Protein AF-0000000071014088 (afdb_homodimer)

Sequence (592 aa):
MRRLPPLTAIEAFVQVARLGSIKAAAQELALSPPALSRRVQALERFIGKPLFERRHQAVVLNMDGERLLAQIAPAIDSLSDAVETMTSGADVLRLRLGILPLFASQRLFPKLGELRAKHPELHLDIDTAAHGVSRLGDGLDAVIALAREIDPTLYARRLDRNLVYVIGSRALVEGPNPITRPDQLGGLTALVHREMPDTFSAWRRAAGLRDMEPLAIDHFDSGQLMLEAAAQGLGVAFMHESHFEDARDDRLVQLFDIAVESPYSYWFVCRPRALTQKPVRLFHDWLIEAVTDPGVMRRLPPLTAIEAFVQVARLGSIKAAAQELALSPPALSRRVQALERFIGKPLFERRHQAVVLNMDGERLLAQIAPAIDSLSDAVETMTSGADVLRLRLGILPLFASQRLFPKLGELRAKHPELHLDIDTAAHGVSRLGDGLDAVIALAREIDPTLYARRLDRNLVYVIGSRALVEGPNPITRPDQLGGLTALVHREMPDTFSAWRRAAGLRDMEPLAIDHFDSGQLMLEAAAQGLGVAFMHESHFEDARDDRLVQLFDIAVESPYSYWFVCRPRALTQKPVRLFHDWLIEAVTDPGV

Nearest PDB structures (foldseek):
  3hhg-assembly1_D  TM=5.671E-01  e=4.968E-19  Neisseria meningitidis serogroup B
  3t1b-assembly1_A  TM=5.379E-01  e=2.038E-19  Vibrio cholerae
  3szp-assembly1_B-2  TM=5.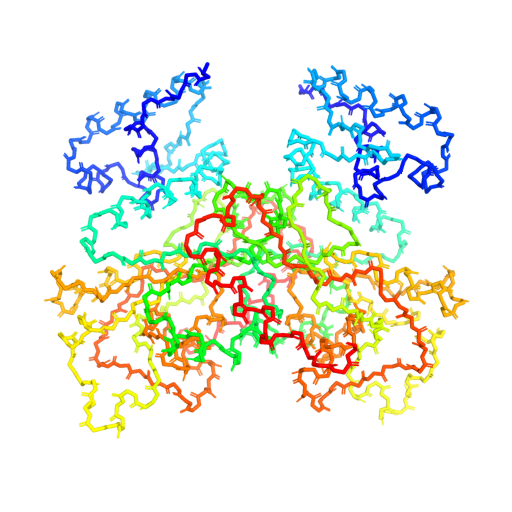280E-01  e=4.104E-19  Vibrio cholerae
  6xtv-assembly1_B  TM=4.897E-01  e=1.627E-16  Corynebacterium glutamicum MB001
  5ydw-assembly1_A-2  TM=5.163E-01  e=2.211E-15  Salmonella enterica subsp. enterica serovar Typhimurium

InterPro domains:
  IPR000847 LysR, HTH, N-terminal domain [PF00126] (8-66)
  IPR000847 LysR, HTH, N-terminal domain [PR00039] (22-33)
  IPR000847 LysR, HTH, N-terminal domain [PR00039] (33-43)
  IPR000847 LysR, HTH, N-terminal domain [PR00039] (43-54)
  IPR000847 LysR, HTH, N-terminal domain [PS50931] (5-62)
  IPR005119 LysR, substrate-binding [PF03466] (94-290)
  IPR036388 Winged helix-like DNA-binding domain superfamily [G3DSA:1.10.10.10] (6-90)
  IPR036390 Winged helix DNA-binding domain superfamily [SSF46785] (6-113)
  IPR058163 LysR-type transcriptional regulator, proteobacterial-type [PTHR30537] (2-292)

Foldseek 3Di:
DPDDQDVLLVQLLLLCAVVQALCVSCVVVVHDSVVSVVSVVSVCVVVVHRQWDDDPPTTYGDPNVVVVCVVCVLVVVVVVVVVCCVPVPQVQAEFEEEEADLCCVQQPVVCVVVLCVVCVSYYYDYDDDPPVQVCFVPNHAKYWAKDLDDDPQWDKDFQDWFWKFWKAFPCCQPDPNHQAAPLVQQAFEEEEEPSQNCLVVQQCVQSVNNVRDGPYYDYDNHLVVVNVCRLVGNGIYTDTPCSVVSVPDPRMDTHYDGTTIGSITIMMIHRPVSCVRPNNVSCVVVSCVRRPDPPD/DPDDQDVLLVQLLLQCAVVQALCVSCVVVVHDSVVSVVSVVSVCVVVVHRQWDDDPPTTYGDPNVVVVCVVCVLVVVVVVVVVCCVPVPLVQAEFEEEEADLCCVQQPVVCVVVLCVVCVSYYYDYDNDPPVVVCFVPNHAKYWAKDLDDDPQWDKDFLDWFWKFWKAFPCCQVDPNHQAAPLVQQAFEEEEEPSQNCLVVQQCVQSVNNPRDGPYYDYDNHLVVVNVCRLVGNGIYTDTPCSVVSVPDPRMDTHYPGTTIRSITIMMIHRPVSCVRPNNVSCVVVSNVRRPDPPD

Solvent-accessible surface area (backbone atoms only — not comparable to full-atom values): 31766 Å² total; per-residue (Å²): 127,83,82,70,64,57,62,66,16,52,49,36,41,52,38,24,59,73,62,37,24,58,62,61,27,9,58,73,68,71,39,51,49,70,58,37,51,49,27,32,48,50,36,23,60,70,70,69,44,73,35,60,39,80,53,89,95,35,49,39,64,33,74,60,24,40,55,47,44,67,65,42,45,56,53,49,48,45,48,48,49,49,46,43,50,62,62,51,72,52,82,62,36,66,33,34,34,20,35,46,62,44,56,38,63,64,64,44,53,78,46,41,60,58,49,39,71,78,36,70,53,57,40,63,30,48,35,54,54,79,69,37,72,77,27,51,81,62,74,21,57,33,21,47,41,69,35,71,72,73,66,79,86,37,40,71,43,78,60,54,81,38,36,42,32,38,32,25,19,40,64,47,58,70,46,95,74,48,63,76,52,78,82,61,42,42,80,32,31,36,33,38,37,67,81,44,70,55,48,56,58,55,44,29,50,74,69,69,36,73,83,65,52,51,62,41,76,36,41,27,73,42,60,57,59,45,53,51,37,10,44,66,58,72,24,34,27,47,41,46,40,60,59,57,64,67,59,73,48,86,47,46,37,78,49,67,96,60,90,30,78,41,72,46,25,41,27,44,36,31,49,57,73,41,58,74,37,64,45,49,34,57,49,48,58,47,46,54,63,71,58,50,60,80,87,114,128,84,81,71,65,58,64,64,15,52,49,36,41,51,38,25,59,73,62,37,24,56,61,62,27,9,60,74,68,73,39,52,50,69,60,38,51,49,27,32,48,50,35,23,60,70,72,68,43,72,35,61,39,79,53,88,95,34,51,37,64,33,73,60,25,42,52,47,44,69,64,42,44,56,54,49,49,44,49,49,48,51,48,43,50,63,61,57,68,54,85,62,35,66,33,35,35,21,34,46,63,45,57,39,62,65,65,43,53,78,47,40,62,58,50,38,72,77,36,71,53,58,41,64,28,48,35,55,53,78,68,39,72,75,28,52,80,62,74,21,57,33,21,46,39,68,34,71,72,72,67,81,86,38,40,72,42,78,64,54,81,38,36,43,33,39,33,24,19,38,63,46,58,69,46,96,75,46,63,76,52,79,82,61,43,43,79,33,31,36,33,39,36,67,81,44,70,55,47,55,57,55,42,30,50,74,68,69,36,74,83,66,52,50,61,42,75,36,40,28,72,43,60,60,59,44,53,51,37,10,44,67,58,70,26,35,25,46,41,46,41,60,60,57,64,67,59,73,49,85,48,46,36,77,48,65,96,61,92,30,78,41,73,46,27,43,27,44,35,32,49,58,72,42,57,72,39,64,45,48,35,56,48,50,59,48,47,53,60,71,59,50,59,80,85,113

Secondary structure (DSSP, 8-state):
------HHHHHHHHHHHHHS-HHHHHHHTT--HHHHHHHHHHHHHHHTS--EEEETTEEEE-HHHHHHHHHHHHHHHHHHHHHHHHHS-S--EEEEEEE-HHHIIIIIHHHHHHHHHH-TTEEEEEE--S-TGGGBTTTBSEEEEEES---TTSEEEE----BEEEEEETHHHHSSS---SGGGGGGSEEEEETT-TTHHHHHHHHTT-TT---SEEEEES-HHHHHHHHHTTS-EEEEEHHHHHHH--TTEEEES----B-S-EEEEEE-GGGGGSHHHHHHHHHHHHHH--TT-/------HHHHHHHHHHHHHS-HHHHHHHTT--HHHHHHHHHHHHHHHTS--EEEETTEEEE-HHHHHHHHHHHHHHHHHHHHHHHHHS-S--EEEEEEE-HHHIIIIIHHHHHHHHHH-TTEEEEEE--S-TGGGBTTTBSEEEEEES---TTSEEEE----BEEEEEETHHHHSSS---SGGGGGGSEEEEETT-TTHHHHHHHHTT-TT---SEEEEES-HHHHHHHHHTTS-EEEEEHHHHHHH--TTEEEES----B-S-EEEEEE-GGGGGSHHHHHHHHHHHHHHS-TT-

Structure (mmCIF, N/CA/C/O backbone):
data_AF-0000000071014088-model_v1
#
loop_
_entity.id
_entity.type
_entity.pdbx_description
1 polymer 'LysR family transcriptional regulator'
#
loop_
_atom_site.group_PDB
_atom_site.id
_atom_site.type_symbol
_atom_site.label_atom_id
_atom_site.label_alt_id
_atom_site.label_comp_id
_atom_site.label_asym_id
_atom_site.label_entity_id
_atom_site.label_seq_id
_atom_site.pdbx_PDB_ins_code
_atom_site.Cartn_x
_atom_site.Cartn_y
_atom_site.Cartn_z
_atom_site.occupancy
_atom_site.B_iso_or_equiv
_atom_site.auth_seq_id
_atom_site.auth_comp_id
_atom_site.auth_asym_id
_atom_site.auth_atom_id
_atom_site.pdbx_PDB_model_num
ATOM 1 N N . MET A 1 1 ? 5.637 24.922 -24.156 1 24.31 1 MET A N 1
ATOM 2 C CA . MET A 1 1 ? 5.074 24.688 -22.828 1 24.31 1 MET A CA 1
ATOM 3 C C . MET A 1 1 ? 3.631 24.203 -22.922 1 24.31 1 MET A C 1
ATOM 5 O O . MET A 1 1 ? 2.793 24.875 -23.531 1 24.31 1 MET A O 1
ATOM 9 N N . ARG A 1 2 ? 3.223 22.984 -22.969 1 40.06 2 ARG A N 1
ATOM 10 C CA . ARG A 1 2 ? 1.854 22.547 -23.219 1 40.06 2 ARG A CA 1
ATOM 11 C C . ARG A 1 2 ? 0.868 23.25 -22.297 1 40.06 2 ARG A C 1
ATOM 13 O O . ARG A 1 2 ? 1.207 23.594 -21.172 1 40.06 2 ARG A O 1
ATOM 20 N N . ARG A 1 3 ? -0.031 23.938 -22.844 1 51.12 3 ARG A N 1
ATOM 21 C CA . ARG A 1 3 ? -0.925 24.875 -22.172 1 51.12 3 ARG A CA 1
ATOM 22 C C . ARG A 1 3 ? -1.719 24.188 -21.062 1 51.12 3 ARG A C 1
ATOM 24 O O . ARG A 1 3 ? -2.371 23.172 -21.297 1 51.12 3 ARG A O 1
ATOM 31 N N . LEU A 1 4 ? -1.283 24.391 -19.812 1 57.75 4 LEU A N 1
ATOM 32 C CA . LEU A 1 4 ? -2.047 23.969 -18.641 1 57.75 4 LEU A CA 1
ATOM 33 C C . LEU A 1 4 ? -3.395 24.672 -18.594 1 57.75 4 LEU A C 1
ATOM 35 O O . LEU A 1 4 ? -3.494 25.859 -18.922 1 57.75 4 LEU A O 1
ATOM 39 N N . PRO A 1 5 ? -4.438 23.875 -18.422 1 64.19 5 PRO A N 1
ATOM 40 C CA . PRO A 1 5 ? -5.668 24.594 -18.094 1 64.19 5 PRO A CA 1
ATOM 41 C C . PRO A 1 5 ? -5.508 25.516 -16.875 1 64.19 5 PRO A C 1
ATOM 43 O O . PRO A 1 5 ? -4.562 25.359 -16.094 1 64.19 5 PRO A O 1
ATOM 46 N N . PRO A 1 6 ? -6.293 26.5 -16.906 1 62.28 6 PRO A N 1
ATOM 47 C CA . PRO A 1 6 ? -6.234 27.328 -15.695 1 62.28 6 PRO A CA 1
ATOM 48 C C . PRO A 1 6 ? -6.238 26.484 -14.422 1 62.28 6 PRO A C 1
ATOM 50 O O . PRO A 1 6 ? -7.047 25.562 -14.281 1 62.28 6 PRO A O 1
ATOM 53 N N . LEU A 1 7 ? -5.352 26.797 -13.586 1 67.19 7 LEU A N 1
ATOM 54 C CA . LEU A 1 7 ? -5.211 26.062 -12.328 1 67.19 7 LEU A CA 1
ATOM 55 C C . LEU A 1 7 ? -6.5 26.125 -11.516 1 67.19 7 LEU A C 1
ATOM 57 O O . LEU A 1 7 ? -6.832 25.172 -10.805 1 67.19 7 LEU A O 1
ATOM 61 N N . THR A 1 8 ? -7.168 27.234 -11.703 1 75.38 8 THR A N 1
ATOM 62 C CA . THR A 1 8 ? -8.438 27.391 -11.008 1 75.38 8 THR A CA 1
ATOM 63 C C . THR A 1 8 ? -9.461 26.375 -11.516 1 75.38 8 THR A C 1
ATOM 65 O O . THR A 1 8 ? -10.305 25.906 -10.75 1 75.38 8 THR A O 1
ATOM 68 N N . ALA A 1 9 ? -9.289 26.047 -12.758 1 80.06 9 ALA A N 1
ATOM 69 C CA . ALA A 1 9 ? -10.18 25.047 -13.328 1 80.06 9 ALA A CA 1
ATOM 70 C C . ALA A 1 9 ? -9.852 23.656 -12.789 1 80.06 9 ALA A C 1
ATOM 72 O O . ALA A 1 9 ? -10.75 22.875 -12.484 1 80.06 9 ALA A O 1
ATOM 73 N N . ILE A 1 10 ? -8.594 23.453 -12.641 1 76.44 10 ILE A N 1
ATOM 74 C CA . ILE A 1 10 ? -8.148 22.172 -12.094 1 76.44 10 ILE A CA 1
ATOM 75 C C . ILE A 1 10 ? -8.586 22.062 -10.633 1 76.44 10 ILE A C 1
ATOM 77 O O . ILE A 1 10 ? -9.102 21.031 -10.211 1 76.44 10 ILE A O 1
ATOM 81 N N . GLU A 1 11 ? -8.43 23.109 -9.953 1 74.19 11 GLU A N 1
ATOM 82 C CA . GLU A 1 11 ? -8.836 23.156 -8.555 1 74.19 11 GLU A CA 1
ATOM 83 C C . GLU A 1 11 ? -10.336 22.922 -8.406 1 74.19 11 GLU A C 1
ATOM 85 O O . GLU A 1 11 ? -10.773 22.172 -7.539 1 74.19 11 GLU A O 1
ATOM 90 N N . ALA A 1 12 ? -11.062 23.594 -9.203 1 81.06 12 ALA A N 1
ATOM 91 C CA . ALA A 1 12 ? -12.516 23.453 -9.195 1 81.06 12 ALA A CA 1
ATOM 92 C C . ALA A 1 12 ? -12.93 22 -9.445 1 81.06 12 ALA A C 1
ATOM 94 O O . ALA A 1 12 ? -13.766 21.453 -8.727 1 81.06 12 ALA A O 1
ATOM 95 N N . PHE A 1 13 ? -12.258 21.391 -10.383 1 84.69 13 PHE A N 1
ATOM 96 C CA . PHE A 1 13 ? -12.523 20 -10.742 1 84.69 13 PHE A CA 1
ATOM 97 C C . PHE A 1 13 ? -12.242 19.062 -9.562 1 84.69 13 PHE A C 1
ATOM 99 O O . PHE A 1 13 ? -13.102 18.266 -9.188 1 84.69 13 PHE A O 1
ATOM 106 N N . VAL A 1 14 ? -11.125 19.359 -9.062 1 77.81 14 VAL A N 1
ATOM 107 C CA . VAL A 1 14 ? -10.695 18.469 -7.98 1 77.81 14 VAL A CA 1
ATOM 108 C C . VAL A 1 14 ? -11.625 18.625 -6.785 1 77.81 14 VAL A C 1
ATOM 110 O O . VAL A 1 14 ? -12.023 17.641 -6.16 1 77.81 14 VAL A O 1
ATOM 113 N N . GLN A 1 15 ? -12.047 19.812 -6.445 1 78.06 15 GLN A N 1
ATOM 114 C CA . GLN A 1 15 ? -12.898 20.078 -5.293 1 78.06 15 GLN A CA 1
ATOM 115 C C . GLN A 1 15 ? -14.297 19.5 -5.492 1 78.06 15 GLN A C 1
ATOM 117 O O . GLN A 1 15 ? -14.883 18.938 -4.566 1 78.06 15 GLN A O 1
ATOM 122 N N . VAL A 1 16 ? -14.75 19.625 -6.652 1 81.31 16 VAL A N 1
ATOM 123 C CA . VAL A 1 16 ? -16.062 19.078 -6.941 1 81.31 16 VAL A CA 1
ATOM 124 C C . VAL A 1 16 ? -16.016 17.547 -6.879 1 81.31 16 VAL A C 1
ATOM 126 O O . VAL A 1 16 ? -16.922 16.906 -6.355 1 81.31 16 VAL A O 1
ATOM 129 N N . ALA A 1 17 ? -14.945 17.094 -7.395 1 79.19 17 ALA A N 1
ATOM 130 C CA . ALA A 1 17 ? -14.773 15.641 -7.395 1 79.19 17 ALA A CA 1
ATOM 131 C C . ALA A 1 17 ? -14.711 15.094 -5.973 1 79.19 17 ALA A C 1
ATOM 133 O O . ALA A 1 17 ? -15.297 14.055 -5.672 1 79.19 17 ALA A O 1
ATOM 134 N N . ARG A 1 18 ? -14.031 15.812 -5.164 1 70.69 18 ARG A N 1
ATOM 135 C CA . ARG A 1 18 ? -13.805 15.391 -3.787 1 70.69 18 ARG A CA 1
ATOM 136 C C . ARG A 1 18 ? -15.086 15.516 -2.959 1 70.69 18 ARG A C 1
ATOM 138 O O . ARG A 1 18 ? -15.398 14.641 -2.154 1 70.69 18 ARG A O 1
ATOM 145 N N . LEU A 1 19 ? -15.859 16.578 -3.178 1 70.19 19 LEU A N 1
ATOM 146 C CA . LEU A 1 19 ? -17 16.891 -2.324 1 70.19 19 LEU A CA 1
ATOM 147 C C . LEU A 1 19 ? -18.297 16.344 -2.922 1 70.19 19 LEU A C 1
ATOM 149 O O . LEU A 1 19 ? -19.297 16.234 -2.225 1 70.19 19 LEU A O 1
ATOM 153 N N . GLY A 1 20 ? -18.188 15.977 -4.219 1 73.5 20 GLY A N 1
ATOM 154 C CA . GLY A 1 20 ? -19.344 15.414 -4.918 1 73.5 20 GLY A CA 1
ATOM 155 C C . GLY A 1 20 ? -20.484 16.391 -5.066 1 73.5 20 GLY A C 1
ATOM 156 O O . GLY A 1 20 ? -21.625 15.992 -5.289 1 73.5 20 GLY A O 1
ATOM 157 N N . SER A 1 21 ? -20.219 17.625 -4.75 1 77.44 21 SER A N 1
ATOM 158 C CA . SER A 1 21 ? -21.25 18.656 -4.785 1 77.44 21 SER A CA 1
ATOM 159 C C . SER A 1 21 ? -20.688 19.984 -5.25 1 77.44 21 SER A C 1
ATOM 161 O O . SER A 1 21 ? -19.672 20.453 -4.715 1 77.44 21 SER A O 1
ATOM 163 N N . ILE A 1 22 ? -21.391 20.578 -6.207 1 83.06 22 ILE A N 1
ATOM 164 C CA . ILE A 1 22 ? -20.984 21.891 -6.699 1 83.06 22 ILE A CA 1
ATOM 165 C C . ILE A 1 22 ? -21.188 22.938 -5.605 1 83.06 22 ILE A C 1
ATOM 167 O O . ILE A 1 22 ? -20.344 23.812 -5.402 1 83.06 22 ILE A O 1
ATOM 171 N N . LYS A 1 23 ? -22.281 22.75 -4.906 1 81.44 23 LYS A N 1
ATOM 172 C CA . LYS A 1 23 ? -22.594 23.703 -3.846 1 81.44 23 LYS A CA 1
ATOM 173 C C . LYS A 1 23 ? -21.531 23.656 -2.742 1 81.44 23 LYS A C 1
ATOM 175 O O . LYS A 1 23 ? -21.016 24.688 -2.32 1 81.44 23 LYS A O 1
ATOM 180 N N . ALA A 1 24 ? -21.281 22.547 -2.312 1 79.88 24 ALA A N 1
ATOM 181 C CA . ALA A 1 24 ? -20.297 22.359 -1.243 1 79.88 24 ALA A CA 1
ATOM 182 C C . ALA A 1 24 ? -18.906 22.812 -1.687 1 79.88 24 ALA A C 1
ATOM 184 O O . ALA A 1 24 ? -18.188 23.469 -0.93 1 79.88 24 ALA A O 1
ATOM 185 N N . ALA A 1 25 ? -18.609 22.453 -2.898 1 81.44 25 ALA A N 1
ATOM 186 C CA . ALA A 1 25 ? -17.312 22.844 -3.443 1 81.44 25 ALA A CA 1
ATOM 187 C C . ALA A 1 25 ? -17.203 24.359 -3.607 1 81.44 25 ALA A C 1
ATOM 189 O O . ALA A 1 25 ? -16.156 24.953 -3.338 1 81.44 25 ALA A O 1
ATOM 190 N N . ALA A 1 26 ? -18.234 24.953 -3.984 1 84.88 26 ALA A N 1
ATOM 191 C CA . ALA A 1 26 ? -18.266 26.406 -4.148 1 84.88 26 ALA A CA 1
ATOM 192 C C . ALA A 1 26 ? -18.062 27.109 -2.811 1 84.88 26 ALA A C 1
ATOM 194 O O . ALA A 1 26 ? -17.312 28.078 -2.719 1 84.88 26 ALA A O 1
ATOM 195 N N . GLN A 1 27 ? -18.703 26.594 -1.863 1 78.12 27 GLN A N 1
ATOM 196 C CA . GLN A 1 27 ? -18.562 27.156 -0.521 1 78.12 27 GLN A CA 1
ATOM 197 C C . GLN A 1 27 ? -17.125 27.047 -0.031 1 78.12 27 GLN A C 1
ATOM 199 O O . GLN A 1 27 ? -16.562 28.016 0.496 1 78.12 27 GLN A O 1
ATOM 204 N N . GLU A 1 28 ? -16.547 26 -0.312 1 73.56 28 GLU A N 1
ATOM 205 C CA . GLU A 1 28 ? -15.18 25.766 0.146 1 73.56 28 GLU A CA 1
ATOM 206 C C . GLU A 1 28 ? -14.18 26.672 -0.572 1 73.56 28 GLU A C 1
ATOM 208 O O . GLU A 1 28 ? -13.195 27.109 0.022 1 73.56 28 GLU A O 1
ATOM 213 N N . LEU A 1 29 ? -14.445 26.922 -1.804 1 76.12 29 LEU A N 1
ATOM 214 C CA . LEU A 1 29 ? -13.523 27.719 -2.617 1 76.12 29 LEU A CA 1
ATOM 215 C C . LEU A 1 29 ? -13.922 29.188 -2.607 1 76.12 29 LEU A C 1
ATOM 217 O O . LEU A 1 29 ? -13.32 30 -3.309 1 76.12 29 LEU A O 1
ATOM 221 N N . ALA A 1 30 ? -14.961 29.406 -1.776 1 79.31 30 ALA A N 1
ATOM 222 C CA . ALA A 1 30 ? -15.477 30.766 -1.688 1 79.31 30 ALA A CA 1
ATOM 223 C C . ALA A 1 30 ? -15.836 31.312 -3.068 1 79.31 30 ALA A C 1
ATOM 225 O O . ALA A 1 30 ? -15.445 32.438 -3.42 1 79.31 30 ALA A O 1
ATOM 226 N N . LEU A 1 31 ? -16.516 30.484 -3.805 1 82.44 31 LEU A N 1
ATOM 227 C CA . LEU A 1 31 ? -17.031 30.828 -5.125 1 82.44 31 LEU A CA 1
ATOM 228 C C . LEU A 1 31 ? -18.531 30.656 -5.18 1 82.44 31 LEU A C 1
ATOM 230 O O . LEU A 1 31 ? -19.125 30 -4.316 1 82.44 31 LEU A O 1
ATOM 234 N N . SER A 1 32 ? -19.156 31.438 -6.047 1 84.88 32 SER A N 1
ATOM 235 C CA . SER A 1 32 ? -20.547 31.109 -6.344 1 84.88 32 SER A CA 1
ATOM 236 C C . SER A 1 32 ? -20.656 29.812 -7.133 1 84.88 32 SER A C 1
ATOM 238 O O . SER A 1 32 ? -19.75 29.453 -7.883 1 84.88 32 SER A O 1
ATOM 240 N N . PRO A 1 33 ? -21.766 29.141 -6.898 1 87.94 33 PRO A N 1
ATOM 241 C CA . PRO A 1 33 ? -21.953 27.891 -7.633 1 87.94 33 PRO A CA 1
ATOM 242 C C . PRO A 1 33 ? -21.859 28.078 -9.148 1 87.94 33 PRO A C 1
ATOM 244 O O . PRO A 1 33 ? -21.203 27.281 -9.82 1 87.94 33 PRO A O 1
ATOM 247 N N . PRO A 1 34 ? -22.375 29.156 -9.711 1 87.25 34 PRO A N 1
ATOM 248 C CA . PRO A 1 34 ? -22.203 29.359 -11.148 1 87.25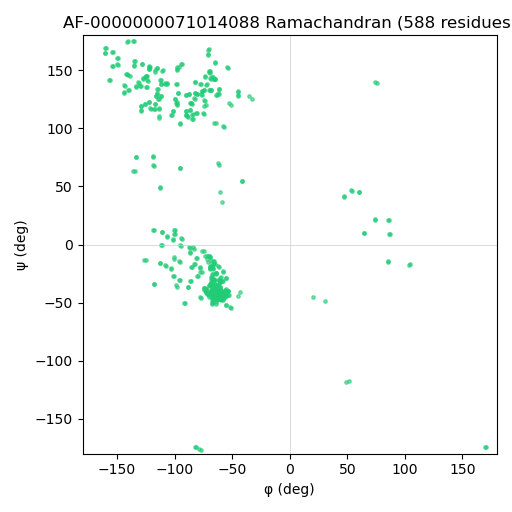 34 PRO A CA 1
ATOM 249 C C . PRO A 1 34 ? -20.75 29.562 -11.555 1 87.25 34 PRO A C 1
ATOM 251 O O . PRO A 1 34 ? -20.312 29.078 -12.594 1 87.25 34 PRO A O 1
ATOM 254 N N . ALA A 1 35 ? -20.016 30.281 -10.758 1 83.94 35 ALA A N 1
ATOM 255 C CA . ALA A 1 35 ? -18.609 30.516 -11.023 1 83.94 35 ALA A CA 1
ATOM 256 C C . ALA A 1 35 ? -17.812 29.203 -10.992 1 83.94 35 ALA A C 1
ATOM 258 O O . ALA A 1 35 ? -16.953 28.969 -11.844 1 83.94 35 ALA A O 1
ATOM 259 N N . LEU A 1 36 ? -18.094 28.406 -10.008 1 89.44 36 LEU A N 1
ATOM 260 C CA . LEU A 1 36 ? -17.438 27.109 -9.891 1 89.44 36 LEU A CA 1
ATOM 261 C C . LEU A 1 36 ? -17.766 26.234 -11.094 1 89.44 36 LEU A C 1
ATOM 263 O O . LEU A 1 36 ? -16.875 25.578 -11.641 1 89.44 36 LEU A O 1
ATOM 267 N N . SER A 1 37 ? -19.016 26.234 -11.453 1 90 37 SER A N 1
ATOM 268 C CA . SER A 1 37 ? -19.438 25.422 -12.594 1 90 37 SER A CA 1
ATOM 269 C C . SER A 1 37 ? -18.734 25.859 -13.875 1 90 37 SER A C 1
ATOM 271 O O . SER A 1 37 ? -18.328 25.016 -14.68 1 90 37 SER A O 1
ATOM 273 N N . ARG A 1 38 ? -18.562 27.094 -14.016 1 87 38 ARG A N 1
ATOM 274 C CA . ARG A 1 38 ? -17.875 27.625 -15.18 1 87 38 ARG A CA 1
ATOM 275 C C . ARG A 1 38 ? -16.422 27.156 -15.211 1 87 38 ARG A C 1
ATOM 277 O O . ARG A 1 38 ? -15.898 26.828 -16.281 1 87 38 ARG A O 1
ATOM 284 N N . ARG A 1 39 ? -15.805 27.156 -14.133 1 84.88 39 ARG A N 1
ATOM 285 C CA . ARG A 1 39 ? -14.422 26.703 -14.039 1 84.88 39 ARG A CA 1
ATOM 286 C C . ARG A 1 39 ? -14.297 25.234 -14.406 1 84.88 39 ARG A C 1
ATOM 288 O O . ARG A 1 39 ? -13.375 24.844 -15.125 1 84.88 39 ARG A O 1
ATOM 295 N N . VAL A 1 40 ? -15.242 24.5 -13.875 1 88.19 40 VAL A N 1
ATOM 296 C CA . VAL A 1 40 ? -15.242 23.078 -14.188 1 88.19 40 VAL A CA 1
ATOM 297 C C . VAL A 1 40 ? -15.445 22.891 -15.688 1 88.19 40 VAL A C 1
ATOM 299 O O . VAL A 1 40 ? -14.75 22.078 -16.312 1 88.19 40 VAL A O 1
ATOM 302 N N . GLN A 1 41 ? -16.344 23.641 -16.219 1 88.5 41 GLN A N 1
ATOM 303 C CA . GLN A 1 41 ? -16.625 23.578 -17.641 1 88.5 41 GLN A CA 1
ATOM 304 C C . GLN A 1 41 ? -15.414 24 -18.469 1 88.5 41 GLN A C 1
ATOM 306 O O . GLN A 1 41 ? -15.148 23.438 -19.531 1 88.5 41 GLN A O 1
ATOM 311 N N . ALA A 1 42 ? -14.711 24.984 -17.969 1 83.44 42 ALA A N 1
ATOM 312 C CA . ALA A 1 42 ? -13.5 25.422 -18.641 1 83.44 42 ALA A CA 1
ATOM 313 C C . ALA A 1 42 ? -12.484 24.297 -18.75 1 83.44 42 ALA A C 1
ATOM 315 O O . ALA A 1 42 ? -11.82 24.141 -19.766 1 83.44 42 ALA A O 1
ATOM 316 N N . LEU A 1 43 ? -12.367 23.531 -17.703 1 83.06 43 LEU A N 1
ATOM 317 C CA . LEU A 1 43 ? -11.453 22.391 -17.734 1 83.06 43 LEU A CA 1
ATOM 318 C C . LEU A 1 43 ? -11.922 21.344 -18.719 1 83.06 43 LEU A C 1
ATOM 320 O O . LEU A 1 43 ? -11.125 20.812 -19.5 1 83.06 43 LEU A O 1
ATOM 324 N N . GLU A 1 44 ? -13.234 21.094 -18.672 1 88.44 44 GLU A N 1
ATOM 325 C CA . GLU A 1 44 ? -13.812 20.109 -19.578 1 88.44 44 GLU A CA 1
ATOM 326 C C . GLU A 1 44 ? -13.633 20.531 -21.031 1 88.44 44 GLU A C 1
ATOM 328 O O . GLU A 1 44 ? -13.32 19.719 -21.891 1 88.44 44 GLU A O 1
ATOM 333 N N . ARG A 1 45 ? -13.766 21.812 -21.297 1 81.5 45 ARG A N 1
ATOM 334 C CA . ARG A 1 45 ? -13.547 22.344 -22.641 1 81.5 45 ARG A CA 1
ATOM 335 C C . ARG A 1 45 ? -12.094 22.203 -23.062 1 81.5 45 ARG A C 1
ATOM 337 O O . ARG A 1 45 ? -11.805 21.844 -24.219 1 81.5 45 ARG A O 1
ATOM 344 N N . PHE A 1 46 ? -11.32 22.516 -22.125 1 78.06 46 PHE A N 1
ATOM 345 C CA . PHE A 1 46 ? -9.898 22.422 -22.391 1 78.06 46 PHE A CA 1
ATOM 346 C C . PHE A 1 46 ? -9.516 20.984 -22.75 1 78.06 46 PHE A C 1
ATOM 348 O O . PHE A 1 46 ? -8.734 20.75 -23.672 1 78.06 46 PHE A O 1
ATOM 355 N N . ILE A 1 47 ? -10.117 20.031 -21.969 1 78.19 47 ILE A N 1
ATOM 356 C CA . ILE A 1 47 ? -9.812 18.609 -22.125 1 78.19 47 ILE A CA 1
ATOM 357 C C . ILE A 1 47 ? -10.578 18.047 -23.328 1 78.19 47 ILE A C 1
ATOM 359 O O . ILE A 1 47 ? -10.141 17.078 -23.938 1 78.19 47 ILE A O 1
ATOM 363 N N . GLY A 1 48 ? -11.672 18.656 -23.609 1 81.75 48 GLY A N 1
ATOM 364 C CA . GLY A 1 48 ? -12.5 18.25 -24.734 1 81.75 48 GLY A CA 1
ATOM 365 C C . GLY A 1 48 ? -13.484 17.156 -24.391 1 81.75 48 GLY A C 1
ATOM 366 O O . GLY A 1 48 ? -14.016 16.484 -25.281 1 81.75 48 GLY A O 1
ATOM 367 N N . LYS A 1 49 ? -13.586 16.859 -23.062 1 85.94 49 LYS A N 1
ATOM 368 C CA . LYS A 1 49 ? -14.516 15.828 -22.609 1 85.94 49 LYS A CA 1
ATOM 369 C C . LYS A 1 49 ? -15.188 16.234 -21.297 1 85.94 49 LYS A C 1
ATOM 371 O O . LYS A 1 49 ? -14.578 16.906 -20.469 1 85.94 49 LYS A O 1
ATOM 376 N N . PRO A 1 50 ? -16.406 15.812 -21.156 1 87.81 50 PRO A N 1
ATOM 377 C CA . PRO A 1 50 ? -17 15.969 -19.812 1 87.81 50 PRO A CA 1
ATOM 378 C C . PRO A 1 50 ? -16.281 15.117 -18.766 1 87.81 50 PRO A C 1
ATOM 380 O O . PRO A 1 50 ? -15.758 14.047 -19.078 1 87.81 50 PRO A O 1
ATOM 383 N N . LEU A 1 51 ? -16.203 15.727 -17.641 1 87.88 51 LEU A N 1
ATOM 384 C CA . LEU A 1 51 ? -15.523 15.023 -16.562 1 87.88 51 LEU A CA 1
ATOM 385 C C . LEU A 1 51 ? -16.516 14.562 -15.5 1 87.88 51 LEU A C 1
ATOM 387 O O . LEU A 1 51 ? -16.188 13.719 -14.664 1 87.88 51 LEU A O 1
ATOM 391 N N . PHE A 1 52 ? -17.703 15.195 -15.562 1 87 52 PHE A N 1
ATOM 392 C CA . PHE A 1 52 ? -18.766 14.875 -14.617 1 87 52 PHE A CA 1
ATOM 393 C C . PHE A 1 52 ? -20.031 14.422 -15.344 1 87 52 PHE A C 1
ATOM 395 O O . PHE A 1 52 ? -20.203 14.727 -16.531 1 87 52 PHE A O 1
ATOM 402 N N . GLU A 1 53 ? -20.766 13.578 -14.625 1 83.44 53 GLU A N 1
ATOM 403 C CA . GLU A 1 53 ? -22.094 13.227 -15.086 1 83.44 53 GLU A CA 1
ATOM 404 C C . GLU A 1 53 ? -23.141 13.445 -13.992 1 83.44 53 GLU A C 1
ATOM 406 O O . GLU A 1 53 ? -22.797 13.5 -12.812 1 83.44 53 GLU A O 1
ATOM 411 N N . ARG A 1 54 ? -24.328 13.906 -14.422 1 72.94 54 ARG A N 1
ATOM 412 C CA . ARG A 1 54 ? -25.422 14.141 -13.477 1 72.94 54 ARG A CA 1
ATOM 413 C C . ARG A 1 54 ? -26.156 12.844 -13.156 1 72.94 54 ARG A C 1
ATOM 415 O O . ARG A 1 54 ? -26.453 12.055 -14.047 1 72.94 54 ARG A O 1
ATOM 422 N N . ARG A 1 55 ? -26.031 12.469 -11.992 1 64.56 55 ARG A N 1
ATOM 423 C CA . ARG A 1 55 ? -26.828 11.359 -11.484 1 64.56 55 ARG A CA 1
ATOM 424 C C . ARG A 1 55 ? -27.812 11.828 -10.414 1 64.56 55 ARG A C 1
ATOM 426 O O . ARG A 1 55 ? -27.406 12.109 -9.281 1 64.56 55 ARG A O 1
ATOM 433 N N . HIS A 1 56 ? -29.016 11.852 -10.688 1 62.81 56 HIS A N 1
ATOM 434 C CA . HIS A 1 56 ? -30.047 12.422 -9.828 1 62.81 56 HIS A CA 1
ATOM 435 C C . HIS A 1 56 ? -29.688 13.836 -9.391 1 62.81 56 HIS A C 1
ATOM 437 O O . HIS A 1 56 ? -29.5 14.719 -10.234 1 62.81 56 HIS A O 1
ATOM 443 N N . GLN A 1 57 ? -29.531 14.023 -8.148 1 60.47 57 GLN A N 1
ATOM 444 C CA . GLN A 1 57 ? -29.281 15.367 -7.641 1 60.47 57 GLN A CA 1
ATOM 445 C C . GLN A 1 57 ? -27.797 15.578 -7.352 1 60.47 57 GLN A C 1
ATOM 447 O O . GLN A 1 57 ? -27.406 16.656 -6.91 1 60.47 57 GLN A O 1
ATOM 452 N N . ALA A 1 58 ? -27.016 14.656 -7.828 1 66.75 58 ALA A N 1
ATOM 453 C CA . ALA A 1 58 ? -25.609 14.805 -7.461 1 66.75 58 ALA A CA 1
ATOM 454 C C . ALA A 1 58 ? -24.719 14.844 -8.703 1 66.75 58 ALA A C 1
ATOM 456 O O . ALA A 1 58 ? -25.062 14.289 -9.742 1 66.75 58 ALA A O 1
ATOM 457 N N . VAL A 1 59 ? -23.641 15.648 -8.625 1 75.44 59 VAL A N 1
ATOM 458 C CA . VAL A 1 59 ? -22.578 15.695 -9.625 1 75.44 59 VAL A CA 1
ATOM 459 C C . VAL A 1 59 ? -21.5 14.672 -9.297 1 75.44 59 VAL A C 1
ATOM 461 O O . VAL A 1 59 ? -20.906 14.711 -8.219 1 75.44 59 VAL A O 1
ATOM 464 N N . VAL A 1 60 ? -21.422 13.602 -10.141 1 78.75 60 VAL A N 1
ATOM 465 C CA . VAL A 1 60 ? -20.422 12.562 -9.883 1 78.75 60 VAL A CA 1
ATOM 466 C C . VAL A 1 60 ? -19.438 12.5 -11.039 1 78.75 60 VAL A C 1
ATOM 468 O O . VAL A 1 60 ? -19.766 12.836 -12.172 1 78.75 60 VAL A O 1
ATOM 471 N N . LEU A 1 61 ? -18.203 12.109 -10.68 1 79.12 61 LEU A N 1
ATOM 472 C CA . LEU A 1 61 ? -17.188 11.93 -11.711 1 79.12 61 LEU A CA 1
ATOM 473 C C . LEU A 1 61 ? -17.594 10.852 -12.703 1 79.12 61 LEU A C 1
ATOM 475 O O . LEU A 1 61 ? -18.141 9.812 -12.312 1 79.12 61 LEU A O 1
ATOM 479 N N . ASN A 1 62 ? -17.438 11.148 -14.016 1 76.19 62 ASN A N 1
ATOM 480 C CA . ASN A 1 62 ? -17.484 10.062 -14.984 1 76.19 62 ASN A CA 1
ATOM 481 C C . ASN A 1 62 ? -16.141 9.336 -15.078 1 76.19 62 ASN A C 1
ATOM 483 O O . ASN A 1 62 ? -15.219 9.617 -14.312 1 76.19 62 ASN A O 1
ATOM 487 N N . MET A 1 63 ? -16.031 8.438 -15.984 1 67.75 63 MET A N 1
ATOM 488 C CA . MET A 1 63 ? -14.836 7.613 -16.094 1 67.75 63 MET A CA 1
ATOM 489 C C . MET A 1 63 ? -13.617 8.469 -16.422 1 67.75 63 MET A C 1
ATOM 491 O O . MET A 1 63 ? -12.539 8.266 -15.852 1 67.75 63 MET A O 1
ATOM 495 N N . ASP A 1 64 ? -13.828 9.445 -17.281 1 71.5 64 ASP A N 1
ATOM 496 C CA . ASP A 1 64 ? -12.742 10.352 -17.641 1 71.5 64 ASP A CA 1
ATOM 497 C C . ASP A 1 64 ? -12.344 11.219 -16.453 1 71.5 64 ASP A C 1
ATOM 499 O O . ASP A 1 64 ? -11.156 11.477 -16.234 1 71.5 64 ASP A O 1
ATOM 503 N N . GLY A 1 65 ? -13.32 11.625 -15.711 1 77.19 65 GLY A N 1
ATOM 504 C CA . GLY A 1 65 ? -13.062 12.391 -14.5 1 77.19 65 GLY A CA 1
ATOM 505 C C . GLY A 1 65 ? -12.281 11.617 -13.461 1 77.19 65 GLY A C 1
ATOM 506 O O . GLY A 1 65 ? -11.344 12.141 -12.859 1 77.19 65 GLY A O 1
ATOM 507 N N . GLU A 1 66 ? -12.648 10.461 -13.297 1 70.75 66 GLU A N 1
ATOM 508 C CA . GLU A 1 66 ? -11.953 9.602 -12.336 1 70.75 66 GLU A CA 1
ATOM 509 C C . GLU A 1 66 ? -10.5 9.391 -12.734 1 70.75 66 GLU A C 1
ATOM 511 O O . GLU A 1 66 ? -9.602 9.445 -11.891 1 70.75 66 GLU A O 1
ATOM 516 N N . ARG A 1 67 ? -10.328 9.109 -13.984 1 65.31 67 ARG A N 1
ATOM 517 C CA . ARG A 1 67 ? -8.977 8.922 -14.508 1 65.31 67 ARG A CA 1
ATOM 518 C C . ARG A 1 67 ? -8.133 10.18 -14.312 1 65.31 67 ARG A C 1
ATOM 520 O O . ARG A 1 67 ? -6.98 10.094 -13.875 1 65.31 67 ARG A O 1
ATOM 527 N N . LEU A 1 68 ? -8.734 11.281 -14.664 1 72.19 68 LEU A N 1
ATOM 528 C CA . LEU A 1 68 ? -8.016 12.539 -14.516 1 72.19 68 LEU A CA 1
ATOM 529 C C . LEU A 1 68 ? -7.695 12.812 -13.047 1 72.19 68 LEU A C 1
ATOM 531 O O . LEU A 1 68 ? -6.574 13.203 -12.719 1 72.19 68 LEU A O 1
ATOM 535 N N . LEU A 1 69 ? -8.656 12.578 -12.242 1 72.06 69 LEU A N 1
ATOM 536 C CA . LEU A 1 69 ? -8.461 12.828 -10.82 1 72.06 69 LEU A CA 1
ATOM 537 C C . LEU A 1 69 ? -7.316 11.977 -10.273 1 72.06 69 LEU A C 1
ATOM 539 O O . LEU A 1 69 ? -6.449 12.477 -9.555 1 72.06 69 LEU A O 1
ATOM 543 N N . ALA A 1 70 ? -7.344 10.797 -10.68 1 62.72 70 ALA A N 1
ATOM 544 C CA . ALA A 1 70 ? -6.301 9.875 -10.234 1 62.72 70 ALA A CA 1
ATOM 545 C C . ALA A 1 70 ? -4.918 10.367 -10.664 1 62.72 70 ALA A C 1
ATOM 547 O O . ALA A 1 70 ? -3.938 10.195 -9.938 1 62.72 70 ALA A O 1
ATOM 548 N N . GLN A 1 71 ? -4.918 11.008 -11.758 1 61.31 71 GLN A N 1
ATOM 549 C CA . GLN A 1 71 ? -3.646 11.43 -12.336 1 61.31 71 GLN A CA 1
ATOM 550 C C . GLN A 1 71 ? -3.193 12.773 -11.758 1 61.31 71 GLN A C 1
ATOM 552 O O . GLN A 1 71 ? -1.995 13.016 -11.609 1 61.31 71 GLN A O 1
ATOM 557 N N . ILE A 1 72 ? -4.195 13.547 -11.438 1 64.69 72 ILE A N 1
ATOM 558 C CA . ILE A 1 72 ? -3.779 14.906 -11.133 1 64.69 72 ILE A CA 1
ATOM 559 C C . ILE A 1 72 ? -3.777 15.117 -9.617 1 64.69 72 ILE A C 1
ATOM 561 O O . ILE A 1 72 ? -3.125 16.031 -9.117 1 64.69 72 ILE A O 1
ATOM 565 N N . ALA A 1 73 ? -4.539 14.219 -8.969 1 60.22 73 ALA A N 1
ATOM 566 C CA . ALA A 1 73 ? -4.719 14.43 -7.531 1 60.22 73 ALA A CA 1
ATOM 567 C C . ALA A 1 73 ? -3.373 14.477 -6.812 1 60.22 73 ALA A C 1
ATOM 569 O O . ALA A 1 73 ? -3.121 15.383 -6.016 1 60.22 73 ALA A O 1
ATOM 570 N N . PRO A 1 74 ? -2.52 13.633 -7.188 1 55.22 74 PRO A N 1
ATOM 571 C CA . PRO A 1 74 ? -1.228 13.727 -6.504 1 55.22 74 PRO A CA 1
ATOM 572 C C . PRO A 1 74 ? -0.51 15.047 -6.77 1 55.22 74 PRO A C 1
ATOM 574 O O . PRO A 1 74 ? 0.122 15.602 -5.867 1 55.22 74 PRO A O 1
ATOM 577 N N . ALA A 1 75 ? -0.659 15.469 -7.945 1 58.53 75 ALA A N 1
ATOM 578 C CA . ALA A 1 75 ? -0.014 16.734 -8.297 1 58.53 75 ALA A CA 1
ATOM 579 C C . ALA A 1 75 ? -0.641 17.891 -7.539 1 58.53 75 ALA A C 1
ATOM 581 O O . ALA A 1 75 ? 0.067 18.781 -7.059 1 58.53 75 ALA A O 1
ATOM 582 N N . ILE A 1 76 ? -1.891 17.875 -7.418 1 58.19 76 ILE A N 1
ATOM 583 C CA . ILE A 1 76 ? -2.582 18.953 -6.711 1 58.19 76 ILE A CA 1
ATOM 584 C C . ILE A 1 76 ? -2.258 18.875 -5.219 1 58.19 76 ILE A C 1
ATOM 586 O O . ILE A 1 76 ? -2.041 19.906 -4.574 1 58.19 76 ILE A O 1
ATOM 590 N N . ASP A 1 77 ? -2.26 17.703 -4.805 1 55.66 77 ASP A N 1
ATOM 591 C CA . ASP A 1 77 ? -1.856 17.516 -3.414 1 55.66 77 ASP A CA 1
ATOM 592 C C . ASP A 1 77 ? -0.451 18.062 -3.178 1 55.66 77 ASP A C 1
ATOM 594 O O . ASP A 1 77 ? -0.203 18.75 -2.176 1 55.66 77 ASP A O 1
ATOM 598 N N . SER A 1 78 ? 0.313 17.781 -4.16 1 55.59 78 SER A N 1
ATOM 599 C CA . SER A 1 78 ? 1.678 18.297 -4.066 1 55.59 78 SER A CA 1
ATOM 600 C C . SER A 1 78 ? 1.703 19.812 -4.094 1 55.59 78 SER A C 1
ATOM 602 O O . SER A 1 78 ? 2.475 20.438 -3.363 1 55.59 78 SER A O 1
ATOM 604 N N . LEU A 1 79 ? 0.852 20.328 -4.91 1 54.47 79 LEU A N 1
ATOM 605 C CA . LEU A 1 79 ? 0.75 21.781 -4.961 1 54.47 79 LEU A CA 1
ATOM 606 C C . LEU A 1 79 ? 0.229 22.328 -3.641 1 54.47 79 LEU A C 1
ATOM 608 O O . LEU A 1 79 ? 0.744 23.328 -3.135 1 54.47 79 LEU A O 1
ATOM 612 N N . SER A 1 80 ? -0.803 21.688 -3.195 1 53.22 80 SER A N 1
ATOM 613 C CA . SER A 1 80 ? -1.352 22.094 -1.903 1 53.22 80 SER A CA 1
ATOM 614 C C . SER A 1 80 ? -0.301 21.984 -0.802 1 53.22 80 SER A C 1
ATOM 616 O O . SER A 1 80 ? -0.188 22.891 0.036 1 53.22 80 SER A O 1
ATOM 618 N N . ASP A 1 81 ? 0.373 20.922 -0.87 1 51.97 81 ASP A N 1
ATOM 619 C CA . ASP A 1 81 ? 1.452 20.75 0.095 1 51.97 81 ASP A CA 1
ATOM 620 C C . ASP A 1 81 ? 2.477 21.875 -0.005 1 51.97 81 ASP A C 1
ATOM 622 O O . ASP A 1 81 ? 2.945 22.375 1.014 1 51.97 81 ASP A O 1
ATOM 626 N N . ALA A 1 82 ? 2.717 22.156 -1.163 1 50.75 82 ALA A N 1
ATOM 627 C CA . ALA A 1 82 ? 3.689 23.219 -1.4 1 50.75 82 ALA A CA 1
ATOM 628 C C . ALA A 1 82 ? 3.193 24.547 -0.845 1 50.75 82 ALA A C 1
ATOM 630 O O . ALA A 1 82 ? 3.955 25.297 -0.221 1 50.75 82 ALA A O 1
ATOM 631 N N . VAL A 1 83 ? 1.953 24.812 -1.112 1 49.03 83 VAL A N 1
ATOM 632 C CA . VAL A 1 83 ? 1.363 26.047 -0.625 1 49.03 83 VAL A CA 1
ATOM 633 C C . VAL A 1 83 ? 1.315 26.031 0.902 1 49.03 83 VAL A C 1
ATOM 635 O O . VAL A 1 83 ? 1.636 27.031 1.549 1 49.03 83 VAL A O 1
ATOM 638 N N . GLU A 1 84 ? 0.874 24.891 1.351 1 49.06 84 GLU A N 1
ATOM 639 C CA . GLU A 1 84 ? 0.812 24.766 2.803 1 49.06 84 GLU A CA 1
ATOM 640 C C . GLU A 1 84 ? 2.188 24.969 3.434 1 49.06 84 GLU A C 1
ATOM 642 O O . GLU A 1 84 ? 2.307 25.578 4.492 1 49.06 84 GLU A O 1
ATOM 647 N N . THR A 1 85 ? 3.057 24.344 2.781 1 49.09 85 THR A N 1
ATOM 648 C CA . THR A 1 85 ? 4.422 24.516 3.264 1 49.09 85 THR A CA 1
ATOM 649 C C . THR A 1 85 ? 4.801 26 3.299 1 49.09 85 THR A C 1
ATOM 651 O O . THR A 1 85 ? 5.5 26.438 4.211 1 49.09 85 THR A O 1
ATOM 654 N N . MET A 1 86 ? 4.332 26.641 2.283 1 45.97 86 MET A N 1
ATOM 655 C CA . MET A 1 86 ? 4.656 28.062 2.219 1 45.97 86 MET A CA 1
ATOM 656 C C . MET A 1 86 ? 3.869 28.844 3.262 1 45.97 86 MET A C 1
ATOM 658 O O . MET A 1 86 ? 4.34 29.859 3.762 1 45.97 86 MET A O 1
ATOM 662 N N . THR A 1 87 ? 2.678 28.469 3.373 1 47.06 87 THR A N 1
ATOM 663 C CA . THR A 1 87 ? 1.828 29.25 4.27 1 47.06 87 THR A CA 1
ATOM 664 C C . THR A 1 87 ? 2.105 28.891 5.727 1 47.06 87 THR A C 1
ATOM 666 O O . THR A 1 87 ? 1.832 29.688 6.629 1 47.06 87 THR A O 1
ATOM 669 N N . SER A 1 88 ? 2.178 27.672 5.934 1 46.38 88 SER A N 1
ATOM 670 C CA . SER A 1 88 ? 2.328 27.266 7.328 1 46.38 88 SER A CA 1
ATOM 671 C C . SER A 1 88 ? 3.605 27.844 7.934 1 46.38 88 SER A C 1
ATOM 673 O O . SER A 1 88 ? 4.203 27.234 8.828 1 46.38 88 SER A O 1
ATOM 675 N N . GLY A 1 89 ? 3.816 29.109 7.676 1 47.53 89 GLY A N 1
ATOM 676 C CA . GLY A 1 89 ? 4.906 29.844 8.305 1 47.53 89 GLY A CA 1
ATOM 677 C C . GLY A 1 89 ? 6 28.938 8.844 1 47.53 89 GLY A C 1
ATOM 678 O O . GLY A 1 89 ? 7.066 29.406 9.234 1 47.53 89 GLY A O 1
ATOM 679 N N . ALA A 1 90 ? 5.66 27.922 9.5 1 49.53 90 ALA A N 1
ATOM 680 C CA . ALA A 1 90 ? 6.703 27.094 10.086 1 49.53 90 ALA A CA 1
ATOM 681 C C . ALA A 1 90 ? 7.543 26.422 9.008 1 49.53 90 ALA A C 1
ATOM 683 O O . ALA A 1 90 ? 7.012 25.938 8 1 49.53 90 ALA A O 1
ATOM 684 N N . ASP A 1 91 ? 8.742 26.859 8.727 1 60.47 91 ASP A N 1
ATOM 685 C CA . ASP A 1 91 ? 9.812 26.344 7.879 1 60.47 91 ASP A CA 1
ATOM 686 C C . ASP A 1 91 ? 9.945 24.828 8.023 1 60.47 91 ASP A C 1
ATOM 688 O O . ASP A 1 91 ? 10.844 24.344 8.719 1 60.47 91 ASP A O 1
ATOM 692 N N . VAL A 1 92 ? 8.828 24.109 7.801 1 75.56 92 VAL A N 1
ATOM 693 C CA . VAL A 1 92 ? 8.914 22.656 7.953 1 75.56 92 VAL A CA 1
ATOM 694 C C . VAL A 1 92 ? 9.664 22.062 6.766 1 75.56 92 VAL A C 1
ATOM 696 O O . VAL A 1 92 ? 9.391 22.406 5.613 1 75.56 92 VAL A O 1
ATOM 699 N N . LEU A 1 93 ? 10.75 21.422 7.035 1 87.81 93 LEU A N 1
ATOM 700 C CA . LEU A 1 93 ? 11.469 20.625 6.039 1 87.81 93 LEU A CA 1
ATOM 701 C C . LEU A 1 93 ? 10.742 19.312 5.758 1 87.81 93 LEU A C 1
ATOM 703 O O . LEU A 1 93 ? 10.648 18.453 6.633 1 87.81 93 LEU A O 1
ATOM 707 N N . ARG A 1 94 ? 10.219 19.266 4.445 1 90.75 94 ARG A N 1
ATOM 708 C CA . ARG A 1 94 ? 9.375 18.109 4.137 1 90.75 94 ARG A CA 1
ATOM 709 C C . ARG A 1 94 ? 10.023 17.219 3.078 1 90.75 94 ARG A C 1
ATOM 711 O O . ARG A 1 94 ? 10.57 17.734 2.09 1 90.75 94 ARG A O 1
ATOM 718 N N . LEU A 1 95 ? 10.023 15.93 3.332 1 95.31 95 LEU A N 1
ATOM 719 C CA . LEU A 1 95 ? 10.469 14.922 2.383 1 95.31 95 LEU A CA 1
ATOM 720 C C . LEU A 1 95 ? 9.312 14.039 1.931 1 95.31 95 LEU A C 1
ATOM 722 O O . LEU A 1 95 ? 8.641 13.414 2.758 1 95.31 95 LEU A O 1
ATOM 726 N N . ARG A 1 96 ? 9.008 14.086 0.71 1 95.19 96 ARG A N 1
ATOM 727 C CA . ARG A 1 96 ? 8.07 13.125 0.128 1 95.19 96 ARG A CA 1
ATOM 728 C C . ARG A 1 96 ? 8.773 11.828 -0.257 1 95.19 96 ARG A C 1
ATOM 730 O O . ARG A 1 96 ? 9.492 11.781 -1.261 1 95.19 96 ARG A O 1
ATOM 737 N N . LEU A 1 97 ? 8.484 10.742 0.423 1 97.5 97 LEU A N 1
ATOM 738 C CA . LEU A 1 97 ? 9.258 9.508 0.324 1 97.5 97 LEU A CA 1
ATOM 739 C C . LEU A 1 97 ? 8.391 8.367 -0.203 1 97.5 97 LEU A C 1
ATOM 741 O O . LEU A 1 97 ? 7.371 8.023 0.404 1 97.5 97 LEU A O 1
ATOM 745 N N . GLY A 1 98 ? 8.758 7.848 -1.389 1 96.56 98 GLY A N 1
ATOM 746 C CA . GLY A 1 98 ? 8.219 6.566 -1.824 1 96.56 98 GLY A CA 1
ATOM 747 C C . GLY A 1 98 ? 8.93 5.383 -1.194 1 96.56 98 GLY A C 1
ATOM 748 O O . GLY A 1 98 ? 10.156 5.32 -1.183 1 96.56 98 GLY A O 1
ATOM 749 N N . ILE A 1 99 ? 8.141 4.473 -0.626 1 95.44 99 ILE A N 1
ATOM 750 C CA . ILE A 1 99 ? 8.766 3.367 0.095 1 95.44 99 ILE A CA 1
ATOM 751 C C . ILE A 1 99 ? 7.805 2.182 0.153 1 95.44 99 ILE A C 1
ATOM 753 O O . ILE A 1 99 ? 6.598 2.359 0.312 1 95.44 99 ILE A O 1
ATOM 757 N N . LEU A 1 100 ? 8.312 0.975 0.019 1 93.06 100 LEU A N 1
ATOM 758 C CA . LEU A 1 100 ? 7.461 -0.202 0.171 1 93.06 100 LEU A CA 1
ATOM 759 C C . LEU A 1 100 ? 7.113 -0.433 1.638 1 93.06 100 LEU A C 1
ATOM 761 O O . LEU A 1 100 ? 7.961 -0.265 2.516 1 93.06 100 LEU A O 1
ATOM 765 N N . PRO A 1 101 ? 5.945 -0.886 1.881 1 91.75 101 PRO A N 1
ATOM 766 C CA . PRO A 1 101 ? 5.422 -0.912 3.25 1 91.75 101 PRO A CA 1
ATOM 767 C C . PRO A 1 101 ? 6.254 -1.791 4.18 1 91.75 101 PRO A C 1
ATOM 769 O O . PRO A 1 101 ? 6.52 -1.408 5.324 1 91.75 101 PRO A O 1
ATOM 772 N N . LEU A 1 102 ? 6.629 -2.906 3.725 1 93.81 102 LEU A N 1
ATOM 773 C CA . LEU A 1 102 ? 7.336 -3.826 4.609 1 93.81 102 LEU A CA 1
ATOM 774 C C . LEU A 1 102 ? 8.711 -3.273 4.98 1 93.81 102 LEU A C 1
ATOM 776 O O . LEU A 1 102 ? 9.125 -3.373 6.137 1 93.81 102 LEU A O 1
ATOM 780 N N . PHE A 1 103 ? 9.445 -2.725 4.027 1 94.06 103 PHE A N 1
ATOM 781 C CA . PHE A 1 103 ? 10.711 -2.074 4.348 1 94.06 103 PHE A CA 1
ATOM 782 C C . PHE A 1 103 ? 10.508 -0.953 5.355 1 94.06 103 PHE A C 1
ATOM 784 O O . PHE A 1 103 ? 11.273 -0.821 6.312 1 94.06 103 PHE A O 1
ATOM 791 N N . ALA A 1 104 ? 9.508 -0.158 5.086 1 94.94 104 ALA A N 1
ATOM 792 C CA . ALA A 1 104 ? 9.203 0.941 6 1 94.94 104 ALA A CA 1
ATOM 793 C C . ALA A 1 104 ? 8.992 0.43 7.422 1 94.94 104 ALA A C 1
ATOM 795 O O . ALA A 1 104 ? 9.625 0.91 8.359 1 94.94 104 ALA A O 1
ATOM 796 N N . SER A 1 105 ? 8.148 -0.535 7.586 1 94.5 105 SER A N 1
ATOM 797 C CA . SER A 1 105 ? 7.754 -1.01 8.906 1 94.5 105 SER A CA 1
ATOM 798 C C . SER A 1 105 ? 8.914 -1.718 9.609 1 94.5 105 SER A C 1
ATOM 800 O O . SER A 1 105 ? 9.109 -1.557 10.812 1 94.5 105 SER A O 1
ATOM 802 N N . GLN A 1 106 ? 9.727 -2.414 8.867 1 94.31 106 GLN A N 1
ATOM 803 C CA . GLN A 1 106 ? 10.711 -3.291 9.484 1 94.31 106 GLN A CA 1
ATOM 804 C C . GLN A 1 106 ? 12.062 -2.594 9.609 1 94.31 106 GLN A C 1
ATOM 806 O O . GLN A 1 106 ? 12.828 -2.879 10.539 1 94.31 106 GLN A O 1
ATOM 811 N N . ARG A 1 107 ? 12.352 -1.695 8.703 1 93.62 107 ARG A N 1
ATOM 812 C CA . ARG A 1 107 ? 13.727 -1.204 8.648 1 93.62 107 ARG A CA 1
ATOM 813 C C . ARG A 1 107 ? 13.781 0.292 8.93 1 93.62 107 ARG A C 1
ATOM 815 O O . ARG A 1 107 ? 14.758 0.78 9.516 1 93.62 107 ARG A O 1
ATOM 822 N N . LEU A 1 108 ? 12.766 1.006 8.516 1 94.5 108 LEU A N 1
ATOM 823 C CA . LEU A 1 108 ? 12.805 2.457 8.656 1 94.5 108 LEU A CA 1
ATOM 824 C C . LEU A 1 108 ? 12.18 2.889 9.977 1 94.5 108 LEU A C 1
ATOM 826 O O . LEU A 1 108 ? 12.812 3.574 10.781 1 94.5 108 LEU A O 1
ATOM 830 N N . PHE A 1 109 ? 11.023 2.416 10.273 1 94.44 109 PHE A N 1
ATOM 831 C CA . PHE A 1 109 ? 10.219 2.951 11.359 1 94.44 109 PHE A CA 1
ATOM 832 C C . PHE A 1 109 ? 10.852 2.639 12.711 1 94.44 109 PHE A C 1
ATOM 834 O O . PHE A 1 109 ? 10.812 3.461 13.625 1 94.44 109 PHE A O 1
ATOM 841 N N . PRO A 1 110 ? 11.508 1.507 12.828 1 93 110 PRO A N 1
ATOM 842 C CA . PRO A 1 110 ? 12.164 1.252 14.117 1 93 110 PRO A CA 1
ATOM 843 C C . PRO A 1 110 ? 13.242 2.281 14.445 1 93 110 PRO A C 1
ATOM 845 O O . PRO A 1 110 ? 13.609 2.449 15.609 1 93 110 PRO A O 1
ATOM 848 N N . LYS A 1 111 ? 13.672 2.963 13.43 1 93.5 111 LYS A N 1
ATOM 849 C CA . LYS A 1 111 ? 14.773 3.904 13.617 1 93.5 111 LYS A CA 1
ATOM 850 C C . LYS A 1 111 ? 14.297 5.344 13.453 1 93.5 111 LYS A C 1
ATOM 852 O O . LYS A 1 111 ? 15.086 6.285 13.602 1 93.5 111 LYS A O 1
ATOM 857 N N . LEU A 1 112 ? 13.094 5.488 13.195 1 92.88 112 LEU A N 1
ATOM 858 C CA . LEU A 1 112 ? 12.57 6.805 12.844 1 92.88 112 LEU A CA 1
ATOM 859 C C . LEU A 1 112 ? 12.609 7.746 14.039 1 92.88 112 LEU A C 1
ATOM 861 O O . LEU A 1 112 ? 12.758 8.961 13.883 1 92.88 112 LEU A O 1
ATOM 865 N N . GLY A 1 113 ? 12.391 7.184 15.258 1 90.12 113 GLY A N 1
ATOM 866 C CA . GLY A 1 113 ? 12.531 8 16.453 1 90.12 113 GLY A CA 1
ATOM 867 C C . GLY A 1 113 ? 13.875 8.711 16.531 1 90.12 113 GLY A C 1
ATOM 868 O O . GLY A 1 113 ? 13.938 9.883 16.906 1 90.12 113 GLY A O 1
ATOM 869 N N . GLU A 1 114 ? 14.883 8.016 16.156 1 92 114 GLU A N 1
ATOM 870 C CA . GLU A 1 114 ? 16.234 8.586 16.125 1 92 114 GLU A CA 1
ATOM 871 C C . GLU A 1 114 ? 16.328 9.719 15.102 1 92 114 GLU A C 1
ATOM 873 O O . GLU A 1 114 ? 16.922 10.758 15.375 1 92 114 GLU A O 1
ATOM 878 N N . LEU A 1 115 ? 15.789 9.508 13.977 1 93.94 115 LEU A N 1
ATOM 879 C CA . LEU A 1 115 ? 15.797 10.547 12.945 1 93.94 115 LEU A CA 1
ATOM 880 C C . LEU A 1 115 ? 15.078 11.797 13.438 1 93.94 115 LEU A C 1
ATOM 882 O O . LEU A 1 115 ? 15.57 12.914 13.25 1 93.94 115 LEU A O 1
ATOM 886 N N . ARG A 1 116 ? 13.961 11.586 14.055 1 92.25 116 ARG A N 1
ATOM 887 C CA . ARG A 1 116 ? 13.172 12.703 14.562 1 92.25 116 ARG A CA 1
ATOM 888 C C . ARG A 1 116 ? 13.945 13.477 15.633 1 92.25 116 ARG A C 1
ATOM 890 O O . ARG A 1 116 ? 13.891 14.703 15.68 1 92.25 116 ARG A O 1
ATOM 897 N N . ALA A 1 117 ? 14.633 12.812 16.469 1 92.62 117 ALA A N 1
ATOM 898 C CA . ALA A 1 117 ? 15.43 13.445 17.516 1 92.62 117 ALA A CA 1
ATOM 899 C C . ALA A 1 117 ? 16.578 14.258 16.922 1 92.62 117 ALA A C 1
ATOM 901 O O . ALA A 1 117 ? 16.859 15.367 17.391 1 92.62 117 ALA A O 1
ATOM 902 N N . LYS A 1 118 ? 17.203 13.734 15.938 1 94 118 LYS A N 1
ATOM 903 C CA . LYS A 1 118 ? 18.359 14.375 15.305 1 94 118 LYS A CA 1
ATOM 904 C C . LYS A 1 118 ? 17.922 15.547 14.43 1 94 118 LYS A C 1
ATOM 906 O O . LYS A 1 118 ? 18.609 16.562 14.344 1 94 118 LYS A O 1
ATOM 911 N N . HIS A 1 119 ? 16.797 15.344 13.789 1 94.31 119 HIS A N 1
ATOM 912 C CA . HIS A 1 119 ? 16.281 16.359 12.867 1 94.31 119 HIS A CA 1
ATOM 913 C C . HIS A 1 119 ? 14.789 16.609 13.094 1 94.31 119 HIS A C 1
ATOM 915 O O . HIS A 1 119 ? 13.969 16.281 12.242 1 94.31 119 HIS A O 1
ATOM 921 N N . PRO A 1 120 ? 14.461 17.312 14.148 1 90.44 120 PRO A N 1
ATOM 922 C CA . PRO A 1 120 ? 13.055 17.531 14.484 1 90.44 120 PRO A CA 1
ATOM 923 C C . PRO A 1 120 ? 12.328 18.375 13.43 1 90.44 120 PRO A C 1
ATOM 925 O O . PRO A 1 120 ? 11.102 18.344 13.359 1 90.44 120 PRO A O 1
ATOM 928 N N . GLU A 1 121 ? 13.047 19.031 12.609 1 89.38 121 GLU A N 1
ATOM 929 C CA . GLU A 1 121 ? 12.461 19.906 11.594 1 89.38 121 GLU A CA 1
ATOM 930 C C . GLU A 1 121 ? 12.047 19.094 10.359 1 89.38 121 GLU A C 1
ATOM 932 O O . GLU A 1 121 ? 11.312 19.594 9.508 1 89.38 121 GLU A O 1
ATOM 937 N N . LEU A 1 122 ? 12.555 17.875 10.219 1 93.75 122 LEU A N 1
ATOM 938 C CA . LEU A 1 122 ? 12.297 17.062 9.039 1 93.75 122 LEU A CA 1
ATOM 939 C C . LEU A 1 122 ? 10.992 16.281 9.195 1 93.75 122 LEU A C 1
ATOM 941 O O . LEU A 1 122 ? 10.828 15.516 10.141 1 93.75 122 LEU A O 1
ATOM 945 N N . HIS A 1 123 ? 10.148 16.531 8.281 1 92.62 123 HIS A N 1
ATOM 946 C CA . HIS A 1 123 ? 8.875 15.812 8.234 1 92.62 123 HIS A CA 1
ATOM 947 C C . HIS A 1 123 ? 8.805 14.898 7.016 1 92.62 123 HIS A C 1
ATOM 949 O O . HIS A 1 123 ? 9.273 15.258 5.934 1 92.62 123 HIS A O 1
ATOM 955 N N . LEU A 1 124 ? 8.211 13.695 7.215 1 94.62 124 LEU A N 1
ATOM 956 C CA . LEU A 1 124 ? 8.117 12.703 6.148 1 94.62 124 LEU A CA 1
ATOM 957 C C . LEU A 1 124 ? 6.672 12.516 5.703 1 94.62 124 LEU A C 1
ATOM 959 O O . LEU A 1 124 ? 5.785 12.312 6.531 1 94.62 124 LEU A O 1
ATOM 963 N N . ASP A 1 125 ? 6.457 12.625 4.434 1 93.06 125 ASP A N 1
ATOM 964 C CA . ASP A 1 125 ? 5.254 12.109 3.783 1 93.06 125 ASP A CA 1
ATOM 965 C C . ASP A 1 125 ? 5.52 10.742 3.15 1 93.06 125 ASP A C 1
ATOM 967 O O . ASP A 1 125 ? 6.34 10.625 2.238 1 93.06 125 ASP A O 1
ATOM 971 N N . ILE A 1 126 ? 4.766 9.766 3.598 1 95.56 126 ILE A N 1
ATOM 972 C CA . ILE A 1 126 ? 5.039 8.391 3.197 1 95.56 126 ILE A CA 1
ATOM 973 C C . ILE A 1 126 ? 4.082 7.977 2.082 1 95.56 126 ILE A C 1
ATOM 975 O O . ILE A 1 126 ? 2.863 8.102 2.225 1 95.56 126 ILE A O 1
ATOM 979 N N . ASP A 1 127 ? 4.641 7.539 1.012 1 92.75 127 ASP A N 1
ATOM 980 C CA . ASP A 1 127 ? 3.898 7.008 -0.127 1 92.75 127 ASP A CA 1
ATOM 981 C C . ASP A 1 127 ? 4.316 5.574 -0.439 1 92.75 127 ASP A C 1
ATOM 983 O O . ASP A 1 127 ? 5.48 5.32 -0.764 1 92.75 127 ASP A O 1
ATOM 987 N N . THR A 1 128 ? 3.355 4.645 -0.431 1 93.06 128 THR A N 1
ATOM 988 C CA . THR A 1 128 ? 3.715 3.238 -0.59 1 93.06 128 THR A CA 1
ATOM 989 C C . THR A 1 128 ? 3.225 2.703 -1.933 1 93.06 128 THR A C 1
ATOM 991 O O . THR A 1 128 ? 3.262 1.495 -2.176 1 93.06 128 THR A O 1
ATOM 994 N N . ALA A 1 129 ? 2.797 3.6 -2.771 1 85.56 129 ALA A N 1
ATOM 995 C CA . ALA A 1 129 ? 2.312 3.186 -4.086 1 85.56 129 ALA A CA 1
ATOM 996 C C . ALA A 1 129 ? 3.436 2.574 -4.918 1 85.56 129 ALA A C 1
ATOM 998 O O . ALA A 1 129 ? 4.609 2.889 -4.711 1 85.56 129 ALA A O 1
ATOM 999 N N . ALA A 1 130 ? 3.068 1.771 -5.871 1 80.12 130 ALA A N 1
ATOM 1000 C CA . ALA A 1 130 ? 4.023 1.064 -6.719 1 80.12 130 ALA A CA 1
ATOM 1001 C C . ALA A 1 130 ? 4.73 2.027 -7.668 1 80.12 130 ALA A C 1
ATOM 1003 O O . ALA A 1 130 ? 4.336 3.189 -7.793 1 80.12 130 ALA A O 1
ATOM 1004 N N . HIS A 1 131 ? 5.797 1.556 -8.195 1 77.75 131 HIS A N 1
ATOM 1005 C CA . HIS A 1 131 ? 6.547 2.242 -9.242 1 77.75 131 HIS A CA 1
ATOM 1006 C C . HIS A 1 131 ? 7.039 3.604 -8.766 1 77.75 131 HIS A C 1
ATOM 1008 O O . HIS A 1 131 ? 6.91 4.602 -9.477 1 77.75 131 HIS A O 1
ATOM 1014 N N . GLY A 1 132 ? 7.566 3.637 -7.613 1 85.88 132 GLY A N 1
ATOM 1015 C CA . GLY A 1 132 ? 8.016 4.883 -7.016 1 85.88 132 GLY A CA 1
ATOM 1016 C C . GLY A 1 132 ? 9.102 5.574 -7.824 1 85.88 132 GLY A C 1
ATOM 1017 O O . GLY A 1 132 ? 9.125 6.805 -7.906 1 85.88 132 GLY A O 1
ATOM 1018 N N . VAL A 1 133 ? 9.922 4.824 -8.477 1 87.5 133 VAL A N 1
ATOM 1019 C CA . VAL A 1 133 ? 11.047 5.398 -9.211 1 87.5 133 VAL A CA 1
ATOM 1020 C C . VAL A 1 133 ? 10.531 6.242 -10.375 1 87.5 133 VAL A C 1
ATOM 1022 O O . VAL A 1 133 ? 11.062 7.32 -10.648 1 87.5 133 VAL A O 1
ATOM 1025 N N . SER A 1 134 ? 9.508 5.773 -11.023 1 76.19 134 SER A N 1
ATOM 1026 C CA . SER A 1 134 ? 8.945 6.496 -12.164 1 76.19 134 SER A CA 1
ATOM 1027 C C . SER A 1 134 ? 8.266 7.781 -11.727 1 76.19 134 SER A C 1
ATOM 1029 O O . SER A 1 134 ? 7.965 8.648 -12.555 1 76.19 134 SER A O 1
ATOM 1031 N N . ARG A 1 135 ? 8.094 7.93 -10.445 1 80.19 135 ARG A N 1
ATOM 1032 C CA . ARG A 1 135 ? 7.363 9.078 -9.922 1 80.19 135 ARG A CA 1
ATOM 1033 C C . ARG A 1 135 ? 8.312 10.086 -9.281 1 80.19 135 ARG A C 1
ATOM 1035 O O . ARG A 1 135 ? 7.875 11.07 -8.68 1 80.19 135 ARG A O 1
ATOM 1042 N N . LEU A 1 136 ? 9.625 9.82 -9.438 1 85.38 136 LEU A N 1
ATOM 1043 C CA . LEU A 1 136 ? 10.617 10.758 -8.922 1 85.38 136 LEU A CA 1
ATOM 1044 C C . LEU A 1 136 ? 10.523 12.102 -9.641 1 85.38 136 LEU A C 1
ATOM 1046 O O . LEU A 1 136 ? 10.531 12.148 -10.875 1 85.38 136 LEU A O 1
ATOM 1050 N N . GLY A 1 137 ? 10.438 13.109 -8.875 1 78.12 137 GLY A N 1
ATOM 1051 C CA . GLY A 1 137 ? 10.297 14.438 -9.445 1 78.12 137 GLY A CA 1
ATOM 1052 C C . GLY A 1 137 ? 8.859 14.805 -9.75 1 78.12 137 GLY A C 1
ATOM 1053 O O . GLY A 1 137 ? 8.562 15.961 -10.062 1 78.12 137 GLY A O 1
ATOM 1054 N N . ASP A 1 138 ? 8.102 13.773 -9.734 1 74.75 138 ASP A N 1
ATOM 1055 C CA . ASP A 1 138 ? 6.664 13.953 -9.906 1 74.75 138 ASP A CA 1
ATOM 1056 C C . ASP A 1 138 ? 5.902 13.477 -8.672 1 74.75 138 ASP A C 1
ATOM 1058 O O . ASP A 1 138 ? 5.168 12.492 -8.727 1 74.75 138 ASP A O 1
ATOM 1062 N N . GLY A 1 139 ? 6.105 14.219 -7.598 1 79.25 139 GLY A N 1
ATOM 1063 C CA . GLY A 1 139 ? 5.387 13.914 -6.371 1 79.25 139 GLY A CA 1
ATOM 1064 C C . GLY A 1 139 ? 6.246 13.227 -5.328 1 79.25 139 GLY A C 1
ATOM 1065 O O . GLY A 1 139 ? 5.855 13.125 -4.164 1 79.25 139 GLY A O 1
ATOM 1066 N N . LEU A 1 140 ? 7.352 12.703 -5.781 1 91.31 140 LEU A N 1
ATOM 1067 C CA . LEU A 1 140 ? 8.273 12.062 -4.852 1 91.31 140 LEU A CA 1
ATOM 1068 C C . LEU A 1 140 ? 9.664 12.68 -4.953 1 91.31 140 LEU A C 1
ATOM 1070 O O . LEU A 1 140 ? 10.141 12.969 -6.055 1 91.31 140 LEU A O 1
ATOM 1074 N N . ASP A 1 141 ? 10.258 12.938 -3.805 1 93.69 141 ASP A N 1
ATOM 1075 C CA . ASP A 1 141 ? 11.602 13.492 -3.746 1 93.69 141 ASP A CA 1
ATOM 1076 C C . ASP A 1 141 ? 12.656 12.383 -3.758 1 93.69 141 ASP A C 1
ATOM 1078 O O . ASP A 1 141 ? 13.734 12.547 -4.332 1 93.69 141 ASP A O 1
ATOM 1082 N N . ALA A 1 142 ? 12.344 11.312 -3.121 1 97.62 142 ALA A N 1
ATOM 1083 C CA . ALA A 1 142 ? 13.211 10.141 -3.016 1 97.62 142 ALA A CA 1
ATOM 1084 C C . ALA A 1 142 ? 12.383 8.859 -2.891 1 97.62 142 ALA A C 1
ATOM 1086 O O . ALA A 1 142 ? 11.203 8.906 -2.555 1 97.62 142 ALA A O 1
ATOM 1087 N N . VAL A 1 143 ? 13.039 7.754 -3.195 1 97.06 143 VAL A N 1
ATOM 1088 C CA . VAL A 1 143 ? 12.344 6.473 -3.166 1 97.06 143 VAL A CA 1
ATOM 1089 C C . VAL A 1 143 ? 13.25 5.402 -2.572 1 97.06 143 VAL A C 1
ATOM 1091 O O . VAL A 1 143 ? 14.453 5.379 -2.846 1 97.06 143 VAL A O 1
ATOM 1094 N N . ILE A 1 144 ? 12.727 4.664 -1.697 1 96.56 144 ILE A N 1
ATOM 1095 C CA . ILE A 1 144 ? 13.305 3.355 -1.413 1 96.56 144 ILE A CA 1
ATOM 1096 C C . ILE A 1 144 ? 12.656 2.299 -2.305 1 96.56 144 ILE A C 1
ATOM 1098 O O . ILE A 1 144 ? 11.5 1.92 -2.088 1 96.56 144 ILE A O 1
ATOM 1102 N N . ALA A 1 145 ? 13.453 1.784 -3.213 1 93.5 145 ALA A N 1
ATOM 1103 C CA . ALA A 1 145 ? 12.906 0.916 -4.254 1 93.5 145 ALA A CA 1
ATOM 1104 C C . ALA A 1 145 ? 13.461 -0.501 -4.133 1 93.5 145 ALA A C 1
ATOM 1106 O O . ALA A 1 145 ? 14.531 -0.708 -3.551 1 93.5 145 ALA A O 1
ATOM 1107 N N . LEU A 1 146 ? 12.695 -1.369 -4.562 1 91.88 146 LEU A N 1
ATOM 1108 C CA . LEU A 1 146 ? 13.148 -2.727 -4.84 1 91.88 146 LEU A CA 1
ATOM 1109 C C . LEU A 1 146 ? 13.367 -2.932 -6.336 1 91.88 146 LEU A C 1
ATOM 1111 O O . LEU A 1 146 ? 12.422 -2.855 -7.121 1 91.88 146 LEU A O 1
ATOM 1115 N N . ALA A 1 147 ? 14.625 -3.156 -6.656 1 89.69 147 ALA A N 1
ATOM 1116 C CA . ALA A 1 147 ? 14.938 -3.229 -8.078 1 89.69 147 ALA A CA 1
ATOM 1117 C C . ALA A 1 147 ? 16.172 -4.086 -8.328 1 89.69 147 ALA A C 1
ATOM 1119 O O . ALA A 1 147 ? 17 -4.262 -7.434 1 89.69 147 ALA A O 1
ATOM 1120 N N . ARG A 1 148 ? 16.203 -4.637 -9.508 1 87.88 148 ARG A N 1
ATOM 1121 C CA . ARG A 1 148 ? 17.406 -5.336 -9.938 1 87.88 148 ARG A CA 1
ATOM 1122 C C . ARG A 1 148 ? 18.547 -4.355 -10.195 1 87.88 148 ARG A C 1
ATOM 1124 O O . ARG A 1 148 ? 19.688 -4.605 -9.797 1 87.88 148 ARG A O 1
ATOM 1131 N N . GLU A 1 149 ? 18.203 -3.324 -10.828 1 86.62 149 GLU A N 1
ATOM 1132 C CA . GLU A 1 149 ? 19.109 -2.232 -11.172 1 86.62 149 GLU A CA 1
ATOM 1133 C C . GLU A 1 149 ? 18.375 -0.9 -11.242 1 86.62 149 GLU A C 1
ATOM 1135 O O . GLU A 1 149 ? 17.141 -0.872 -11.359 1 86.62 149 GLU A O 1
ATOM 1140 N N . ILE A 1 150 ? 19.172 0.14 -11.031 1 89.25 150 ILE A N 1
ATOM 1141 C CA . ILE A 1 150 ? 18.609 1.482 -11.109 1 89.25 150 ILE A CA 1
ATOM 1142 C C . ILE A 1 150 ? 19.172 2.217 -12.32 1 89.25 150 ILE A C 1
ATOM 1144 O O . ILE A 1 150 ? 20.359 2.096 -12.625 1 89.25 150 ILE A O 1
ATOM 1148 N N . ASP A 1 151 ? 18.297 2.938 -13.039 1 82.81 151 ASP A N 1
ATOM 1149 C CA . ASP A 1 151 ? 18.734 3.805 -14.133 1 82.81 151 ASP A CA 1
ATOM 1150 C C . ASP A 1 151 ? 19.953 4.633 -13.727 1 82.81 151 ASP A C 1
ATOM 1152 O O . ASP A 1 151 ? 19.922 5.328 -12.711 1 82.81 151 ASP A O 1
ATOM 1156 N N . PRO A 1 152 ? 20.984 4.602 -14.5 1 86.69 152 PRO A N 1
ATOM 1157 C CA . PRO A 1 152 ? 22.219 5.281 -14.125 1 86.69 152 PRO A CA 1
ATOM 1158 C C . PRO A 1 152 ? 22.078 6.801 -14.102 1 86.69 152 PRO A C 1
ATOM 1160 O O . PRO A 1 152 ? 22.938 7.496 -13.555 1 86.69 152 PRO A O 1
ATOM 1163 N N . THR A 1 153 ? 21.047 7.332 -14.766 1 87.38 153 THR A N 1
ATOM 1164 C CA . THR A 1 153 ? 20.844 8.773 -14.758 1 87.38 153 THR A CA 1
ATOM 1165 C C . THR A 1 153 ? 20.344 9.242 -13.391 1 87.38 153 THR A C 1
ATOM 1167 O O . THR A 1 153 ? 20.359 10.438 -13.094 1 87.38 153 THR A O 1
ATOM 1170 N N . LEU A 1 154 ? 19.953 8.305 -12.609 1 92.38 154 LEU A N 1
ATOM 1171 C CA . LEU A 1 154 ? 19.516 8.602 -11.242 1 92.38 154 LEU A CA 1
ATOM 1172 C C . LEU A 1 154 ? 20.641 8.352 -10.25 1 92.38 154 LEU A C 1
ATOM 1174 O O . LEU A 1 154 ? 21.594 7.625 -10.555 1 92.38 154 LEU A O 1
ATOM 1178 N N . TYR A 1 155 ? 20.594 9.062 -9.156 1 97 155 TYR A N 1
ATOM 1179 C CA . TYR A 1 155 ? 21.438 8.664 -8.031 1 97 155 TYR A CA 1
ATOM 1180 C C . TYR A 1 155 ? 20.844 7.449 -7.324 1 97 155 TYR A C 1
ATOM 1182 O O . TYR A 1 155 ? 19.656 7.422 -7.012 1 97 155 TYR A O 1
ATOM 1190 N N . ALA A 1 156 ? 21.688 6.473 -7.086 1 97 156 ALA A N 1
ATOM 1191 C CA . ALA A 1 156 ? 21.219 5.254 -6.422 1 97 156 ALA A CA 1
ATOM 1192 C C . ALA A 1 156 ? 22.281 4.703 -5.477 1 97 156 ALA A C 1
ATOM 1194 O O . ALA A 1 156 ? 23.484 4.719 -5.797 1 97 156 ALA A O 1
ATOM 1195 N N . ARG A 1 157 ? 21.859 4.312 -4.352 1 96.31 157 ARG A N 1
ATOM 1196 C CA . ARG A 1 157 ? 22.688 3.586 -3.389 1 96.31 157 ARG A CA 1
ATOM 1197 C C . ARG A 1 157 ? 22.016 2.271 -2.984 1 96.31 157 ARG A C 1
ATOM 1199 O O . ARG A 1 157 ? 20.891 2.266 -2.479 1 96.31 157 ARG A O 1
ATOM 1206 N N . ARG A 1 158 ? 22.734 1.216 -3.238 1 95.5 158 ARG A N 1
ATOM 1207 C CA . ARG A 1 158 ? 22.234 -0.087 -2.814 1 95.5 158 ARG A CA 1
ATOM 1208 C C . ARG A 1 158 ? 22.25 -0.21 -1.294 1 95.5 158 ARG A C 1
ATOM 1210 O O . ARG A 1 158 ? 23.234 0.145 -0.645 1 95.5 158 ARG A O 1
ATOM 1217 N N . LEU A 1 159 ? 21.156 -0.676 -0.715 1 94.62 159 LEU A N 1
ATOM 1218 C CA . LEU A 1 159 ? 21.031 -0.699 0.738 1 94.62 159 LEU A CA 1
ATOM 1219 C C . LEU A 1 159 ? 21.297 -2.098 1.286 1 94.62 159 LEU A C 1
ATOM 1221 O O . LEU A 1 159 ? 21.656 -2.252 2.455 1 94.62 159 LEU A O 1
ATOM 1225 N N . ASP A 1 160 ? 21.031 -3.125 0.417 1 91.94 160 ASP A N 1
ATOM 1226 C CA . ASP A 1 160 ? 21.266 -4.469 0.936 1 91.94 160 ASP A CA 1
ATOM 1227 C C . ASP A 1 160 ? 21.422 -5.477 -0.2 1 91.94 160 ASP A C 1
ATOM 1229 O O . ASP A 1 160 ? 21.359 -5.113 -1.376 1 91.94 160 ASP A O 1
ATOM 1233 N N . ARG A 1 161 ? 21.844 -6.652 0.14 1 92.94 161 ARG A N 1
ATOM 1234 C CA . ARG A 1 161 ? 21.734 -7.883 -0.633 1 92.94 161 ARG A CA 1
ATOM 1235 C C . ARG A 1 161 ? 21.031 -8.969 0.163 1 92.94 161 ARG A C 1
ATOM 1237 O O . ARG A 1 161 ? 21.141 -9.031 1.389 1 92.94 161 ARG A O 1
ATOM 1244 N N . ASN A 1 162 ? 20.219 -9.68 -0.619 1 94.44 162 ASN A N 1
ATOM 1245 C CA . ASN A 1 162 ? 19.406 -10.656 0.094 1 94.44 162 ASN A CA 1
ATOM 1246 C C . ASN A 1 162 ? 19.391 -12 -0.62 1 94.44 162 ASN A C 1
ATOM 1248 O O . ASN A 1 162 ? 19.703 -12.086 -1.809 1 94.44 162 ASN A O 1
ATOM 1252 N N . LEU A 1 163 ? 19.078 -12.977 0.172 1 96.62 163 LEU A N 1
ATOM 1253 C CA . LEU A 1 163 ? 18.734 -14.281 -0.37 1 96.62 163 LEU A CA 1
ATOM 1254 C C . LEU A 1 163 ? 17.234 -14.422 -0.522 1 96.62 163 LEU A C 1
ATOM 1256 O O . LEU A 1 163 ? 16.469 -13.68 0.102 1 96.62 163 LEU A O 1
ATOM 1260 N N . VAL A 1 164 ? 16.859 -15.344 -1.472 1 97.12 164 VAL A N 1
ATOM 1261 C CA . VAL A 1 164 ? 15.453 -15.711 -1.58 1 97.12 164 VAL A CA 1
ATOM 1262 C C . VAL A 1 164 ? 15.141 -16.844 -0.608 1 97.12 164 VAL A C 1
ATOM 1264 O O . VAL A 1 164 ? 15.766 -17.906 -0.656 1 97.12 164 VAL A O 1
ATOM 1267 N N . TYR A 1 165 ? 14.195 -16.594 0.267 1 97.56 165 TYR A N 1
ATOM 1268 C CA . TYR A 1 165 ? 13.688 -17.625 1.177 1 97.56 165 TYR A CA 1
ATOM 1269 C C . TYR A 1 165 ? 12.297 -18.078 0.755 1 97.56 165 TYR A C 1
ATOM 1271 O O . TYR A 1 165 ? 11.477 -17.266 0.31 1 97.56 165 TYR A O 1
ATOM 1279 N N . VAL A 1 166 ? 12.117 -19.344 0.856 1 97.81 166 VAL A N 1
ATOM 1280 C CA . VAL A 1 166 ? 10.766 -19.891 0.813 1 97.81 166 VAL A CA 1
ATOM 1281 C C . VAL A 1 166 ? 10.188 -19.953 2.225 1 97.81 166 VAL A C 1
ATOM 1283 O O . VAL A 1 166 ? 10.688 -20.688 3.08 1 97.81 166 VAL A O 1
ATOM 1286 N N . ILE A 1 167 ? 9.117 -19.125 2.422 1 98.25 167 ILE A N 1
ATOM 1287 C CA . ILE A 1 167 ? 8.594 -18.922 3.768 1 98.25 167 ILE A CA 1
ATOM 1288 C C . ILE A 1 167 ? 7.188 -19.516 3.865 1 98.25 167 ILE A C 1
ATOM 1290 O O . ILE A 1 167 ? 6.332 -19.234 3.025 1 98.25 167 ILE A O 1
ATOM 1294 N N . GLY A 1 168 ? 6.957 -20.391 4.797 1 97.75 168 GLY A N 1
ATOM 1295 C CA . GLY A 1 168 ? 5.652 -20.984 5.031 1 97.75 168 GLY A CA 1
ATOM 1296 C C . GLY A 1 168 ? 5.277 -21.047 6.5 1 97.75 168 GLY A C 1
ATOM 1297 O O . GLY A 1 168 ? 6.047 -20.609 7.359 1 97.75 168 GLY A O 1
ATOM 1298 N N . SER A 1 169 ? 4.035 -21.5 6.75 1 97.25 169 SER A N 1
ATOM 1299 C CA . SER A 1 169 ? 3.568 -21.703 8.117 1 97.25 169 SER A CA 1
ATOM 1300 C C . SER A 1 169 ? 4.344 -22.828 8.805 1 97.25 169 SER A C 1
ATOM 1302 O O . SER A 1 169 ? 4.656 -23.844 8.18 1 97.25 169 SER A O 1
ATOM 1304 N N . ARG A 1 170 ? 4.609 -22.641 10.039 1 97.06 170 ARG A N 1
ATOM 1305 C CA . ARG A 1 170 ? 5.246 -23.672 10.844 1 97.06 170 ARG A CA 1
ATOM 1306 C C . ARG A 1 170 ? 4.441 -24.969 10.797 1 97.06 170 ARG A C 1
ATOM 1308 O O . ARG A 1 170 ? 5.012 -26.062 10.82 1 97.06 170 ARG A O 1
ATOM 1315 N N . ALA A 1 171 ? 3.193 -24.906 10.617 1 94.44 171 ALA A N 1
ATOM 1316 C CA . ALA A 1 171 ? 2.307 -26.062 10.562 1 94.44 171 ALA A CA 1
ATOM 1317 C C . ALA A 1 171 ? 2.645 -26.953 9.367 1 94.44 171 ALA A C 1
ATOM 1319 O O . ALA A 1 171 ? 2.359 -28.141 9.383 1 94.44 171 ALA A O 1
ATOM 1320 N N . LEU A 1 172 ? 3.254 -26.375 8.336 1 94.5 172 LEU A N 1
ATOM 1321 C CA . LEU A 1 172 ? 3.596 -27.125 7.137 1 94.5 172 LEU A CA 1
ATOM 1322 C C . LEU A 1 172 ? 4.719 -28.125 7.422 1 94.5 172 LEU A C 1
ATOM 1324 O O . LEU A 1 172 ? 4.902 -29.094 6.676 1 94.5 172 LEU A O 1
ATOM 1328 N N . VAL A 1 173 ? 5.477 -27.906 8.492 1 94.62 173 VAL A N 1
ATOM 1329 C CA . VAL A 1 173 ? 6.625 -28.781 8.742 1 94.62 173 VAL A CA 1
ATOM 1330 C C . VAL A 1 173 ? 6.379 -29.609 9.992 1 94.62 173 VAL A C 1
ATOM 1332 O O . VAL A 1 173 ? 7.102 -30.578 10.25 1 94.62 173 VAL A O 1
ATOM 1335 N N . GLU A 1 174 ? 5.41 -29.234 10.812 1 92.56 174 GLU A N 1
ATOM 1336 C CA . GLU A 1 174 ? 5.141 -29.953 12.062 1 92.56 174 GLU A CA 1
ATOM 1337 C C . GLU A 1 174 ? 3.955 -30.906 11.914 1 92.56 174 GLU A C 1
ATOM 1339 O O . GLU A 1 174 ? 3.74 -31.766 12.758 1 92.56 174 GLU A O 1
ATOM 1344 N N . GLY A 1 175 ? 3.203 -30.875 10.906 1 85 175 GLY A N 1
ATOM 1345 C CA . GLY A 1 175 ? 2.029 -31.719 10.727 1 85 175 GLY A CA 1
ATOM 1346 C C . GLY A 1 175 ? 2.367 -33.125 10.297 1 85 175 GLY A C 1
ATOM 1347 O O . GLY A 1 175 ? 3.535 -33.531 10.312 1 85 175 GLY A O 1
ATOM 1348 N N . PRO A 1 176 ? 1.352 -33.906 10.047 1 87.88 176 PRO A N 1
ATOM 1349 C CA . PRO A 1 176 ? 1.52 -35.312 9.688 1 87.88 176 PRO A CA 1
ATOM 1350 C C . PRO A 1 176 ? 2.209 -35.5 8.336 1 87.88 176 PRO A C 1
ATOM 1352 O O . PRO A 1 176 ? 2.875 -36.5 8.109 1 87.88 176 PRO A O 1
ATOM 1355 N N . ASN A 1 177 ? 2.037 -34.625 7.488 1 89.69 177 ASN A N 1
ATOM 1356 C CA . ASN A 1 177 ? 2.68 -34.625 6.18 1 89.69 177 ASN A CA 1
ATOM 1357 C C . ASN A 1 177 ? 3.562 -33.406 5.98 1 89.69 177 ASN A C 1
ATOM 1359 O O . ASN A 1 177 ? 3.24 -32.531 5.18 1 89.69 177 ASN A O 1
ATOM 1363 N N . PRO A 1 178 ? 4.66 -33.469 6.605 1 93.88 178 PRO A N 1
ATOM 1364 C CA . PRO A 1 178 ? 5.508 -32.281 6.57 1 93.88 178 PRO A CA 1
ATOM 1365 C C . PRO A 1 178 ? 6.094 -32 5.184 1 93.88 178 PRO A C 1
ATOM 1367 O O . PRO A 1 178 ? 6.418 -32.938 4.453 1 93.88 178 PRO A O 1
ATOM 1370 N N . ILE A 1 179 ? 6.195 -30.766 4.797 1 94.44 179 ILE A N 1
ATOM 1371 C CA . ILE A 1 179 ? 6.863 -30.312 3.584 1 94.44 179 ILE A CA 1
ATOM 1372 C C . ILE A 1 179 ? 8.359 -30.156 3.842 1 94.44 179 ILE A C 1
ATOM 1374 O O . ILE A 1 179 ? 8.781 -29.25 4.551 1 94.44 179 ILE A O 1
ATOM 1378 N N . THR A 1 180 ? 9.148 -31.062 3.287 1 92.12 180 THR A N 1
ATOM 1379 C CA . THR A 1 180 ? 10.578 -31.062 3.576 1 92.12 180 THR A CA 1
ATOM 1380 C C . THR A 1 180 ? 11.391 -31 2.287 1 92.12 180 THR A C 1
ATOM 1382 O O . THR A 1 180 ? 12.594 -30.734 2.314 1 92.12 180 THR A O 1
ATOM 1385 N N . ARG A 1 181 ? 10.695 -31.234 1.183 1 93.06 181 ARG A N 1
ATOM 1386 C CA . ARG A 1 181 ? 11.367 -31.281 -0.109 1 93.06 181 ARG A CA 1
ATOM 1387 C C . ARG A 1 181 ? 10.719 -30.312 -1.093 1 93.06 181 ARG A C 1
ATOM 1389 O O . ARG A 1 181 ? 9.492 -30.188 -1.141 1 93.06 181 ARG A O 1
ATOM 1396 N N . PRO A 1 182 ? 11.516 -29.703 -1.931 1 91.94 182 PRO A N 1
ATOM 1397 C CA . PRO A 1 182 ? 11.008 -28.719 -2.877 1 91.94 182 PRO A CA 1
ATOM 1398 C C . PRO A 1 182 ? 9.977 -29.297 -3.844 1 91.94 182 PRO A C 1
ATOM 1400 O O . PRO A 1 182 ? 9.062 -28.578 -4.273 1 91.94 182 PRO A O 1
ATOM 1403 N N . ASP A 1 183 ? 10.07 -30.531 -4.211 1 88.44 183 ASP A N 1
ATOM 1404 C CA . ASP A 1 183 ? 9.164 -31.125 -5.195 1 88.44 183 ASP A CA 1
ATOM 1405 C C . ASP A 1 183 ? 7.742 -31.203 -4.648 1 88.44 183 ASP A C 1
ATOM 1407 O O . ASP A 1 183 ? 6.789 -31.406 -5.406 1 88.44 183 ASP A O 1
ATOM 1411 N N . GLN A 1 184 ? 7.582 -31.078 -3.311 1 91 184 GLN A N 1
ATOM 1412 C CA . GLN A 1 184 ? 6.27 -31.094 -2.67 1 91 184 GLN A CA 1
ATOM 1413 C C . GLN A 1 184 ? 5.531 -29.781 -2.896 1 91 184 GLN A C 1
ATOM 1415 O O . GLN A 1 184 ? 4.34 -29.672 -2.594 1 91 184 GLN A O 1
ATOM 1420 N N . LEU A 1 185 ? 6.156 -28.781 -3.5 1 90.69 185 LEU A N 1
ATOM 1421 C CA . LEU A 1 185 ? 5.574 -27.453 -3.725 1 90.69 185 LEU A CA 1
ATOM 1422 C C . LEU A 1 185 ? 4.445 -27.531 -4.746 1 90.69 185 LEU A C 1
ATOM 1424 O O . LEU A 1 185 ? 3.625 -26.609 -4.836 1 90.69 185 LEU A O 1
ATOM 1428 N N . GLY A 1 186 ? 4.41 -28.609 -5.512 1 88.75 186 GLY A N 1
ATOM 1429 C CA . GLY A 1 186 ? 3.391 -28.781 -6.531 1 88.75 186 GLY A CA 1
ATOM 1430 C C . GLY A 1 186 ? 1.979 -28.734 -5.977 1 88.75 186 GLY A C 1
ATOM 1431 O O . GLY A 1 186 ? 1.035 -28.391 -6.684 1 88.75 186 GLY A O 1
ATOM 1432 N N . GLY A 1 187 ? 1.805 -29.016 -4.746 1 87.44 187 GLY A N 1
ATOM 1433 C CA . GLY A 1 187 ? 0.49 -29.016 -4.129 1 87.44 187 GLY A CA 1
ATOM 1434 C C . GLY A 1 187 ? 0.191 -27.766 -3.338 1 87.44 187 GLY A C 1
ATOM 1435 O O . GLY A 1 187 ? -0.838 -27.672 -2.666 1 87.44 187 GLY A O 1
ATOM 1436 N N . LEU A 1 188 ? 1.058 -26.766 -3.449 1 92.38 188 LEU A N 1
ATOM 1437 C CA . LEU A 1 188 ? 0.921 -25.562 -2.639 1 92.38 188 LEU A CA 1
ATOM 1438 C C . LEU A 1 188 ? 0.784 -24.328 -3.521 1 92.38 188 LEU A C 1
ATOM 1440 O O . LEU A 1 188 ? 1.218 -24.328 -4.676 1 92.38 188 LEU A O 1
ATOM 1444 N N . THR A 1 189 ? 0.126 -23.328 -2.975 1 94.12 189 THR A N 1
ATOM 1445 C CA . THR A 1 189 ? 0.033 -22.031 -3.65 1 94.12 189 THR A CA 1
ATOM 1446 C C . THR A 1 189 ? 1.288 -21.203 -3.402 1 94.12 189 THR A C 1
ATOM 1448 O O . THR A 1 189 ? 1.748 -21.094 -2.264 1 94.12 189 THR A O 1
ATOM 1451 N N . ALA A 1 190 ? 1.84 -20.688 -4.484 1 95.19 190 ALA A N 1
ATOM 1452 C CA . ALA A 1 190 ? 2.963 -19.75 -4.363 1 95.19 190 ALA A CA 1
ATOM 1453 C C . ALA A 1 190 ? 2.473 -18.312 -4.199 1 95.19 190 ALA A C 1
ATOM 1455 O O . ALA A 1 190 ? 1.583 -17.875 -4.926 1 95.19 190 ALA A O 1
ATOM 1456 N N . LEU A 1 191 ? 2.98 -17.641 -3.201 1 97 191 LEU A N 1
ATOM 1457 C CA . LEU A 1 191 ? 2.715 -16.219 -2.998 1 97 191 LEU A CA 1
ATOM 1458 C C . LEU A 1 191 ? 3.859 -15.367 -3.541 1 97 191 LEU A C 1
ATOM 1460 O O . LEU A 1 191 ? 5.008 -15.523 -3.119 1 97 191 LEU A O 1
ATOM 1464 N N . VAL A 1 192 ? 3.541 -14.469 -4.461 1 94.31 192 VAL A N 1
ATOM 1465 C CA . VAL A 1 192 ? 4.574 -13.711 -5.16 1 94.31 192 VAL A CA 1
ATOM 1466 C C . VAL A 1 192 ? 4.242 -12.227 -5.113 1 94.31 192 VAL A C 1
ATOM 1468 O O . VAL A 1 192 ? 3.088 -11.828 -5.293 1 94.31 192 VAL A O 1
ATOM 1471 N N . HIS A 1 193 ? 5.223 -11.461 -4.852 1 94.31 193 HIS A N 1
ATOM 1472 C CA . HIS A 1 193 ? 5.047 -10.008 -4.816 1 94.31 193 HIS A CA 1
ATOM 1473 C C . HIS A 1 193 ? 5.113 -9.414 -6.219 1 94.31 193 HIS A C 1
ATOM 1475 O O . HIS A 1 193 ? 6.02 -9.734 -6.992 1 94.31 193 HIS A O 1
ATOM 1481 N N . ARG A 1 194 ? 4.293 -8.469 -6.516 1 85.94 194 ARG A N 1
ATOM 1482 C CA . ARG A 1 194 ? 4.156 -7.902 -7.855 1 85.94 194 ARG A CA 1
ATOM 1483 C C . ARG A 1 194 ? 5.402 -7.117 -8.25 1 85.94 194 ARG A C 1
ATOM 1485 O O . ARG A 1 194 ? 5.754 -7.055 -9.43 1 85.94 194 ARG A O 1
ATOM 1492 N N . GLU A 1 195 ? 6.07 -6.594 -7.242 1 83.62 195 GLU A N 1
ATOM 1493 C CA . GLU A 1 195 ? 7.281 -5.828 -7.52 1 83.62 195 GLU A CA 1
ATOM 1494 C C . GLU A 1 195 ? 8.508 -6.738 -7.598 1 83.62 195 GLU A C 1
ATOM 1496 O O . GLU A 1 195 ? 9.617 -6.273 -7.852 1 83.62 195 GLU A O 1
ATOM 1501 N N . MET A 1 196 ? 8.32 -8.016 -7.348 1 87.25 196 MET A N 1
ATOM 1502 C CA . MET A 1 196 ? 9.391 -9.008 -7.441 1 87.25 196 MET A CA 1
ATOM 1503 C C . MET A 1 196 ? 8.906 -10.25 -8.18 1 87.25 196 MET A C 1
ATOM 1505 O O . MET A 1 196 ? 9 -11.359 -7.648 1 87.25 196 MET A O 1
ATOM 1509 N N . PRO A 1 197 ? 8.586 -10.031 -9.375 1 80.25 197 PRO A N 1
ATOM 1510 C CA . PRO A 1 197 ? 7.945 -11.133 -10.094 1 80.25 197 PRO A CA 1
ATOM 1511 C C . PRO A 1 197 ? 8.891 -12.289 -10.375 1 80.25 197 PRO A C 1
ATOM 1513 O O . PRO A 1 197 ? 8.445 -13.43 -10.539 1 80.25 197 PRO A O 1
ATOM 1516 N N . ASP A 1 198 ? 10.188 -12.016 -10.344 1 85.06 198 ASP A N 1
ATOM 1517 C CA . ASP A 1 198 ? 11.133 -13.047 -10.773 1 85.06 198 ASP A CA 1
ATOM 1518 C C . ASP A 1 198 ? 11.648 -13.852 -9.578 1 85.06 198 ASP A C 1
ATOM 1520 O O . ASP A 1 198 ? 12.422 -14.789 -9.75 1 85.06 198 ASP A O 1
ATOM 1524 N N . THR A 1 199 ? 11.203 -13.484 -8.438 1 91.38 199 THR A N 1
ATOM 1525 C CA . THR A 1 199 ? 11.719 -14.133 -7.242 1 91.38 199 THR A CA 1
ATOM 1526 C C . THR A 1 199 ? 11.422 -15.633 -7.266 1 91.38 199 THR A C 1
ATOM 1528 O O . THR A 1 199 ? 12.312 -16.453 -7.027 1 91.38 199 THR A O 1
ATOM 1531 N N . PHE A 1 200 ? 10.227 -15.945 -7.609 1 91.62 200 PHE A N 1
ATOM 1532 C CA . PHE A 1 200 ? 9.812 -17.344 -7.652 1 91.62 200 PHE A CA 1
ATOM 1533 C C . PHE A 1 200 ? 10.586 -18.094 -8.727 1 91.62 200 PHE A C 1
ATOM 1535 O O . PHE A 1 200 ? 11.094 -19.188 -8.469 1 91.62 200 PHE A O 1
ATOM 1542 N N . SER A 1 201 ? 10.719 -17.547 -9.898 1 87.56 201 SER A N 1
ATOM 1543 C CA . SER A 1 201 ? 11.422 -18.203 -10.992 1 87.56 201 SER A CA 1
ATOM 1544 C C . SER A 1 201 ? 12.906 -18.359 -10.688 1 87.56 201 SER A C 1
ATOM 1546 O O . SER A 1 201 ? 13.508 -19.375 -11.023 1 87.56 201 SER A O 1
ATOM 1548 N N . ALA A 1 202 ? 13.461 -17.359 -10.102 1 89.12 202 ALA A N 1
ATOM 1549 C CA . ALA A 1 202 ? 14.867 -17.438 -9.711 1 89.12 202 ALA A CA 1
ATOM 1550 C C . ALA A 1 202 ? 15.102 -18.594 -8.734 1 89.12 202 ALA A C 1
ATOM 1552 O O . ALA A 1 202 ? 16.062 -19.344 -8.875 1 89.12 202 ALA A O 1
ATOM 1553 N N . TRP A 1 203 ? 14.219 -18.688 -7.816 1 93.56 203 TRP A N 1
ATOM 1554 C CA . TRP A 1 203 ? 14.352 -19.75 -6.82 1 93.56 203 TRP A CA 1
ATOM 1555 C C . TRP A 1 203 ? 14.172 -21.125 -7.453 1 93.56 203 TRP A C 1
ATOM 1557 O O . TRP A 1 203 ? 14.953 -22.047 -7.188 1 93.56 203 TRP A O 1
ATOM 1567 N N . ARG A 1 204 ? 13.172 -21.266 -8.258 1 91.69 204 ARG A N 1
ATOM 1568 C CA . ARG A 1 204 ? 12.891 -22.531 -8.922 1 91.69 204 ARG A CA 1
ATOM 1569 C C . ARG A 1 204 ? 14.094 -23 -9.734 1 91.69 204 ARG A C 1
ATOM 1571 O O . ARG A 1 204 ? 14.445 -24.188 -9.711 1 91.69 204 ARG A O 1
ATOM 1578 N N . ARG A 1 205 ? 14.68 -22.141 -10.445 1 89.38 205 ARG A N 1
ATOM 1579 C CA . ARG A 1 205 ? 15.844 -22.469 -11.258 1 89.38 205 ARG A CA 1
ATOM 1580 C C . ARG A 1 205 ? 17 -22.953 -10.391 1 89.38 205 ARG A C 1
ATOM 1582 O O . ARG A 1 205 ? 17.625 -23.969 -10.695 1 89.38 205 ARG A O 1
ATOM 1589 N N . ALA A 1 206 ? 17.203 -22.281 -9.406 1 90.62 206 ALA A N 1
ATOM 1590 C CA . ALA A 1 206 ? 18.312 -22.625 -8.516 1 90.62 206 ALA A CA 1
ATOM 1591 C C . ALA A 1 206 ? 18.062 -23.953 -7.812 1 90.62 206 ALA A C 1
ATOM 1593 O O . ALA A 1 206 ? 19 -24.703 -7.535 1 90.62 206 ALA A O 1
ATOM 1594 N N . ALA A 1 207 ? 16.812 -24.234 -7.598 1 89.94 207 ALA A N 1
ATOM 1595 C CA . ALA A 1 207 ? 16.438 -25.469 -6.906 1 89.94 207 ALA A CA 1
ATOM 1596 C C . ALA A 1 207 ? 16.406 -26.641 -7.875 1 89.94 207 ALA A C 1
ATOM 1598 O O . ALA A 1 207 ? 16.188 -27.781 -7.465 1 89.94 207 ALA A O 1
ATOM 1599 N N . GLY A 1 208 ? 16.625 -26.375 -9.117 1 89.5 208 GLY A N 1
ATOM 1600 C CA . GLY A 1 208 ? 16.578 -27.438 -10.117 1 89.5 208 GLY A CA 1
ATOM 1601 C C . GLY A 1 208 ? 15.172 -27.891 -10.438 1 89.5 208 GLY A C 1
ATOM 1602 O O . GLY A 1 208 ? 14.961 -29.047 -10.828 1 89.5 208 GLY A O 1
ATOM 1603 N N . LEU A 1 209 ? 14.266 -27.047 -10.141 1 89.38 209 LEU A N 1
ATOM 1604 C CA . LEU A 1 209 ? 12.859 -27.391 -10.32 1 89.38 209 LEU A CA 1
ATOM 1605 C C . LEU A 1 209 ? 12.227 -26.547 -11.422 1 89.38 209 LEU A C 1
ATOM 1607 O O . LEU A 1 209 ? 11.148 -25.969 -11.234 1 89.38 209 LEU A O 1
ATOM 1611 N N . ARG A 1 210 ? 12.812 -26.453 -12.516 1 81.75 210 ARG A N 1
ATOM 1612 C CA . ARG A 1 210 ? 12.398 -25.578 -13.609 1 81.75 210 ARG A CA 1
ATOM 1613 C C . ARG A 1 210 ? 11 -25.938 -14.094 1 81.75 210 ARG A C 1
ATOM 1615 O O . ARG A 1 210 ? 10.234 -25.047 -14.484 1 81.75 210 ARG A O 1
ATOM 1622 N N . ASP A 1 211 ? 10.648 -27.172 -13.945 1 81.38 211 ASP A N 1
ATOM 1623 C CA . ASP A 1 211 ? 9.375 -27.625 -14.5 1 81.38 211 ASP A CA 1
ATOM 1624 C C . ASP A 1 211 ? 8.312 -27.719 -13.414 1 81.38 211 ASP A C 1
ATOM 1626 O O . ASP A 1 211 ? 7.172 -28.109 -13.68 1 81.38 211 ASP A O 1
ATOM 1630 N N . MET A 1 212 ? 8.719 -27.297 -12.281 1 83 212 MET A N 1
ATOM 1631 C CA . MET A 1 212 ? 7.77 -27.391 -11.18 1 83 212 MET A CA 1
ATOM 1632 C C . MET A 1 212 ? 6.719 -26.281 -11.281 1 83 212 MET A C 1
ATOM 1634 O O . MET A 1 212 ? 7.055 -25.125 -11.492 1 83 212 MET A O 1
ATOM 1638 N N . GLU A 1 213 ? 5.496 -26.75 -11.188 1 84.19 213 GLU A N 1
ATOM 1639 C CA . GLU A 1 213 ? 4.387 -25.797 -11.133 1 84.19 213 GLU A CA 1
ATOM 1640 C C . GLU A 1 213 ? 3.645 -25.891 -9.805 1 84.19 213 GLU A C 1
ATOM 1642 O O . GLU A 1 213 ? 3.266 -26.984 -9.375 1 84.19 213 GLU A O 1
ATOM 1647 N N . PRO A 1 214 ? 3.525 -24.766 -9.219 1 88.56 214 PRO A N 1
ATOM 1648 C CA . PRO A 1 214 ? 2.703 -24.797 -8.008 1 88.56 214 PRO A CA 1
ATOM 1649 C C . PRO A 1 214 ? 1.22 -25.016 -8.312 1 88.56 214 PRO A C 1
ATOM 1651 O O . PRO A 1 214 ? 0.822 -25.047 -9.477 1 88.56 214 PRO A O 1
ATOM 1654 N N . LEU A 1 215 ? 0.483 -25.297 -7.246 1 86.06 215 LEU A N 1
ATOM 1655 C CA . LEU A 1 215 ? -0.961 -25.422 -7.402 1 86.06 215 LEU A CA 1
ATOM 1656 C C . LEU A 1 215 ? -1.552 -24.172 -8.023 1 86.06 215 LEU A C 1
ATOM 1658 O O . LEU A 1 215 ? -2.438 -24.25 -8.875 1 86.06 215 LEU A O 1
ATOM 1662 N N . ALA A 1 216 ? -1.107 -23.031 -7.527 1 89.56 216 ALA A N 1
ATOM 1663 C CA . ALA A 1 216 ? -1.506 -21.703 -7.992 1 89.56 216 ALA A CA 1
ATOM 1664 C C . ALA A 1 216 ? -0.495 -20.656 -7.562 1 89.56 216 ALA A C 1
ATOM 1666 O O . ALA A 1 216 ? 0.382 -20.922 -6.738 1 89.56 216 ALA A O 1
ATOM 1667 N N . ILE A 1 217 ? -0.613 -19.5 -8.211 1 90.19 217 ILE A N 1
ATOM 1668 C CA . ILE A 1 217 ? 0.183 -18.344 -7.816 1 90.19 217 ILE A CA 1
ATOM 1669 C C . ILE A 1 217 ? -0.741 -17.188 -7.426 1 90.19 217 ILE A C 1
ATOM 1671 O O . ILE A 1 217 ? -1.574 -16.75 -8.227 1 90.19 217 ILE A O 1
ATOM 1675 N N . ASP A 1 218 ? -0.679 -16.781 -6.199 1 92.75 218 ASP A N 1
ATOM 1676 C CA . ASP A 1 218 ? -1.371 -15.578 -5.738 1 92.75 218 ASP A CA 1
ATOM 1677 C C . ASP A 1 218 ? -0.424 -14.383 -5.699 1 92.75 218 ASP A C 1
ATOM 1679 O O . ASP A 1 218 ? 0.723 -14.5 -5.266 1 92.75 218 ASP A O 1
ATOM 1683 N N . HIS A 1 219 ? -0.937 -13.25 -6.145 1 92.25 219 HIS A N 1
ATOM 1684 C CA . HIS A 1 219 ? -0.102 -12.055 -6.215 1 92.25 219 HIS A CA 1
ATOM 1685 C C . HIS A 1 219 ? -0.505 -11.039 -5.152 1 92.25 219 HIS A C 1
ATOM 1687 O O . HIS A 1 219 ? -1.695 -10.852 -4.891 1 92.25 219 HIS A O 1
ATOM 1693 N N . PHE A 1 220 ? 0.521 -10.477 -4.578 1 94.25 220 PHE A N 1
ATOM 1694 C CA . PHE A 1 220 ? 0.388 -9.43 -3.566 1 94.25 220 PHE A CA 1
ATOM 1695 C C . PHE A 1 220 ? 1.24 -8.219 -3.924 1 94.25 220 PHE A C 1
ATOM 1697 O O . PHE A 1 220 ? 2.219 -8.336 -4.664 1 94.25 220 PHE A O 1
ATOM 1704 N N . ASP A 1 221 ? 0.839 -7.027 -3.396 1 90.81 221 ASP A N 1
ATOM 1705 C CA . ASP A 1 221 ? 1.711 -5.863 -3.494 1 90.81 221 ASP A CA 1
ATOM 1706 C C . ASP A 1 221 ? 2.109 -5.355 -2.109 1 90.81 221 ASP A C 1
ATOM 1708 O O . ASP A 1 221 ? 2.578 -4.223 -1.968 1 90.81 221 ASP A O 1
ATOM 1712 N N . SER A 1 222 ? 1.844 -6.141 -1.164 1 93.75 222 SER A N 1
ATOM 1713 C CA . SER A 1 222 ? 2.211 -5.875 0.222 1 93.75 222 SER A CA 1
ATOM 1714 C C . SER A 1 222 ? 2.932 -7.066 0.842 1 93.75 222 SER A C 1
ATOM 1716 O O . SER A 1 222 ? 2.338 -8.133 1.026 1 93.75 222 SER A O 1
ATOM 1718 N N . GLY A 1 223 ? 4.156 -6.832 1.163 1 96.19 223 GLY A N 1
ATOM 1719 C CA . GLY A 1 223 ? 4.91 -7.891 1.817 1 96.19 223 GLY A CA 1
ATOM 1720 C C . GLY A 1 223 ? 4.332 -8.289 3.16 1 96.19 223 GLY A C 1
ATOM 1721 O O . GLY A 1 223 ? 4.387 -9.461 3.539 1 96.19 223 GLY A O 1
ATOM 1722 N N . GLN A 1 224 ? 3.795 -7.34 3.867 1 95.19 224 GLN A N 1
ATOM 1723 C CA . GLN A 1 224 ? 3.182 -7.617 5.16 1 95.19 224 GLN A CA 1
ATOM 1724 C C . GLN A 1 224 ? 2.02 -8.594 5.023 1 95.19 224 GLN A C 1
ATOM 1726 O O . GLN A 1 224 ? 1.909 -9.547 5.801 1 95.19 224 GLN A O 1
ATOM 1731 N N . LEU A 1 225 ? 1.178 -8.359 4.078 1 95.94 225 LEU A N 1
ATOM 1732 C CA . LEU A 1 225 ? 0.029 -9.227 3.859 1 95.94 225 LEU A CA 1
ATOM 1733 C C . LEU A 1 225 ? 0.475 -10.602 3.365 1 95.94 225 LEU A C 1
ATOM 1735 O O . LEU A 1 225 ? -0.143 -11.617 3.697 1 95.94 225 LEU A O 1
ATOM 1739 N N . MET A 1 226 ? 1.542 -10.594 2.621 1 97.12 226 MET A N 1
ATOM 1740 C CA . MET A 1 226 ? 2.092 -11.859 2.141 1 97.12 226 MET A CA 1
ATOM 1741 C C . MET A 1 226 ? 2.592 -12.711 3.303 1 97.12 226 MET A C 1
ATOM 1743 O O . MET A 1 226 ? 2.314 -13.914 3.363 1 97.12 226 MET A O 1
ATOM 1747 N N . LEU A 1 227 ? 3.326 -12.117 4.238 1 97.75 227 LEU A N 1
ATOM 1748 C CA . LEU A 1 227 ? 3.795 -12.836 5.414 1 97.75 227 LEU A CA 1
ATOM 1749 C C . LEU A 1 227 ? 2.619 -13.367 6.23 1 97.75 227 LEU A C 1
ATOM 1751 O O . LEU A 1 227 ? 2.65 -14.508 6.699 1 97.75 227 LEU A O 1
ATOM 1755 N N . GLU A 1 228 ? 1.579 -12.531 6.355 1 96.62 228 GLU A N 1
ATOM 1756 C CA . GLU A 1 228 ? 0.397 -12.961 7.098 1 96.62 228 GLU A CA 1
ATOM 1757 C C . GLU A 1 228 ? -0.294 -14.133 6.41 1 96.62 228 GLU A C 1
ATOM 1759 O O . GLU A 1 228 ? -0.711 -15.086 7.07 1 96.62 228 GLU A O 1
ATOM 1764 N N . ALA A 1 229 ? -0.394 -14.078 5.117 1 97 229 ALA A N 1
ATOM 1765 C CA . ALA A 1 229 ? -0.987 -15.172 4.355 1 97 229 ALA A CA 1
ATOM 1766 C C . ALA A 1 229 ? -0.202 -16.469 4.551 1 97 229 ALA A C 1
ATOM 1768 O O . ALA A 1 229 ? -0.789 -17.531 4.77 1 97 229 ALA A O 1
ATOM 1769 N N . ALA A 1 230 ? 1.094 -16.375 4.465 1 97.69 230 ALA A N 1
ATOM 1770 C CA . ALA A 1 230 ? 1.945 -17.531 4.684 1 97.69 230 ALA A CA 1
ATOM 1771 C C . ALA A 1 230 ? 1.747 -18.109 6.086 1 97.69 230 ALA A C 1
ATOM 1773 O O . ALA A 1 230 ? 1.6 -19.312 6.254 1 97.69 230 ALA A O 1
ATOM 1774 N N . ALA A 1 231 ? 1.695 -17.234 7.078 1 97.19 231 ALA A N 1
ATOM 1775 C CA . ALA A 1 231 ? 1.545 -17.656 8.469 1 97.19 231 ALA A CA 1
ATOM 1776 C C . ALA A 1 231 ? 0.232 -18.406 8.68 1 97.19 231 ALA A C 1
ATOM 1778 O O . ALA A 1 231 ? 0.159 -19.328 9.492 1 97.19 231 ALA A O 1
ATOM 1779 N N . GLN A 1 232 ? -0.727 -18.047 7.91 1 94.62 232 GLN A N 1
ATOM 1780 C CA . GLN A 1 232 ? -2.051 -18.641 8.047 1 94.62 232 GLN A CA 1
ATOM 1781 C C . GLN A 1 232 ? -2.156 -19.938 7.238 1 94.62 232 GLN A C 1
ATOM 1783 O O . GLN A 1 232 ? -3.197 -20.594 7.242 1 94.62 232 GLN A O 1
ATOM 1788 N N . GLY A 1 233 ? -1.16 -20.219 6.473 1 93.56 233 GLY A N 1
ATOM 1789 C CA . GLY A 1 233 ? -1.138 -21.453 5.703 1 93.56 233 GLY A CA 1
ATOM 1790 C C . GLY A 1 233 ? -1.842 -21.344 4.367 1 93.56 233 GLY A C 1
ATOM 1791 O O . GLY A 1 233 ? -2.256 -22.344 3.787 1 93.56 233 GLY A O 1
ATOM 1792 N N . LEU A 1 234 ? -1.977 -20.109 3.896 1 94.44 234 LEU A N 1
ATOM 1793 C CA . LEU A 1 234 ? -2.691 -19.891 2.643 1 94.44 234 LEU A CA 1
ATOM 1794 C C . LEU A 1 234 ? -1.786 -20.172 1.447 1 94.44 234 LEU A C 1
ATOM 1796 O O . LEU A 1 234 ? -2.262 -20.297 0.316 1 94.44 234 LEU A O 1
ATOM 1800 N N . GLY A 1 235 ? -0.529 -20.312 1.6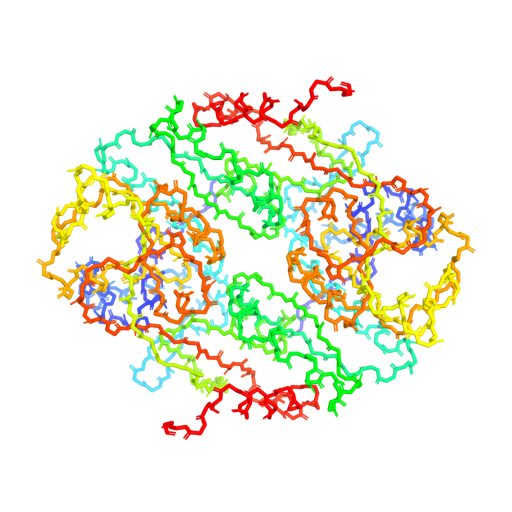71 1 95.81 235 GLY A N 1
ATOM 1801 C CA . GLY A 1 235 ? 0.491 -20.578 0.668 1 95.81 235 GLY A CA 1
ATOM 1802 C C . GLY A 1 235 ? 1.904 -20.438 1.204 1 95.81 235 GLY A C 1
ATOM 1803 O O . GLY A 1 235 ? 2.105 -20.312 2.414 1 95.81 235 GLY A O 1
ATOM 1804 N N . VAL A 1 236 ? 2.83 -20.547 0.296 1 97.44 236 VAL A N 1
ATOM 1805 C CA . VAL A 1 236 ? 4.238 -20.359 0.624 1 97.44 236 VAL A CA 1
ATOM 1806 C C . VAL A 1 236 ? 4.781 -19.141 -0.104 1 97.44 236 VAL A C 1
ATOM 1808 O O . VAL A 1 236 ? 4.574 -18.984 -1.311 1 97.44 236 VAL A O 1
ATOM 1811 N N . ALA A 1 237 ? 5.434 -18.281 0.667 1 98.31 237 ALA A N 1
ATOM 1812 C CA . ALA A 1 237 ? 5.871 -16.984 0.148 1 98.31 237 ALA A CA 1
ATOM 1813 C C . ALA A 1 237 ? 7.332 -17.031 -0.289 1 98.31 237 ALA A C 1
ATOM 1815 O O . ALA A 1 237 ? 8.18 -17.562 0.426 1 98.31 237 ALA A O 1
ATOM 1816 N N . PHE A 1 238 ? 7.598 -16.562 -1.462 1 97.5 238 PHE A N 1
ATOM 1817 C CA . PHE A 1 238 ? 8.961 -16.359 -1.937 1 97.5 238 PHE A CA 1
ATOM 1818 C C . PHE A 1 238 ? 9.391 -14.914 -1.707 1 97.5 238 PHE A C 1
ATOM 1820 O O . PHE A 1 238 ? 8.93 -14 -2.402 1 97.5 238 PHE A O 1
ATOM 1827 N N . MET A 1 239 ? 10.227 -14.688 -0.695 1 97.5 239 MET A N 1
ATOM 1828 C CA . MET A 1 239 ? 10.578 -13.352 -0.227 1 97.5 239 MET A CA 1
ATOM 1829 C C . MET A 1 239 ? 12.055 -13.281 0.147 1 97.5 239 MET A C 1
ATOM 1831 O O . MET A 1 239 ? 12.773 -14.281 0.067 1 97.5 239 MET A O 1
ATOM 1835 N N . HIS A 1 240 ? 12.5 -12.086 0.477 1 97.12 240 HIS A N 1
ATOM 1836 C CA . HIS A 1 240 ? 13.867 -11.883 0.937 1 97.12 240 HIS A CA 1
ATOM 1837 C C . HIS A 1 240 ? 14.086 -12.492 2.316 1 97.12 240 HIS A C 1
ATOM 1839 O O . HIS A 1 240 ? 13.164 -12.516 3.141 1 97.12 240 HIS A O 1
ATOM 1845 N N . GLU A 1 241 ? 15.289 -12.945 2.527 1 96.94 241 GLU A N 1
ATOM 1846 C CA . GLU A 1 241 ? 15.719 -13.43 3.83 1 96.94 241 GLU A CA 1
ATOM 1847 C C . GLU A 1 241 ? 15.445 -12.406 4.926 1 96.94 241 GLU A C 1
ATOM 1849 O O . GLU A 1 241 ? 14.977 -12.758 6.008 1 96.94 241 GLU A O 1
ATOM 1854 N N . SER A 1 242 ? 15.734 -11.188 4.668 1 95.75 242 SER A N 1
ATOM 1855 C CA . SER A 1 242 ? 15.562 -10.133 5.664 1 95.75 242 SER A CA 1
ATOM 1856 C C . SER A 1 242 ? 14.094 -9.984 6.059 1 95.75 242 SER A C 1
ATOM 1858 O O . SER A 1 242 ? 13.789 -9.656 7.203 1 95.75 242 SER A O 1
ATOM 1860 N N . HIS A 1 243 ? 13.164 -10.18 5.086 1 97 243 HIS A N 1
ATOM 1861 C CA . HIS A 1 243 ? 11.742 -10.109 5.395 1 97 243 HIS A CA 1
ATOM 1862 C C . HIS A 1 243 ? 11.359 -11.125 6.469 1 97 243 HIS A C 1
ATOM 1864 O O . HIS A 1 243 ? 10.586 -10.812 7.375 1 97 243 HIS A O 1
ATOM 1870 N N . PHE A 1 244 ? 11.898 -12.281 6.309 1 97.69 244 PHE A N 1
ATOM 1871 C CA . PHE A 1 244 ? 11.648 -13.367 7.25 1 97.69 244 PHE A CA 1
ATOM 1872 C C . PHE A 1 244 ? 12.273 -13.062 8.609 1 97.69 244 PHE A C 1
ATOM 1874 O O . PHE A 1 244 ? 11.594 -13.125 9.633 1 97.69 244 PHE A O 1
ATOM 1881 N N . GLU A 1 245 ? 13.531 -12.703 8.617 1 96.69 245 GLU A N 1
ATOM 1882 C CA . GLU A 1 245 ? 14.281 -12.477 9.859 1 96.69 245 GLU A CA 1
ATOM 1883 C C . GLU A 1 245 ? 13.695 -11.305 10.641 1 96.69 245 GLU A C 1
ATOM 1885 O O . GLU A 1 245 ? 13.539 -11.391 11.859 1 96.69 245 GLU A O 1
ATOM 1890 N N . ASP A 1 246 ? 13.336 -10.312 9.945 1 95.94 246 ASP A N 1
ATOM 1891 C CA . ASP A 1 246 ? 12.844 -9.109 10.602 1 95.94 246 ASP A CA 1
ATOM 1892 C C . ASP A 1 246 ? 11.414 -9.289 11.102 1 95.94 246 ASP A C 1
ATOM 1894 O O . ASP A 1 246 ? 10.938 -8.508 11.922 1 95.94 246 ASP A O 1
ATOM 1898 N N . ALA A 1 247 ? 10.648 -10.219 10.508 1 96 247 ALA A N 1
ATOM 1899 C CA . ALA A 1 247 ? 9.273 -10.445 10.93 1 96 247 ALA A CA 1
ATOM 1900 C C . ALA A 1 247 ? 9.219 -10.984 12.352 1 96 247 ALA A C 1
ATOM 1902 O O . ALA A 1 247 ? 8.234 -10.773 13.07 1 96 247 ALA A O 1
ATOM 1903 N N . ARG A 1 248 ? 10.227 -11.805 12.773 1 95.94 248 ARG A N 1
ATOM 1904 C CA . ARG A 1 248 ? 10.266 -12.414 14.094 1 95.94 248 ARG A CA 1
ATOM 1905 C C . ARG A 1 248 ? 8.922 -13.039 14.453 1 95.94 248 ARG A C 1
ATOM 1907 O O . ARG A 1 248 ? 8.398 -12.805 15.547 1 95.94 248 ARG A O 1
ATOM 1914 N N . ASP A 1 249 ? 8.312 -13.664 13.594 1 97.06 249 ASP A N 1
ATOM 1915 C CA . ASP A 1 249 ? 7.016 -14.32 13.75 1 97.06 249 ASP A CA 1
ATOM 1916 C C . ASP A 1 249 ? 7.188 -15.836 13.891 1 97.06 249 ASP A C 1
ATOM 1918 O O . ASP A 1 249 ? 7.52 -16.516 12.922 1 97.06 249 ASP A O 1
ATOM 1922 N N . ASP A 1 250 ? 6.895 -16.359 15.07 1 97.44 250 ASP A N 1
ATOM 1923 C CA . ASP A 1 250 ? 7.148 -17.75 15.383 1 97.44 250 ASP A CA 1
ATOM 1924 C C . ASP A 1 250 ? 6.211 -18.672 14.609 1 97.44 250 ASP A C 1
ATOM 1926 O O . ASP A 1 250 ? 6.422 -19.891 14.555 1 97.44 250 ASP A O 1
ATOM 1930 N N . ARG A 1 251 ? 5.27 -18.172 13.992 1 97.44 251 ARG A N 1
ATOM 1931 C CA . ARG A 1 251 ? 4.355 -18.969 13.172 1 97.44 251 ARG A CA 1
ATOM 1932 C C . ARG A 1 251 ? 4.992 -19.328 11.836 1 97.44 251 ARG A C 1
ATOM 1934 O O . ARG A 1 251 ? 4.508 -20.219 11.133 1 97.44 251 ARG A O 1
ATOM 1941 N N . LEU A 1 252 ? 6.02 -18.578 11.422 1 98.38 252 LEU A N 1
ATOM 1942 C CA . LEU A 1 252 ? 6.645 -18.719 10.109 1 98.38 252 LEU A CA 1
ATOM 1943 C C . LEU A 1 252 ? 7.902 -19.578 10.195 1 98.38 252 LEU A C 1
ATOM 1945 O O . LEU A 1 252 ? 8.586 -19.594 11.227 1 98.38 252 LEU A O 1
ATOM 1949 N N . VAL A 1 253 ? 8.227 -20.266 9.133 1 97.94 253 VAL A N 1
ATOM 1950 C CA . VAL A 1 253 ? 9.453 -21.047 9.016 1 97.94 253 VAL A CA 1
ATOM 1951 C C . VAL A 1 253 ? 10.031 -20.891 7.609 1 97.94 253 VAL A C 1
ATOM 1953 O O . VAL A 1 253 ? 9.297 -20.625 6.652 1 97.94 253 VAL A O 1
ATOM 1956 N N . GLN A 1 254 ? 11.367 -20.891 7.469 1 97.56 254 GLN A N 1
ATOM 1957 C CA . GLN A 1 254 ? 12.023 -21.047 6.18 1 97.56 254 GLN A CA 1
ATOM 1958 C C . GLN A 1 254 ? 11.953 -22.5 5.707 1 97.56 254 GLN A C 1
ATOM 1960 O O . GLN A 1 254 ? 12.398 -23.406 6.406 1 97.56 254 GLN A O 1
ATOM 1965 N N . LEU A 1 255 ? 11.391 -22.562 4.477 1 95.88 255 LEU A N 1
ATOM 1966 C CA . LEU A 1 255 ? 11.297 -23.906 3.904 1 95.88 255 LEU A CA 1
ATOM 1967 C C . LEU A 1 255 ? 12.547 -24.234 3.088 1 95.88 255 LEU A C 1
ATOM 1969 O O . LEU A 1 255 ? 13.039 -23.375 2.34 1 95.88 255 LEU A O 1
ATOM 1973 N N . PHE A 1 256 ? 13.172 -25.188 3.225 1 94.69 256 PHE A N 1
ATOM 1974 C CA . PHE A 1 256 ? 14.258 -25.75 2.438 1 94.69 256 PHE A CA 1
ATOM 1975 C C . PHE A 1 256 ? 15.547 -24.969 2.648 1 94.69 256 PHE A C 1
ATOM 1977 O O . PHE A 1 256 ? 15.539 -23.75 2.709 1 94.69 256 PHE A O 1
ATOM 1984 N N . ASP A 1 257 ? 16.594 -25.484 2.746 1 91.88 257 ASP A N 1
ATOM 1985 C CA . ASP A 1 257 ? 17.922 -24.875 2.895 1 91.88 257 ASP A CA 1
ATOM 1986 C C . ASP A 1 257 ? 18.609 -24.734 1.543 1 91.88 257 ASP A C 1
ATOM 1988 O O . ASP A 1 257 ? 19.594 -25.438 1.278 1 91.88 257 ASP A O 1
ATOM 1992 N N . ILE A 1 258 ? 18.094 -23.938 0.697 1 92.75 258 ILE A N 1
ATOM 1993 C CA . ILE A 1 258 ? 18.656 -23.641 -0.613 1 92.75 258 ILE A CA 1
ATOM 1994 C C . ILE A 1 258 ? 19.016 -22.156 -0.699 1 92.75 258 ILE A C 1
ATOM 1996 O O . ILE A 1 258 ? 18.156 -21.297 -0.543 1 92.75 258 ILE A O 1
ATOM 2000 N N . ALA A 1 259 ? 20.188 -21.922 -0.936 1 88.56 259 ALA A N 1
ATOM 2001 C CA . ALA A 1 259 ? 20.656 -20.547 -1.021 1 88.56 259 ALA A CA 1
ATOM 2002 C C . ALA A 1 259 ? 20.469 -19.984 -2.43 1 88.56 259 ALA A C 1
ATOM 2004 O O . ALA A 1 259 ? 21.047 -20.5 -3.391 1 88.56 259 ALA A O 1
ATOM 2005 N N . VAL A 1 260 ? 19.672 -19.031 -2.547 1 94.38 260 VAL A N 1
ATOM 2006 C CA . VAL A 1 260 ? 19.453 -18.344 -3.818 1 94.38 260 VAL A CA 1
ATOM 2007 C C . VAL A 1 260 ? 19.594 -16.844 -3.635 1 94.38 260 VAL A C 1
ATOM 2009 O O . VAL A 1 260 ? 18.891 -16.234 -2.836 1 94.38 260 VAL A O 1
ATOM 2012 N N . GLU A 1 261 ? 20.562 -16.328 -4.359 1 94.69 261 GLU A N 1
ATOM 2013 C CA . GLU A 1 261 ? 20.688 -14.875 -4.324 1 94.69 261 GLU A CA 1
ATOM 2014 C C . GLU A 1 261 ? 19.5 -14.203 -5.012 1 94.69 261 GLU A C 1
ATOM 2016 O O . GLU A 1 261 ? 19.094 -14.609 -6.102 1 94.69 261 GLU A O 1
ATOM 2021 N N . SER A 1 262 ? 18.969 -13.211 -4.324 1 95.25 262 SER A N 1
ATOM 2022 C CA . SER A 1 262 ? 17.875 -12.477 -4.922 1 95.25 262 SER A CA 1
ATOM 2023 C C . SER A 1 262 ? 18.344 -11.586 -6.07 1 95.25 262 SER A C 1
ATOM 2025 O O . SER A 1 262 ? 19.391 -10.945 -5.965 1 95.25 262 SER A O 1
ATOM 2027 N N . PRO A 1 263 ? 17.578 -11.578 -7.113 1 91.62 263 PRO A N 1
ATOM 2028 C CA . PRO A 1 263 ? 17.938 -10.633 -8.18 1 91.62 263 PRO A CA 1
ATOM 2029 C C . PRO A 1 263 ? 17.625 -9.188 -7.816 1 91.62 263 PRO A C 1
ATOM 2031 O O . PRO A 1 263 ? 18.047 -8.266 -8.531 1 91.62 263 PRO A O 1
ATOM 2034 N N . TYR A 1 264 ? 16.922 -9.008 -6.727 1 93.38 264 TYR A N 1
ATOM 2035 C CA . TYR A 1 264 ? 16.5 -7.664 -6.344 1 93.38 264 TYR A CA 1
ATOM 2036 C C . TYR A 1 264 ? 17.25 -7.188 -5.102 1 93.38 264 TYR A C 1
ATOM 2038 O O . TYR A 1 264 ? 17.641 -8 -4.266 1 93.38 264 TYR A O 1
ATOM 2046 N N . SER A 1 265 ? 17.422 -5.91 -5.051 1 94.19 265 SER A N 1
ATOM 2047 C CA . SER A 1 265 ? 17.953 -5.234 -3.865 1 94.19 265 SER A CA 1
ATOM 2048 C C . SER A 1 265 ? 17.141 -3.98 -3.543 1 94.19 265 SER A C 1
ATOM 2050 O O . SER A 1 265 ? 16.453 -3.438 -4.41 1 94.19 265 SER A O 1
ATOM 2052 N N . TYR A 1 266 ? 17.188 -3.65 -2.293 1 95.44 266 TYR A N 1
ATOM 2053 C CA . TYR A 1 266 ? 16.672 -2.336 -1.927 1 95.44 266 TYR A CA 1
ATOM 2054 C C . TYR A 1 266 ? 17.672 -1.241 -2.271 1 95.44 266 TYR A C 1
ATOM 2056 O O . TYR A 1 266 ? 18.875 -1.409 -2.076 1 95.44 266 TYR A O 1
ATOM 2064 N N . TRP A 1 267 ? 17.125 -0.199 -2.789 1 95.56 267 TRP A N 1
ATOM 2065 C CA . TRP A 1 267 ? 17.938 0.952 -3.191 1 95.56 267 TRP A CA 1
ATOM 2066 C C . TRP A 1 267 ? 17.328 2.248 -2.652 1 95.56 267 TRP A C 1
ATOM 2068 O O . TRP A 1 267 ? 16.109 2.418 -2.645 1 95.56 267 TRP A O 1
ATOM 2078 N N . PHE A 1 268 ? 18.203 3.125 -2.197 1 97.44 268 PHE A N 1
ATOM 2079 C CA . PHE A 1 268 ? 17.828 4.531 -2.127 1 97.44 268 PHE A CA 1
ATOM 2080 C C . PHE A 1 268 ? 18 5.211 -3.477 1 97.44 268 PHE A C 1
ATOM 2082 O O . PHE A 1 268 ? 19.094 5.156 -4.062 1 97.44 268 PHE A O 1
ATOM 2089 N N . VAL A 1 269 ? 16.969 5.836 -3.977 1 97.5 269 VAL A N 1
ATOM 2090 C CA . VAL A 1 269 ? 17.016 6.418 -5.312 1 97.5 269 VAL A CA 1
ATOM 2091 C C . VAL A 1 269 ? 16.438 7.836 -5.281 1 97.5 269 VAL A C 1
ATOM 2093 O O . VAL A 1 269 ? 15.422 8.086 -4.641 1 97.5 269 VAL A O 1
ATOM 2096 N N . CYS A 1 270 ? 17.109 8.773 -5.938 1 97.69 270 CYS A N 1
ATOM 2097 C CA . CYS A 1 270 ? 16.578 10.109 -6.176 1 97.69 270 CYS A CA 1
ATOM 2098 C C . CYS A 1 270 ? 17.203 10.727 -7.426 1 97.69 270 CYS A C 1
ATOM 2100 O O . CYS A 1 270 ? 18.125 10.164 -8.008 1 97.69 270 CYS A O 1
ATOM 2102 N N . ARG A 1 271 ? 16.578 11.797 -7.875 1 93.88 271 ARG A N 1
ATOM 2103 C CA . ARG A 1 271 ? 17.266 12.555 -8.922 1 93.88 271 ARG A CA 1
ATOM 2104 C C . ARG A 1 271 ? 18.531 13.211 -8.383 1 93.88 271 ARG A C 1
ATOM 2106 O O . ARG A 1 271 ? 18.562 13.688 -7.246 1 93.88 271 ARG A O 1
ATOM 2113 N N . PRO A 1 272 ? 19.547 13.273 -9.219 1 94.25 272 PRO A N 1
ATOM 2114 C CA . PRO A 1 272 ? 20.797 13.828 -8.719 1 94.25 272 PRO A CA 1
ATOM 2115 C C . PRO A 1 272 ? 20.641 15.227 -8.133 1 94.25 272 PRO A C 1
ATOM 2117 O O . PRO A 1 272 ? 21.172 15.516 -7.059 1 94.25 272 PRO A O 1
ATOM 2120 N N . ARG A 1 273 ? 19.891 16.047 -8.695 1 92.19 273 ARG A N 1
ATOM 2121 C CA . ARG A 1 273 ? 19.703 17.406 -8.234 1 92.19 273 ARG A CA 1
ATOM 2122 C C . ARG A 1 273 ? 18.969 17.438 -6.895 1 92.19 273 ARG A C 1
ATOM 2124 O O . ARG A 1 273 ? 19.109 18.391 -6.129 1 92.19 273 ARG A O 1
ATOM 2131 N N . ALA A 1 274 ? 18.219 16.422 -6.641 1 93.75 274 ALA A N 1
ATOM 2132 C CA . ALA A 1 274 ? 17.469 16.359 -5.395 1 93.75 274 ALA A CA 1
ATOM 2133 C C . ALA A 1 274 ? 18.391 16.297 -4.188 1 93.75 274 ALA A C 1
ATOM 2135 O O . ALA A 1 274 ? 18.047 16.734 -3.096 1 93.75 274 ALA A O 1
ATOM 2136 N N . LEU A 1 275 ? 19.609 15.82 -4.352 1 94.06 275 LEU A N 1
ATOM 2137 C CA . LEU A 1 275 ? 20.562 15.695 -3.262 1 94.06 275 LEU A CA 1
ATOM 2138 C C . LEU A 1 275 ? 20.984 17.062 -2.748 1 94.06 275 LEU A C 1
ATOM 2140 O O . LEU A 1 275 ? 21.547 17.188 -1.657 1 94.06 275 LEU A O 1
ATOM 2144 N N . THR A 1 276 ? 20.688 18.062 -3.51 1 92.5 276 THR A N 1
ATOM 2145 C CA . THR A 1 276 ? 21.031 19.422 -3.076 1 92.5 276 THR A CA 1
ATOM 2146 C C . THR A 1 276 ? 19.938 19.984 -2.178 1 92.5 276 THR A C 1
ATOM 2148 O O . THR A 1 276 ? 20.156 20.984 -1.488 1 92.5 276 THR A O 1
ATOM 2151 N N . GLN A 1 277 ? 18.781 19.391 -2.268 1 93.06 277 GLN A N 1
ATOM 2152 C CA . GLN A 1 277 ? 17.688 19.812 -1.397 1 93.06 277 GLN A CA 1
ATOM 2153 C C . GLN A 1 277 ? 17.906 19.312 0.028 1 93.06 277 GLN A C 1
ATOM 2155 O O . GLN A 1 277 ? 18.172 18.125 0.241 1 93.06 277 GLN A O 1
ATOM 2160 N N . LYS A 1 278 ? 17.75 20.125 0.993 1 93.62 278 LYS A N 1
ATOM 2161 C CA . LYS A 1 278 ? 18.078 19.844 2.387 1 93.62 278 LYS A CA 1
ATOM 2162 C C . LYS A 1 278 ? 17.312 18.625 2.896 1 93.62 278 LYS A C 1
ATOM 2164 O O . LYS A 1 278 ? 17.906 17.734 3.502 1 93.62 278 LYS A O 1
ATOM 2169 N N . PRO A 1 279 ? 15.969 18.469 2.697 1 95.19 279 PRO A N 1
ATOM 2170 C CA . PRO A 1 279 ? 15.258 17.297 3.229 1 95.19 279 PRO A CA 1
ATOM 2171 C C . PRO A 1 279 ? 15.789 15.984 2.676 1 95.19 279 PRO A C 1
ATOM 2173 O O . PRO A 1 279 ? 15.906 15 3.418 1 95.19 279 PRO A O 1
ATOM 2176 N N . VAL A 1 280 ? 16.172 15.984 1.42 1 97 280 VAL A N 1
ATOM 2177 C CA . VAL A 1 280 ? 16.688 14.766 0.788 1 97 280 VAL A CA 1
ATOM 2178 C C . VAL A 1 280 ? 18.062 14.445 1.337 1 97 280 VAL A C 1
ATOM 2180 O O . VAL A 1 280 ? 18.359 13.289 1.675 1 97 280 VAL A O 1
ATOM 2183 N N . ARG A 1 281 ? 18.844 15.438 1.465 1 96.5 281 ARG A N 1
ATOM 2184 C CA . ARG A 1 281 ? 20.203 15.258 1.957 1 96.5 281 ARG A CA 1
ATOM 2185 C C . ARG A 1 281 ? 20.203 14.758 3.396 1 96.5 281 ARG A C 1
ATOM 2187 O O . ARG A 1 281 ? 20.938 13.82 3.732 1 96.5 281 ARG A O 1
ATOM 2194 N N . LEU A 1 282 ? 19.406 15.383 4.242 1 96.31 282 LEU A N 1
ATOM 2195 C CA . LEU A 1 282 ? 19.328 14.984 5.641 1 96.31 282 LEU A CA 1
ATOM 2196 C C . LEU A 1 282 ? 18.906 13.523 5.77 1 96.31 282 LEU A C 1
ATOM 2198 O O . LEU A 1 282 ? 19.516 12.758 6.516 1 96.31 282 LEU A O 1
ATOM 2202 N N . PHE A 1 283 ? 17.906 13.164 5.043 1 97.62 283 PHE A N 1
ATOM 2203 C CA . PHE A 1 283 ? 17.391 11.797 5.109 1 97.62 283 PHE A CA 1
ATOM 2204 C C . PHE A 1 283 ? 18.422 10.812 4.555 1 97.62 283 PHE A C 1
ATOM 2206 O O . PHE A 1 283 ? 18.672 9.766 5.152 1 97.62 283 PHE A O 1
ATOM 2213 N N . HIS A 1 284 ? 18.922 11.148 3.391 1 96.88 284 HIS A N 1
ATOM 2214 C CA . HIS A 1 284 ? 19.938 10.32 2.744 1 96.88 284 HIS A CA 1
ATOM 2215 C C . HIS A 1 284 ? 21.094 10.023 3.693 1 96.88 284 HIS A C 1
ATOM 2217 O O . HIS A 1 284 ? 21.438 8.859 3.908 1 96.88 284 HIS A O 1
ATOM 2223 N N . ASP A 1 285 ? 21.688 11.055 4.246 1 95.69 285 ASP A N 1
ATOM 2224 C CA . ASP A 1 285 ? 22.859 10.898 5.109 1 95.69 285 ASP A CA 1
ATOM 2225 C C . ASP A 1 285 ? 22.516 10.047 6.336 1 95.69 285 ASP A C 1
ATOM 2227 O O . ASP A 1 285 ? 23.281 9.164 6.707 1 95.69 285 ASP A O 1
ATOM 2231 N N . TRP A 1 286 ? 21.391 10.266 6.871 1 95.94 286 TRP A N 1
ATOM 2232 C CA . TRP A 1 286 ? 20.969 9.5 8.031 1 95.94 286 TRP A CA 1
ATOM 2233 C C . TRP A 1 286 ? 20.719 8.039 7.664 1 95.94 286 TRP A C 1
ATOM 2235 O O . TRP A 1 286 ? 21.172 7.137 8.367 1 95.94 286 TRP A O 1
ATOM 2245 N N . LEU A 1 287 ? 20.016 7.809 6.578 1 95.06 287 LEU A N 1
ATOM 2246 C CA . LEU A 1 287 ? 19.625 6.469 6.152 1 95.06 287 LEU A CA 1
ATOM 2247 C C . LEU A 1 287 ? 20.859 5.598 5.918 1 95.06 287 LEU A C 1
ATOM 2249 O O . LEU A 1 287 ? 20.891 4.445 6.355 1 95.06 287 LEU A O 1
ATOM 2253 N N . ILE A 1 288 ? 21.812 6.164 5.242 1 92.5 288 ILE A N 1
ATOM 2254 C CA . ILE A 1 288 ? 23.016 5.414 4.895 1 92.5 288 ILE A CA 1
ATOM 2255 C C . ILE A 1 288 ? 23.766 5.016 6.168 1 92.5 288 ILE A C 1
ATOM 2257 O O . ILE A 1 288 ? 24.281 3.902 6.27 1 92.5 288 ILE A O 1
ATOM 2261 N N . GLU A 1 289 ? 23.75 5.82 7.086 1 89.31 289 GLU A N 1
ATOM 2262 C CA . GLU A 1 289 ? 24.391 5.527 8.367 1 89.31 289 GLU A CA 1
ATOM 2263 C C . GLU A 1 289 ? 23.594 4.496 9.156 1 89.31 289 GLU A C 1
ATOM 2265 O O . GLU A 1 289 ? 24.156 3.611 9.789 1 89.31 289 GLU A O 1
ATOM 2270 N N . ALA A 1 290 ? 22.297 4.648 9.117 1 87.75 290 ALA A N 1
ATOM 2271 C CA . ALA A 1 290 ? 21.391 3.84 9.945 1 87.75 290 ALA A CA 1
ATOM 2272 C C . ALA A 1 290 ? 21.281 2.422 9.398 1 87.75 290 ALA A C 1
ATOM 2274 O O . ALA A 1 290 ? 21.078 1.471 10.156 1 87.75 290 ALA A O 1
ATOM 2275 N N . VAL A 1 291 ? 21.234 2.242 8.133 1 79.25 291 VAL A N 1
ATOM 2276 C CA . VAL A 1 291 ? 20.953 0.936 7.551 1 79.25 291 VAL A CA 1
ATOM 2277 C C . VAL A 1 291 ? 22.25 0.26 7.129 1 79.25 291 VAL A C 1
ATOM 2279 O O . VAL A 1 291 ? 22.312 -0.967 7.027 1 79.25 291 VAL A O 1
ATOM 2282 N N . THR A 1 292 ? 23.312 0.875 6.652 1 65.25 292 THR A N 1
ATOM 2283 C CA . THR A 1 292 ? 24.562 0.241 6.301 1 65.25 292 THR A CA 1
ATOM 2284 C C . THR A 1 292 ? 25.203 -0.419 7.52 1 65.25 292 THR A C 1
ATOM 2286 O O . THR A 1 292 ? 25.469 0.247 8.523 1 65.25 292 THR A O 1
ATOM 2289 N N . ASP A 1 293 ? 24.625 -1.403 7.98 1 52.62 293 ASP A N 1
ATOM 2290 C CA . ASP A 1 293 ? 25.359 -2.246 8.922 1 52.62 293 ASP A CA 1
ATOM 2291 C C . ASP A 1 293 ? 26.844 -2.32 8.547 1 52.62 293 ASP A C 1
ATOM 2293 O O . ASP A 1 293 ? 27.188 -2.453 7.375 1 52.62 293 ASP A O 1
ATOM 2297 N N . PRO A 1 294 ? 27.875 -2.021 9.531 1 44.09 294 PRO A N 1
ATOM 2298 C CA . PRO A 1 294 ? 29.312 -2.234 9.328 1 44.09 294 PRO A CA 1
ATOM 2299 C C . PRO A 1 294 ? 29.625 -3.592 8.703 1 44.09 294 PRO A C 1
ATOM 2301 O O . PRO A 1 294 ? 30.719 -3.795 8.188 1 44.09 294 PRO A O 1
ATOM 2304 N N . GLY A 1 295 ? 29.109 -4.762 9.023 1 34.09 295 GLY A N 1
ATOM 2305 C CA . GLY A 1 295 ? 29.781 -5.988 8.625 1 34.09 295 GLY A CA 1
ATOM 2306 C C . GLY A 1 295 ? 29.797 -6.199 7.125 1 34.09 295 GLY A C 1
ATOM 2307 O O . GLY A 1 295 ? 30.203 -7.262 6.645 1 34.09 295 GLY A O 1
ATOM 2308 N N . VAL A 1 296 ? 29.094 -5.723 6.246 1 27.69 296 VAL A N 1
ATOM 2309 C CA . VAL A 1 296 ? 29.641 -6.121 4.949 1 27.69 296 VAL A CA 1
ATOM 2310 C C . VAL A 1 296 ? 30.719 -5.133 4.512 1 27.69 296 VAL A C 1
ATOM 2312 O O . VAL A 1 296 ? 30.578 -3.922 4.707 1 27.69 296 VAL A O 1
ATOM 2315 N N . MET B 1 1 ? -13.297 1.71 -32.406 1 24.33 1 MET B N 1
ATOM 2316 C CA . MET B 1 1 ? -12.414 0.909 -31.547 1 24.33 1 MET B CA 1
ATOM 2317 C C . MET B 1 1 ? -10.984 1.434 -31.609 1 24.33 1 MET B C 1
ATOM 2319 O O . MET B 1 1 ? -10.398 1.542 -32.688 1 24.33 1 MET B O 1
ATOM 2323 N N . ARG B 1 2 ? -10.453 2.297 -30.828 1 40.09 2 ARG B N 1
ATOM 2324 C CA . ARG B 1 2 ? -9.141 2.91 -31.016 1 40.09 2 ARG B CA 1
ATOM 2325 C C . ARG B 1 2 ? -8.062 1.848 -31.203 1 40.09 2 ARG B C 1
ATOM 2327 O O . ARG B 1 2 ? -8.172 0.745 -30.656 1 40.09 2 ARG B O 1
ATOM 2334 N N . ARG B 1 3 ? -7.41 1.897 -32.25 1 50.88 3 ARG B N 1
ATOM 2335 C CA . ARG B 1 3 ? -6.5 0.876 -32.75 1 50.88 3 ARG B CA 1
ATOM 2336 C C . ARG B 1 3 ? -5.395 0.579 -31.75 1 50.88 3 ARG B C 1
ATOM 2338 O O . ARG B 1 3 ? -4.711 1.492 -31.281 1 50.88 3 ARG B O 1
ATOM 2345 N N . LEU B 1 4 ? -5.535 -0.548 -31.031 1 57.5 4 LEU B N 1
ATOM 2346 C CA . LEU B 1 4 ? -4.469 -1.051 -30.172 1 57.5 4 LEU B CA 1
ATOM 2347 C C . LEU B 1 4 ? -3.229 -1.397 -30.984 1 57.5 4 LEU B C 1
ATOM 2349 O O . LEU B 1 4 ? -3.34 -1.9 -32.125 1 57.5 4 LEU B O 1
ATOM 2353 N N . PRO B 1 5 ? -2.09 -0.898 -30.531 1 63.59 5 PRO B N 1
ATOM 2354 C CA . PRO B 1 5 ? -0.901 -1.475 -31.156 1 63.59 5 PRO B CA 1
ATOM 2355 C C . PRO B 1 5 ? -0.868 -2.998 -31.078 1 63.59 5 PRO B C 1
ATOM 2357 O O . PRO B 1 5 ? -1.585 -3.592 -30.266 1 63.59 5 PRO B O 1
ATOM 2360 N N . PRO B 1 6 ? -0.22 -3.529 -32.031 1 62 6 PRO B N 1
ATOM 2361 C CA . PRO B 1 6 ? -0.079 -4.98 -31.891 1 62 6 PRO B CA 1
ATOM 2362 C C . PRO B 1 6 ? 0.31 -5.406 -30.484 1 62 6 PRO B C 1
ATOM 2364 O O . PRO B 1 6 ? 1.226 -4.828 -29.891 1 62 6 PRO B O 1
ATOM 2367 N N . LEU B 1 7 ? -0.393 -6.328 -30 1 66.69 7 LEU B N 1
ATOM 2368 C CA . LEU B 1 7 ? -0.161 -6.82 -28.656 1 66.69 7 LEU B CA 1
ATOM 2369 C C . LEU B 1 7 ? 1.268 -7.332 -28.5 1 66.69 7 LEU B C 1
ATOM 2371 O O . LEU B 1 7 ? 1.857 -7.219 -27.422 1 66.69 7 LEU B O 1
ATOM 2375 N N . THR B 1 8 ? 1.748 -7.832 -29.609 1 75.12 8 THR B N 1
ATOM 2376 C CA . THR B 1 8 ? 3.121 -8.32 -29.594 1 75.12 8 THR B CA 1
ATOM 2377 C C . THR B 1 8 ? 4.102 -7.172 -29.375 1 75.12 8 THR B C 1
ATOM 2379 O O . THR B 1 8 ? 5.152 -7.355 -28.75 1 75.12 8 THR B O 1
ATOM 2382 N N . ALA B 1 9 ? 3.688 -6.047 -29.844 1 79.88 9 ALA B N 1
ATOM 2383 C CA . ALA B 1 9 ? 4.523 -4.867 -29.641 1 79.88 9 ALA B CA 1
ATOM 2384 C C . ALA B 1 9 ? 4.48 -4.41 -28.188 1 79.88 9 ALA B C 1
ATOM 2386 O O . ALA B 1 9 ? 5.512 -4.043 -27.625 1 79.88 9 ALA B O 1
ATOM 2387 N N . ILE B 1 10 ? 3.32 -4.531 -27.672 1 76.06 10 ILE B N 1
ATOM 2388 C CA . ILE B 1 10 ? 3.16 -4.168 -26.266 1 76.06 10 ILE B CA 1
ATOM 2389 C C . ILE B 1 10 ? 3.934 -5.148 -25.391 1 76.06 10 ILE B C 1
ATOM 2391 O O . ILE B 1 10 ? 4.645 -4.742 -24.469 1 76.06 10 ILE B O 1
ATOM 2395 N N . GLU B 1 11 ? 3.822 -6.359 -25.719 1 74.12 11 GLU B N 1
ATOM 2396 C CA . GLU B 1 11 ? 4.535 -7.406 -24.984 1 74.12 11 GLU B CA 1
ATOM 2397 C C . GLU B 1 11 ? 6.047 -7.207 -25.078 1 74.12 11 GLU B C 1
ATOM 2399 O O . GLU B 1 11 ? 6.75 -7.32 -24.078 1 74.12 11 GLU B O 1
ATOM 2404 N N . ALA B 1 12 ? 6.477 -6.949 -26.234 1 80.94 12 ALA B N 1
ATOM 2405 C CA . ALA B 1 12 ? 7.902 -6.711 -26.453 1 80.94 12 ALA B CA 1
ATOM 2406 C C . ALA B 1 12 ? 8.398 -5.539 -25.625 1 80.94 12 ALA B C 1
ATOM 2408 O O . ALA B 1 12 ? 9.438 -5.637 -24.953 1 80.94 12 ALA B O 1
ATOM 2409 N N . PHE B 1 13 ? 7.617 -4.508 -25.562 1 84.5 13 PHE B N 1
ATOM 2410 C CA . PHE B 1 13 ? 7.941 -3.311 -24.797 1 84.5 13 PHE B CA 1
ATOM 2411 C C . PHE B 1 13 ? 8.047 -3.631 -23.312 1 84.5 13 PHE B C 1
ATOM 2413 O O . PHE B 1 13 ? 9.047 -3.299 -22.672 1 84.5 13 PHE B O 1
ATOM 2420 N N . VAL B 1 14 ? 7.043 -4.312 -22.953 1 77.5 14 VAL B N 1
ATOM 2421 C CA . VAL B 1 14 ? 6.977 -4.605 -21.531 1 77.5 14 VAL B CA 1
ATOM 2422 C C . VAL B 1 14 ? 8.141 -5.512 -21.125 1 77.5 14 VAL B C 1
ATOM 2424 O O . VAL B 1 14 ? 8.773 -5.297 -20.094 1 77.5 14 VAL B O 1
ATOM 2427 N N . GLN B 1 15 ? 8.492 -6.48 -21.906 1 77.88 15 GLN B N 1
ATOM 2428 C CA . GLN B 1 15 ? 9.547 -7.434 -21.609 1 77.88 15 GLN B CA 1
ATOM 2429 C C . GLN B 1 15 ? 10.922 -6.762 -21.625 1 77.88 15 GLN B C 1
ATOM 2431 O O . GLN B 1 15 ? 11.758 -7.031 -20.766 1 77.88 15 GLN B O 1
ATOM 2436 N N . VAL B 1 16 ? 11.07 -5.926 -22.531 1 81.19 16 VAL B N 1
ATOM 2437 C CA . VAL B 1 16 ? 12.344 -5.207 -22.609 1 81.19 16 VAL B CA 1
ATOM 2438 C C . VAL B 1 16 ? 12.477 -4.277 -21.406 1 81.19 16 VAL B C 1
ATOM 2440 O O . VAL B 1 16 ? 13.555 -4.164 -20.812 1 81.19 16 VAL B O 1
ATOM 2443 N N . ALA B 1 17 ? 11.367 -3.713 -21.125 1 78.94 17 ALA B N 1
ATOM 2444 C CA . ALA B 1 17 ? 11.367 -2.789 -19.984 1 78.94 17 ALA B CA 1
ATOM 2445 C C . ALA B 1 17 ? 11.695 -3.518 -18.688 1 78.94 17 ALA B C 1
ATOM 2447 O O . ALA B 1 17 ? 12.445 -3.01 -17.859 1 78.94 17 ALA B O 1
ATOM 2448 N N . ARG B 1 18 ? 11.156 -4.66 -18.578 1 70.5 18 ARG B N 1
ATOM 2449 C CA . ARG B 1 18 ? 11.305 -5.441 -17.359 1 70.5 18 ARG B CA 1
ATOM 2450 C C . ARG B 1 18 ? 12.711 -6.023 -17.25 1 70.5 18 ARG B C 1
ATOM 2452 O O . ARG B 1 18 ? 13.305 -6.027 -16.156 1 70.5 18 ARG B O 1
ATOM 2459 N N . LEU B 1 19 ? 13.281 -6.465 -18.359 1 69.94 19 LEU B N 1
ATOM 2460 C CA . LEU B 1 19 ? 14.547 -7.195 -18.344 1 69.94 19 LEU B CA 1
ATOM 2461 C C . LEU B 1 19 ? 15.719 -6.254 -18.594 1 69.94 19 LEU B C 1
ATOM 2463 O O . LEU B 1 19 ? 16.875 -6.602 -18.312 1 69.94 19 LEU B O 1
ATOM 2467 N N . GLY B 1 20 ? 15.367 -5.047 -19.078 1 73.38 20 GLY B N 1
ATOM 2468 C CA . GLY B 1 20 ? 16.375 -4.035 -19.344 1 73.38 20 GLY B CA 1
ATOM 2469 C C . GLY B 1 20 ? 17.344 -4.426 -20.438 1 73.38 20 GLY B C 1
ATOM 2470 O O . GLY B 1 20 ? 18.438 -3.869 -20.547 1 73.38 20 GLY B O 1
ATOM 2471 N N . SER B 1 21 ? 17.031 -5.492 -21.125 1 77.19 21 SER B N 1
ATOM 2472 C CA . SER B 1 21 ? 17.906 -6.02 -22.156 1 77.19 21 SER B CA 1
ATOM 2473 C C . SER B 1 21 ? 17.109 -6.59 -23.328 1 77.19 21 SER B C 1
ATOM 2475 O O . SER B 1 21 ? 16.203 -7.402 -23.125 1 77.19 21 SER B O 1
ATOM 2477 N N . ILE B 1 22 ? 17.5 -6.172 -24.516 1 82.81 22 ILE B N 1
ATOM 2478 C CA . ILE B 1 22 ? 16.844 -6.688 -25.719 1 82.81 22 ILE B CA 1
ATOM 2479 C C . ILE B 1 22 ? 17.172 -8.164 -25.891 1 82.81 22 ILE B C 1
ATOM 2481 O O . ILE B 1 22 ? 16.297 -8.969 -26.219 1 82.81 22 ILE B O 1
ATOM 2485 N N . LYS B 1 23 ? 18.422 -8.453 -25.578 1 81.38 23 LYS B N 1
ATOM 2486 C CA . LYS B 1 23 ? 18.844 -9.844 -25.719 1 81.38 23 LYS B CA 1
ATOM 2487 C C . LYS B 1 23 ? 18.094 -10.758 -24.766 1 81.38 23 LYS B C 1
ATOM 2489 O O . LYS B 1 23 ? 17.578 -11.797 -25.156 1 81.38 23 LYS B O 1
ATOM 2494 N N . ALA B 1 24 ? 18.062 -10.383 -23.594 1 79.69 24 ALA B N 1
ATOM 2495 C CA . ALA B 1 24 ? 17.391 -11.18 -22.578 1 79.69 24 ALA B CA 1
ATOM 2496 C C . ALA B 1 24 ? 15.891 -11.281 -22.875 1 79.69 24 ALA B C 1
ATOM 2498 O O . ALA B 1 24 ? 15.297 -12.359 -22.734 1 79.69 24 ALA B O 1
ATOM 2499 N N . ALA B 1 25 ? 15.359 -10.18 -23.281 1 81.44 25 ALA B N 1
ATOM 2500 C CA . ALA B 1 25 ? 13.938 -10.148 -23.594 1 81.44 25 ALA B CA 1
ATOM 2501 C C . ALA B 1 25 ? 13.633 -11.016 -24.828 1 81.44 25 ALA B C 1
ATOM 2503 O O . ALA B 1 25 ? 12.617 -11.711 -24.859 1 81.44 25 ALA B O 1
ATOM 2504 N N . ALA B 1 26 ? 14.469 -11.008 -25.75 1 84.69 26 ALA B N 1
ATOM 2505 C CA . ALA B 1 26 ? 14.297 -11.82 -26.953 1 84.69 26 ALA B CA 1
ATOM 2506 C C . ALA B 1 26 ? 14.336 -13.305 -26.625 1 84.69 26 ALA B C 1
ATOM 2508 O O . ALA B 1 26 ? 13.516 -14.086 -27.125 1 84.69 26 ALA B O 1
ATOM 2509 N N . GLN B 1 27 ? 15.227 -13.625 -25.797 1 77.81 27 GLN B N 1
ATOM 2510 C CA . GLN B 1 27 ? 15.336 -15.016 -25.359 1 77.81 27 GLN B CA 1
ATOM 2511 C C . GLN B 1 27 ? 14.062 -15.469 -24.656 1 77.81 27 GLN B C 1
ATOM 2513 O O . GLN B 1 27 ? 13.547 -16.547 -24.922 1 77.81 27 GLN B O 1
ATOM 2518 N N . GLU B 1 28 ? 13.562 -14.641 -23.906 1 73.31 28 GLU B N 1
ATOM 2519 C CA . GLU B 1 28 ? 12.375 -14.977 -23.125 1 73.31 28 GLU B CA 1
ATOM 2520 C C . GLU B 1 28 ? 11.148 -15.117 -24.016 1 73.31 28 GLU B C 1
ATOM 2522 O O . GLU B 1 28 ? 10.281 -15.961 -23.766 1 73.31 28 GLU B O 1
ATOM 2527 N N . LEU B 1 29 ? 11.086 -14.32 -25.031 1 75.81 29 LEU B N 1
ATOM 2528 C CA . LEU B 1 29 ? 9.922 -14.312 -25.906 1 75.81 29 LEU B CA 1
ATOM 2529 C C . LEU B 1 29 ? 10.148 -15.219 -27.109 1 75.81 29 LEU B C 1
ATOM 2531 O O . LEU B 1 29 ? 9.305 -15.281 -28.016 1 75.81 29 LEU B O 1
ATOM 2535 N N . ALA B 1 30 ? 11.312 -15.883 -27 1 79.12 30 ALA B N 1
ATOM 2536 C CA . ALA B 1 30 ? 11.688 -16.781 -28.094 1 79.12 30 ALA B CA 1
ATOM 2537 C C . ALA B 1 30 ? 11.648 -16.047 -29.438 1 79.12 30 ALA B C 1
ATOM 2539 O O . ALA B 1 30 ? 11.078 -16.547 -30.406 1 79.12 30 ALA B O 1
ATOM 2540 N N . LEU B 1 31 ? 12.234 -14.875 -29.422 1 82.44 31 LEU B N 1
ATOM 2541 C CA . LEU B 1 31 ? 12.391 -14.047 -30.609 1 82.44 31 LEU B CA 1
ATOM 2542 C C . LEU B 1 31 ? 13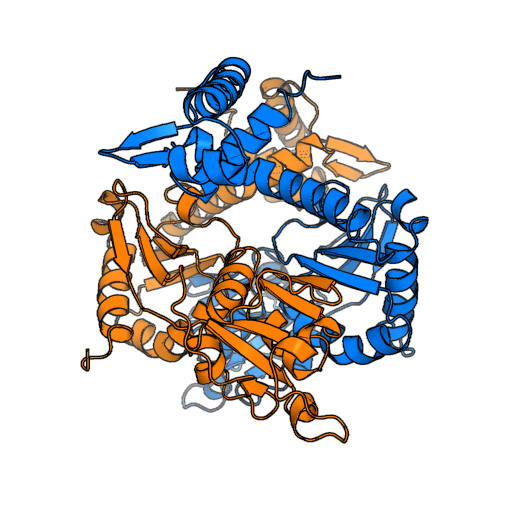.859 -13.734 -30.875 1 82.44 31 LEU B C 1
ATOM 2544 O O . LEU B 1 31 ? 14.703 -13.914 -29.984 1 82.44 31 LEU B O 1
ATOM 2548 N N . SER B 1 32 ? 14.164 -13.508 -32.125 1 84.69 32 SER B N 1
ATOM 2549 C CA . SER B 1 32 ? 15.477 -12.93 -32.375 1 84.69 32 SER B CA 1
ATOM 2550 C C . SER B 1 32 ? 15.547 -11.477 -31.906 1 84.69 32 SER B C 1
ATOM 2552 O O . SER B 1 32 ? 14.531 -10.781 -31.875 1 84.69 32 SER B O 1
ATOM 2554 N N . PRO B 1 33 ? 16.75 -11.117 -31.5 1 87.94 33 PRO B N 1
ATOM 2555 C CA . PRO B 1 33 ? 16.906 -9.734 -31.062 1 87.94 33 PRO B CA 1
ATOM 2556 C C . PRO B 1 33 ? 16.422 -8.719 -32.094 1 87.94 33 PRO B C 1
ATOM 2558 O O . PRO B 1 33 ? 15.727 -7.766 -31.766 1 87.94 33 PRO B O 1
ATOM 2561 N N . PRO B 1 34 ? 16.672 -8.938 -33.375 1 87.12 34 PRO B N 1
ATOM 2562 C CA . PRO B 1 34 ? 16.156 -7.996 -34.375 1 87.12 34 PRO B CA 1
ATOM 2563 C C . PRO B 1 34 ? 14.633 -7.98 -34.438 1 87.12 34 PRO B C 1
ATOM 2565 O O . PRO B 1 34 ? 14.031 -6.918 -34.594 1 87.12 34 PRO B O 1
ATOM 2568 N N . ALA B 1 35 ? 14.039 -9.117 -34.344 1 83.69 35 ALA B N 1
ATOM 2569 C CA . ALA B 1 35 ? 12.586 -9.219 -34.344 1 83.69 35 ALA B CA 1
ATOM 2570 C C . ALA B 1 35 ? 11.969 -8.492 -33.156 1 83.69 35 ALA B C 1
ATOM 2572 O O . ALA B 1 35 ? 10.969 -7.789 -33.281 1 83.69 35 ALA B O 1
ATOM 2573 N N . LEU B 1 36 ? 12.57 -8.695 -32 1 89.25 36 LEU B N 1
ATOM 2574 C CA . LEU B 1 36 ? 12.109 -8.016 -30.812 1 89.25 36 LEU B CA 1
ATOM 2575 C C . LEU B 1 36 ? 12.234 -6.5 -30.953 1 89.25 36 LEU B C 1
ATOM 2577 O O . LEU B 1 36 ? 11.328 -5.758 -30.578 1 89.25 36 LEU B O 1
ATOM 2581 N N . SER B 1 37 ? 13.352 -6.09 -31.453 1 89.88 37 SER B N 1
ATOM 2582 C CA . SER B 1 37 ? 13.594 -4.664 -31.641 1 89.88 37 SER B CA 1
ATOM 2583 C C . SER B 1 37 ? 12.562 -4.047 -32.594 1 89.88 37 SER B C 1
ATOM 2585 O O . SER B 1 37 ? 12.078 -2.938 -32.344 1 89.88 37 SER B O 1
ATOM 2587 N N . ARG B 1 38 ? 12.234 -4.762 -33.562 1 86.88 38 ARG B N 1
ATOM 2588 C CA . ARG B 1 38 ? 11.234 -4.297 -34.531 1 86.88 38 ARG B CA 1
ATOM 2589 C C . ARG B 1 38 ? 9.875 -4.129 -33.844 1 86.88 38 ARG B C 1
ATOM 2591 O O . ARG B 1 38 ? 9.148 -3.168 -34.125 1 86.88 38 ARG B O 1
ATOM 2598 N N . ARG B 1 39 ? 9.531 -5.008 -33.031 1 84.75 39 ARG B N 1
ATOM 2599 C CA . ARG B 1 39 ? 8.266 -4.938 -32.312 1 84.75 39 ARG B CA 1
ATOM 2600 C C . ARG B 1 39 ? 8.219 -3.723 -31.406 1 84.75 39 ARG B C 1
ATOM 2602 O O . ARG B 1 39 ? 7.207 -3.027 -31.328 1 84.75 39 ARG B O 1
ATOM 2609 N N . VAL B 1 40 ? 9.336 -3.561 -30.75 1 88.06 40 VAL B N 1
ATOM 2610 C CA . VAL B 1 40 ? 9.43 -2.402 -29.859 1 88.06 40 VAL B CA 1
ATOM 2611 C C . VAL B 1 40 ? 9.297 -1.118 -30.688 1 88.06 40 VAL B C 1
ATOM 2613 O O . VAL B 1 40 ? 8.562 -0.203 -30.297 1 88.06 40 VAL B O 1
ATOM 2616 N N . GLN B 1 41 ? 9.961 -1.112 -31.797 1 88.31 41 GLN B N 1
ATOM 2617 C CA . GLN B 1 41 ? 9.906 0.045 -32.688 1 88.31 41 GLN B CA 1
ATOM 2618 C C . GLN B 1 41 ? 8.492 0.261 -33.219 1 88.31 41 GLN B C 1
ATOM 2620 O O . GLN B 1 41 ? 8.047 1.4 -33.375 1 88.31 41 GLN B O 1
ATOM 2625 N N . ALA B 1 42 ? 7.828 -0.835 -33.5 1 83.12 42 ALA B N 1
ATOM 2626 C CA . ALA B 1 42 ? 6.445 -0.745 -33.969 1 83.12 42 ALA B CA 1
ATOM 2627 C C . ALA B 1 42 ? 5.566 -0.044 -32.938 1 83.12 42 ALA B C 1
ATOM 2629 O O . ALA B 1 42 ? 4.703 0.764 -33.281 1 83.12 42 ALA B O 1
ATOM 2630 N N . LEU B 1 43 ? 5.781 -0.346 -31.688 1 82.75 43 LEU B N 1
ATOM 2631 C CA . LEU B 1 43 ? 5.02 0.308 -30.641 1 82.75 43 LEU B CA 1
ATOM 2632 C C . LEU B 1 43 ? 5.363 1.791 -30.562 1 82.75 43 LEU B C 1
ATOM 2634 O O . LEU B 1 43 ? 4.473 2.635 -30.438 1 82.75 43 LEU B O 1
ATOM 2638 N N . GLU B 1 44 ? 6.676 2.047 -30.625 1 88.25 44 GLU B N 1
ATOM 2639 C CA . GLU B 1 44 ? 7.129 3.434 -30.578 1 88.25 44 GLU B CA 1
ATOM 2640 C C . GLU B 1 44 ? 6.562 4.238 -31.75 1 88.25 44 GLU B C 1
ATOM 2642 O O . GLU B 1 44 ? 6.156 5.387 -31.578 1 88.25 44 GLU B O 1
ATOM 2647 N N . ARG B 1 45 ? 6.488 3.627 -32.906 1 81.31 45 ARG B N 1
ATOM 2648 C CA . ARG B 1 45 ? 5.906 4.27 -34.094 1 81.31 45 ARG B CA 1
ATOM 2649 C C . ARG B 1 45 ? 4.418 4.531 -33.875 1 81.31 45 ARG B C 1
ATOM 2651 O O . ARG B 1 45 ? 3.912 5.594 -34.25 1 81.31 45 ARG B O 1
ATOM 2658 N N . PHE B 1 46 ? 3.859 3.521 -33.375 1 78.06 46 PHE B N 1
ATOM 2659 C CA . PHE B 1 46 ? 2.428 3.646 -33.125 1 78.06 46 PHE B CA 1
ATOM 2660 C C . PHE B 1 46 ? 2.139 4.793 -32.156 1 78.06 46 PHE B C 1
ATOM 2662 O O . PHE B 1 46 ? 1.198 5.562 -32.375 1 78.06 46 PHE B O 1
ATOM 2669 N N . ILE B 1 47 ? 3.002 4.883 -31.125 1 78.06 47 ILE B N 1
ATOM 2670 C CA . ILE B 1 47 ? 2.83 5.883 -30.078 1 78.06 47 ILE B CA 1
ATOM 2671 C C . ILE B 1 47 ? 3.359 7.23 -30.562 1 78.06 47 ILE B C 1
ATOM 2673 O O . ILE B 1 47 ? 2.898 8.281 -30.109 1 78.06 47 ILE B O 1
ATOM 2677 N N . GLY B 1 48 ? 4.277 7.184 -31.453 1 81.5 48 GLY B N 1
ATOM 2678 C CA . GLY B 1 48 ? 4.863 8.383 -32.031 1 81.5 48 GLY B CA 1
ATOM 2679 C C . GLY B 1 48 ? 6.016 8.938 -31.219 1 81.5 48 GLY B C 1
ATOM 2680 O O . GLY B 1 48 ? 6.402 10.094 -31.391 1 81.5 48 GLY B O 1
ATOM 2681 N N . LYS B 1 49 ? 6.453 8.133 -30.203 1 85.88 49 LYS B N 1
ATOM 2682 C CA . LYS B 1 49 ? 7.578 8.555 -29.375 1 85.88 49 LYS B CA 1
ATOM 2683 C C . LYS B 1 49 ? 8.477 7.375 -29.016 1 85.88 49 LYS B C 1
ATOM 2685 O O . LYS B 1 49 ? 8.008 6.246 -28.891 1 85.88 49 LYS B O 1
ATOM 2690 N N . PRO B 1 50 ? 9.742 7.68 -28.906 1 87.25 50 PRO B N 1
ATOM 2691 C CA . PRO B 1 50 ? 10.594 6.629 -28.344 1 87.25 50 PRO B CA 1
ATOM 2692 C C . PRO B 1 50 ? 10.25 6.305 -26.891 1 87.25 50 PRO B C 1
ATOM 2694 O O . PRO B 1 50 ? 9.789 7.18 -26.156 1 87.25 50 PRO B O 1
ATOM 2697 N N . LEU B 1 51 ? 10.352 5.055 -26.641 1 87.56 51 LEU B N 1
ATOM 2698 C CA . LEU B 1 51 ? 10.023 4.613 -25.297 1 87.56 51 LEU B CA 1
ATOM 2699 C C . LEU B 1 51 ? 11.289 4.227 -24.531 1 87.56 51 LEU B C 1
ATOM 2701 O O . LEU B 1 51 ? 11.266 4.102 -23.312 1 87.56 51 LEU B O 1
ATOM 2705 N N . PHE B 1 52 ? 12.344 3.986 -25.328 1 86.88 52 PHE B N 1
ATOM 2706 C CA . PHE B 1 52 ? 13.625 3.588 -24.75 1 86.88 52 PHE B CA 1
ATOM 2707 C C . PHE B 1 52 ? 14.727 4.562 -25.141 1 86.88 52 PHE B C 1
ATOM 2709 O O . PHE B 1 52 ? 14.602 5.277 -26.141 1 86.88 52 PHE B O 1
ATOM 2716 N N . GLU B 1 53 ? 15.703 4.648 -24.234 1 83 53 GLU B N 1
ATOM 2717 C CA . GLU B 1 53 ? 16.922 5.371 -24.562 1 83 53 GLU B CA 1
ATOM 2718 C C . GLU B 1 53 ? 18.156 4.512 -24.312 1 83 53 GLU B C 1
ATOM 2720 O O . GLU B 1 53 ? 18.109 3.553 -23.531 1 83 53 GLU B O 1
ATOM 2725 N N . ARG B 1 54 ? 19.141 4.672 -25.219 1 72.69 54 ARG B N 1
ATOM 2726 C CA . ARG B 1 54 ? 20.391 3.918 -25.078 1 72.69 54 ARG B CA 1
ATOM 2727 C C . ARG B 1 54 ? 21.328 4.586 -24.062 1 72.69 54 ARG B C 1
ATOM 2729 O O . ARG B 1 54 ? 21.516 5.805 -24.094 1 72.69 54 ARG B O 1
ATOM 2736 N N . ARG B 1 55 ? 21.5 3.926 -23.047 1 64.44 55 ARG B N 1
ATOM 2737 C CA . ARG B 1 55 ? 22.531 4.348 -22.094 1 64.44 55 ARG B CA 1
ATOM 2738 C C . ARG B 1 55 ? 23.672 3.338 -22.031 1 64.44 55 ARG B C 1
ATOM 2740 O O . ARG B 1 55 ? 23.516 2.26 -21.453 1 64.44 55 ARG B O 1
ATOM 2747 N N . HIS B 1 56 ? 24.766 3.67 -22.484 1 62.34 56 HIS B N 1
ATOM 2748 C CA . HIS B 1 56 ? 25.906 2.768 -22.641 1 62.34 56 HIS B CA 1
ATOM 2749 C C . HIS B 1 56 ? 25.484 1.48 -23.344 1 62.34 56 HIS B C 1
ATOM 2751 O O . HIS B 1 56 ? 25 1.517 -24.484 1 62.34 56 HIS B O 1
ATOM 2757 N N . GLN B 1 57 ? 25.625 0.416 -22.688 1 60.16 57 GLN B N 1
ATOM 2758 C CA . GLN B 1 57 ? 25.344 -0.868 -23.328 1 60.16 57 GLN B CA 1
ATOM 2759 C C . GLN B 1 57 ? 23.953 -1.382 -22.953 1 60.16 57 GLN B C 1
ATOM 2761 O O . GLN B 1 57 ? 23.547 -2.459 -23.391 1 60.16 57 GLN B O 1
ATOM 2766 N N . ALA B 1 58 ? 23.188 -0.503 -22.359 1 66.62 58 ALA B N 1
ATOM 2767 C CA . ALA B 1 58 ? 21.906 -1.02 -21.906 1 66.62 58 ALA B CA 1
ATOM 2768 C C . ALA B 1 58 ? 20.75 -0.208 -22.5 1 66.62 58 ALA B C 1
ATOM 2770 O O . ALA B 1 58 ? 20.906 0.972 -22.828 1 66.62 58 ALA B O 1
ATOM 2771 N N . VAL B 1 59 ? 19.625 -0.919 -22.797 1 75.19 59 VAL B N 1
ATOM 2772 C CA . VAL B 1 59 ? 18.359 -0.306 -23.203 1 75.19 59 VAL B CA 1
ATOM 2773 C C . VAL B 1 59 ? 17.516 -0.003 -21.969 1 75.19 59 VAL B C 1
ATOM 2775 O O . VAL B 1 59 ? 17.172 -0.908 -21.203 1 75.19 59 VAL B O 1
ATOM 2778 N N . VAL B 1 60 ? 17.359 1.316 -21.672 1 78.56 60 VAL B N 1
ATOM 2779 C CA . VAL B 1 60 ? 16.594 1.694 -20.5 1 78.56 60 VAL B CA 1
ATOM 2780 C C . VAL B 1 60 ? 15.367 2.5 -20.922 1 78.56 60 VAL B C 1
ATOM 2782 O O . VAL B 1 60 ? 15.391 3.178 -21.953 1 78.56 60 VAL B O 1
ATOM 2785 N N . LEU B 1 61 ? 14.312 2.35 -20.125 1 78.94 61 LEU B N 1
ATOM 2786 C CA . LEU B 1 61 ? 13.109 3.129 -20.375 1 78.94 61 LEU B CA 1
ATOM 2787 C C . LEU B 1 61 ? 13.391 4.621 -20.25 1 78.94 61 LEU B C 1
ATOM 2789 O O . LEU B 1 61 ? 14.117 5.051 -19.359 1 78.94 61 LEU B O 1
ATOM 2793 N N . ASN B 1 62 ? 12.898 5.406 -21.234 1 76.06 62 ASN B N 1
ATOM 2794 C CA . ASN B 1 62 ? 12.844 6.848 -21.016 1 76.06 62 ASN B CA 1
ATOM 2795 C C . ASN B 1 62 ? 11.602 7.242 -20.219 1 76.06 62 ASN B C 1
ATOM 2797 O O . ASN B 1 62 ? 10.859 6.375 -19.734 1 76.06 62 ASN B O 1
ATOM 2801 N N . MET B 1 63 ? 11.391 8.5 -20.062 1 67.38 63 MET B N 1
ATOM 2802 C CA . MET B 1 63 ? 10.297 8.984 -19.234 1 67.38 63 MET B CA 1
ATOM 2803 C C . MET B 1 63 ? 8.945 8.539 -19.797 1 67.38 63 MET B C 1
ATOM 2805 O O . MET B 1 63 ? 8.062 8.125 -19.047 1 67.38 63 MET B O 1
ATOM 2809 N N . ASP B 1 64 ? 8.836 8.586 -21.094 1 71.5 64 ASP B N 1
ATOM 2810 C CA . ASP B 1 64 ? 7.605 8.148 -21.75 1 71.5 64 ASP B CA 1
ATOM 2811 C C . ASP B 1 64 ? 7.398 6.648 -21.594 1 71.5 64 ASP B C 1
ATOM 2813 O O . ASP B 1 64 ? 6.277 6.188 -21.375 1 71.5 64 ASP B O 1
ATOM 2817 N N . GLY B 1 65 ? 8.469 5.934 -21.688 1 76.94 65 GLY B N 1
ATOM 2818 C CA . GLY B 1 65 ? 8.414 4.496 -21.469 1 76.94 65 GLY B CA 1
ATOM 2819 C C . GLY B 1 65 ? 7.992 4.121 -20.062 1 76.94 65 GLY B C 1
ATOM 2820 O O . GLY B 1 65 ? 7.168 3.223 -19.875 1 76.94 65 GLY B O 1
ATOM 2821 N N . GLU B 1 66 ? 8.523 4.777 -19.172 1 70.44 66 GLU B N 1
ATOM 2822 C CA . GLU B 1 66 ? 8.172 4.52 -17.781 1 70.44 66 GLU B CA 1
ATOM 2823 C C . GLU B 1 66 ? 6.695 4.805 -17.516 1 70.44 66 GLU B C 1
ATOM 2825 O O . GLU B 1 66 ? 6.02 4.027 -16.844 1 70.44 66 GLU B O 1
ATOM 2830 N N . ARG B 1 67 ? 6.27 5.914 -18.031 1 65.06 67 ARG B N 1
ATOM 2831 C CA . ARG B 1 67 ? 4.863 6.285 -17.891 1 65.06 67 ARG B CA 1
ATOM 2832 C C . ARG B 1 67 ? 3.955 5.238 -18.516 1 65.06 67 ARG B C 1
ATOM 2834 O O . ARG B 1 67 ? 2.951 4.836 -17.922 1 65.06 67 ARG B O 1
ATOM 2841 N N . LEU B 1 68 ? 4.328 4.867 -19.719 1 71.94 68 LEU B N 1
ATOM 2842 C CA . LEU B 1 68 ? 3.531 3.863 -20.406 1 71.94 68 LEU B CA 1
ATOM 2843 C C . LEU B 1 68 ? 3.531 2.543 -19.641 1 71.94 68 LEU B C 1
ATOM 2845 O O . LEU B 1 68 ? 2.482 1.915 -19.484 1 71.94 68 LEU B O 1
ATOM 2849 N N . LEU B 1 69 ? 4.68 2.184 -19.203 1 71.81 69 LEU B N 1
ATOM 2850 C CA . LEU B 1 69 ? 4.793 0.924 -18.484 1 71.81 69 LEU B CA 1
ATOM 2851 C C . LEU B 1 69 ? 3.91 0.933 -17.234 1 71.81 69 LEU B C 1
ATOM 2853 O O . LEU B 1 69 ? 3.184 -0.03 -16.984 1 71.81 69 LEU B O 1
ATOM 2857 N N . ALA B 1 70 ? 3.973 2.008 -16.594 1 62.47 70 ALA B N 1
ATOM 2858 C CA . ALA B 1 70 ? 3.168 2.141 -15.391 1 62.47 70 ALA B CA 1
ATOM 2859 C C . ALA B 1 70 ? 1.681 1.998 -15.703 1 62.47 70 ALA B C 1
ATOM 2861 O O . ALA B 1 70 ? 0.92 1.452 -14.898 1 62.47 70 ALA B O 1
ATOM 2862 N N . GLN B 1 71 ? 1.353 2.41 -16.859 1 61.09 71 GLN B N 1
ATOM 2863 C CA . GLN B 1 71 ? -0.058 2.438 -17.234 1 61.09 71 GLN B CA 1
ATOM 2864 C C . GLN B 1 71 ? -0.504 1.093 -17.797 1 61.09 71 GLN B C 1
ATOM 2866 O O . GLN B 1 71 ? -1.653 0.687 -17.609 1 61.09 71 GLN B O 1
ATOM 2871 N N . ILE B 1 72 ? 0.449 0.463 -18.422 1 64.75 72 ILE B N 1
ATOM 2872 C CA . ILE B 1 72 ? -0.024 -0.69 -19.172 1 64.75 72 ILE B CA 1
ATOM 2873 C C . ILE B 1 72 ? 0.307 -1.975 -18.422 1 64.75 72 ILE B C 1
ATOM 2875 O O . ILE B 1 72 ? -0.316 -3.016 -18.641 1 64.75 72 ILE B O 1
ATOM 2879 N N . ALA B 1 73 ? 1.296 -1.812 -17.531 1 60 73 ALA B N 1
ATOM 2880 C CA . ALA B 1 73 ? 1.782 -3.021 -16.875 1 60 73 ALA B CA 1
ATOM 2881 C C . ALA B 1 73 ? 0.65 -3.748 -16.156 1 60 73 ALA B C 1
ATOM 2883 O O . ALA B 1 73 ? 0.492 -4.961 -16.297 1 60 73 ALA B O 1
ATOM 2884 N N . PRO B 1 74 ? -0.165 -3.012 -15.531 1 54.81 74 PRO B N 1
ATOM 2885 C CA . PRO B 1 74 ? -1.26 -3.734 -14.875 1 54.81 74 PRO B CA 1
ATOM 2886 C C . PRO B 1 74 ? -2.168 -4.453 -15.875 1 54.81 74 PRO B C 1
ATOM 2888 O O . PRO B 1 74 ? -2.629 -5.566 -15.602 1 54.81 74 PRO B O 1
ATOM 2891 N N . ALA B 1 75 ? -2.348 -3.809 -16.938 1 58.34 75 ALA B N 1
ATOM 2892 C CA . ALA B 1 75 ? -3.195 -4.414 -17.953 1 58.34 75 ALA B CA 1
ATOM 2893 C C . ALA B 1 75 ? -2.545 -5.668 -18.531 1 58.34 75 ALA B C 1
ATOM 2895 O O . ALA B 1 75 ? -3.217 -6.68 -18.75 1 58.34 75 ALA B O 1
ATOM 2896 N N . ILE B 1 76 ? -1.31 -5.621 -18.75 1 57.66 76 ILE B N 1
ATOM 2897 C CA . ILE B 1 76 ? -0.601 -6.77 -19.297 1 57.66 76 ILE B CA 1
ATOM 2898 C C . ILE B 1 76 ? -0.556 -7.895 -18.266 1 57.66 76 ILE B C 1
ATOM 2900 O O . ILE B 1 76 ? -0.734 -9.062 -18.594 1 57.66 76 ILE B O 1
ATOM 2904 N N . ASP B 1 77 ? -0.324 -7.449 -17.109 1 55.41 77 ASP B N 1
ATOM 2905 C CA . ASP B 1 77 ? -0.365 -8.438 -16.047 1 55.41 77 ASP B CA 1
ATOM 2906 C C . ASP B 1 77 ? -1.729 -9.125 -15.984 1 55.41 77 ASP B C 1
ATOM 2908 O O . ASP B 1 77 ? -1.812 -10.344 -15.828 1 55.41 77 ASP B O 1
ATOM 2912 N N . SER B 1 78 ? -2.662 -8.281 -16.172 1 55.47 78 SER B N 1
ATOM 2913 C CA . SER B 1 78 ? -4.016 -8.82 -16.172 1 55.47 78 SER B CA 1
ATOM 2914 C C . SER B 1 78 ? -4.227 -9.773 -17.344 1 55.47 78 SER B C 1
ATOM 2916 O O . SER B 1 78 ? -4.871 -10.812 -17.203 1 55.47 78 SER B O 1
ATOM 2918 N N . LEU B 1 79 ? -3.652 -9.383 -18.438 1 54.19 79 LEU B N 1
ATOM 2919 C CA . LEU B 1 79 ? -3.732 -10.258 -19.594 1 54.19 79 LEU B CA 1
ATOM 2920 C C . LEU B 1 79 ? -2.988 -11.57 -19.344 1 54.19 79 LEU B C 1
ATOM 2922 O O . LEU B 1 79 ? -3.486 -12.648 -19.688 1 54.19 79 LEU B O 1
ATOM 2926 N N . SER B 1 80 ? -1.811 -11.391 -18.828 1 52.91 80 SER B N 1
ATOM 2927 C CA . SER B 1 80 ? -1.029 -12.57 -18.484 1 52.91 80 SER B CA 1
ATOM 2928 C C . SER B 1 80 ? -1.777 -13.461 -17.5 1 52.91 80 SER B C 1
ATOM 2930 O O . SER B 1 80 ? -1.8 -14.688 -17.656 1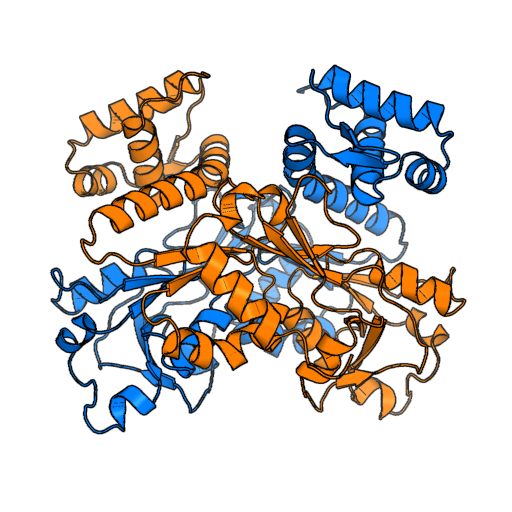 52.91 80 SER B O 1
ATOM 2932 N N . ASP B 1 81 ? -2.311 -12.805 -16.578 1 51.69 81 ASP B N 1
ATOM 2933 C CA . ASP B 1 81 ? -3.105 -13.539 -15.594 1 51.69 81 ASP B CA 1
ATOM 2934 C C . ASP B 1 81 ? -4.254 -14.289 -16.266 1 51.69 81 ASP B C 1
ATOM 2936 O O . ASP B 1 81 ? -4.531 -15.445 -15.93 1 51.69 81 ASP B O 1
ATOM 2940 N N . ALA B 1 82 ? -4.797 -13.609 -17.125 1 50.5 82 ALA B N 1
ATOM 2941 C CA . ALA B 1 82 ? -5.918 -14.211 -17.844 1 50.5 82 ALA B CA 1
ATOM 2942 C C . ALA B 1 82 ? -5.469 -15.43 -18.641 1 50.5 82 ALA B C 1
ATOM 2944 O O . ALA B 1 82 ? -6.148 -16.453 -18.641 1 50.5 82 ALA B O 1
ATOM 2945 N N . VAL B 1 83 ? -4.367 -15.266 -19.297 1 49 83 VAL B N 1
ATOM 2946 C CA . VAL B 1 83 ? -3.83 -16.375 -20.094 1 49 83 VAL B CA 1
ATOM 2947 C C . VAL B 1 83 ? -3.428 -17.516 -19.172 1 49 83 VAL B C 1
ATOM 2949 O O . VAL B 1 83 ? -3.703 -18.688 -19.469 1 49 83 VAL B O 1
ATOM 2952 N N . GLU B 1 84 ? -2.76 -17.094 -18.141 1 48.91 84 GLU B N 1
ATOM 2953 C CA . GLU B 1 84 ? -2.348 -18.109 -17.188 1 48.91 84 GLU B CA 1
ATOM 2954 C C . GLU B 1 84 ? -3.553 -18.859 -16.625 1 48.91 84 GLU B C 1
ATOM 2956 O O . GLU B 1 84 ? -3.494 -20.078 -16.438 1 48.91 84 GLU B O 1
ATOM 2961 N N . THR B 1 85 ? -4.473 -18.062 -16.344 1 48.84 85 THR B N 1
ATOM 2962 C CA . THR B 1 85 ? -5.699 -18.672 -15.867 1 48.84 85 THR B CA 1
ATOM 2963 C C . THR B 1 85 ? -6.23 -19.688 -16.875 1 48.84 85 THR B C 1
ATOM 2965 O O . THR B 1 85 ? -6.746 -20.734 -16.5 1 48.84 85 THR B O 1
ATOM 2968 N N . MET B 1 86 ? -6.094 -19.281 -18.078 1 45.84 86 MET B N 1
ATOM 2969 C CA . MET B 1 86 ? -6.586 -20.172 -19.109 1 45.84 86 MET B CA 1
ATOM 2970 C C . MET B 1 86 ? -5.68 -21.391 -19.266 1 45.84 86 MET B C 1
ATOM 2972 O O . MET B 1 86 ? -6.141 -22.469 -19.625 1 45.84 86 MET B O 1
ATOM 2976 N N . THR B 1 87 ? -4.453 -21.125 -19.203 1 46.5 87 THR B N 1
ATOM 2977 C CA . THR B 1 87 ? -3.523 -22.219 -19.453 1 46.5 87 THR B CA 1
ATOM 2978 C C . THR B 1 87 ? -3.416 -23.125 -18.25 1 46.5 87 THR B C 1
ATOM 2980 O O . THR B 1 87 ? -3.029 -24.297 -18.375 1 46.5 87 THR B O 1
ATOM 2983 N N . SER B 1 88 ? -3.277 -22.531 -17.156 1 45.91 88 SER B N 1
ATOM 2984 C CA . SER B 1 88 ? -3.021 -23.375 -15.984 1 45.91 88 SER B CA 1
ATOM 2985 C C . SER B 1 88 ? -4.145 -24.375 -15.766 1 45.91 88 SER B C 1
ATOM 2987 O O . SER B 1 88 ? -4.031 -25.266 -14.922 1 45.91 88 SER B O 1
ATOM 2989 N N . GLY B 1 89 ? -4.66 -24.859 -16.875 1 47.47 89 GLY B N 1
ATOM 2990 C CA . GLY B 1 89 ? -5.641 -25.938 -16.797 1 47.47 89 GLY B CA 1
ATOM 2991 C C . GLY B 1 89 ? -6.469 -25.891 -15.531 1 47.47 89 GLY B C 1
ATOM 2992 O O . GLY B 1 89 ? -7.457 -26.625 -15.406 1 47.47 89 GLY B O 1
ATOM 2993 N N . ALA B 1 90 ? -5.867 -25.75 -14.414 1 49.56 90 ALA B N 1
ATOM 2994 C CA . ALA B 1 90 ? -6.652 -25.797 -13.18 1 49.56 90 ALA B CA 1
ATOM 2995 C C . ALA B 1 90 ? -7.637 -24.641 -13.117 1 49.56 90 ALA B C 1
ATOM 2997 O O . ALA B 1 90 ? -7.293 -23.5 -13.469 1 49.56 90 ALA B O 1
ATOM 2998 N N . ASP B 1 91 ? -8.906 -24.844 -13.344 1 60.47 91 ASP B N 1
ATOM 2999 C CA . ASP B 1 91 ? -10.07 -23.969 -13.211 1 60.47 91 ASP B CA 1
ATOM 3000 C C . ASP B 1 91 ? -9.992 -23.125 -11.938 1 60.47 91 ASP B C 1
ATOM 3002 O O . ASP B 1 91 ? -10.648 -23.438 -10.945 1 60.47 91 ASP B O 1
ATOM 3006 N N . VAL B 1 92 ? -8.875 -22.391 -11.773 1 75.75 92 VAL B N 1
ATOM 3007 C CA . VAL B 1 92 ? -8.758 -21.594 -10.562 1 75.75 92 VAL B CA 1
ATOM 3008 C C . VAL B 1 92 ? -9.695 -20.391 -10.656 1 75.75 92 VAL B C 1
ATOM 3010 O O . VAL B 1 92 ? -9.742 -19.703 -11.68 1 75.75 92 VAL B O 1
ATOM 3013 N N . LEU B 1 93 ? -10.609 -20.297 -9.742 1 88 93 LEU B N 1
ATOM 3014 C CA . LEU B 1 93 ? -11.438 -19.109 -9.57 1 88 93 LEU B CA 1
ATOM 3015 C C . LEU B 1 93 ? -10.648 -17.984 -8.914 1 88 93 LEU B C 1
ATOM 3017 O O . LEU B 1 93 ? -10.25 -18.094 -7.754 1 88 93 LEU B O 1
ATOM 3021 N N . ARG B 1 94 ? -10.445 -16.891 -9.789 1 90.88 94 ARG B N 1
ATOM 3022 C CA . ARG B 1 94 ? -9.57 -15.836 -9.289 1 90.88 94 ARG B CA 1
ATOM 3023 C C . ARG B 1 94 ? -10.344 -14.539 -9.102 1 90.88 94 ARG B C 1
ATOM 3025 O O . ARG B 1 94 ? -11.148 -14.156 -9.953 1 90.88 94 ARG B O 1
ATOM 3032 N N . LEU B 1 95 ? -10.141 -13.898 -7.969 1 95.44 95 LEU B N 1
ATOM 3033 C CA . LEU B 1 95 ? -10.68 -12.578 -7.664 1 95.44 95 LEU B CA 1
ATOM 3034 C C . LEU B 1 95 ? -9.562 -11.547 -7.539 1 95.44 95 LEU B C 1
ATOM 3036 O O . LEU B 1 95 ? -8.656 -11.711 -6.715 1 95.44 95 LEU B O 1
ATOM 3040 N N . ARG B 1 96 ? -9.555 -10.602 -8.359 1 95.12 96 ARG B N 1
ATOM 3041 C CA . ARG B 1 96 ? -8.672 -9.453 -8.203 1 95.12 96 ARG B CA 1
ATOM 3042 C C . ARG B 1 96 ? -9.297 -8.406 -7.281 1 95.12 96 ARG B C 1
ATOM 3044 O O . ARG B 1 96 ? -10.219 -7.688 -7.68 1 95.12 96 ARG B O 1
ATOM 3051 N N . LEU B 1 97 ? -8.75 -8.219 -6.113 1 97.56 97 LEU B N 1
ATOM 3052 C CA . LEU B 1 97 ? -9.375 -7.438 -5.055 1 97.56 97 LEU B CA 1
ATOM 3053 C C . LEU B 1 97 ? -8.531 -6.215 -4.703 1 97.56 97 LEU B C 1
ATOM 3055 O O . LEU B 1 97 ? -7.371 -6.348 -4.309 1 97.56 97 LEU B O 1
ATOM 3059 N N . GLY B 1 98 ? -9.102 -5.023 -4.934 1 96.62 98 GLY B N 1
ATOM 3060 C CA . GLY B 1 98 ? -8.539 -3.818 -4.344 1 96.62 98 GLY B CA 1
ATOM 3061 C C . GLY B 1 98 ? -8.945 -3.623 -2.893 1 96.62 98 GLY B C 1
ATOM 3062 O O . GLY B 1 98 ? -10.125 -3.73 -2.551 1 96.62 98 GLY B O 1
ATOM 3063 N N . ILE B 1 99 ? -7.953 -3.387 -2.045 1 95.56 99 ILE B N 1
ATOM 3064 C CA . ILE B 1 99 ? -8.266 -3.299 -0.623 1 95.56 99 ILE B CA 1
ATOM 3065 C C . ILE B 1 99 ? -7.195 -2.484 0.094 1 95.56 99 ILE B C 1
ATOM 3067 O O . ILE B 1 99 ? -6.008 -2.588 -0.228 1 95.56 99 ILE B O 1
ATOM 3071 N N . LEU B 1 100 ? -7.578 -1.674 1.053 1 93.19 100 LEU B N 1
ATOM 3072 C CA . LEU B 1 100 ? -6.59 -0.946 1.842 1 93.19 100 LEU B CA 1
ATOM 3073 C C . LEU B 1 100 ? -5.883 -1.877 2.822 1 93.19 100 LEU B C 1
ATOM 3075 O O . LEU B 1 100 ? -6.52 -2.746 3.426 1 93.19 100 LEU B O 1
ATOM 3079 N N . PRO B 1 101 ? -4.645 -1.638 3.041 1 91.88 101 PRO B N 1
ATOM 3080 C CA . PRO B 1 101 ? -3.82 -2.607 3.766 1 91.88 101 PRO B CA 1
ATOM 3081 C C . PRO B 1 101 ? -4.309 -2.852 5.191 1 91.88 101 PRO B C 1
ATOM 3083 O O . PRO B 1 101 ? -4.34 -3.996 5.648 1 91.88 101 PRO B O 1
ATOM 3086 N N . LEU B 1 102 ? -4.656 -1.833 5.863 1 93.94 102 LEU B N 1
ATOM 3087 C CA . LEU B 1 102 ? -5.035 -2.004 7.262 1 93.94 102 LEU B CA 1
ATOM 3088 C C . LEU B 1 102 ? -6.336 -2.793 7.383 1 93.94 102 LEU B C 1
ATOM 3090 O O . LEU B 1 102 ? -6.461 -3.658 8.25 1 93.94 102 LEU B O 1
ATOM 3094 N N . PHE B 1 103 ? -7.332 -2.488 6.562 1 94.19 103 PHE B N 1
ATOM 3095 C CA . PHE B 1 103 ? -8.555 -3.287 6.551 1 94.19 103 PHE B CA 1
ATOM 3096 C C . PHE B 1 103 ? -8.242 -4.75 6.254 1 94.19 103 PHE B C 1
ATOM 3098 O O . PHE B 1 103 ? -8.773 -5.648 6.906 1 94.19 103 PHE B O 1
ATOM 3105 N N . ALA B 1 104 ? -7.426 -4.941 5.258 1 95.06 104 ALA B N 1
ATOM 3106 C CA . ALA B 1 104 ? -7.043 -6.305 4.898 1 95.06 104 ALA B CA 1
ATOM 3107 C C . ALA B 1 104 ? -6.449 -7.043 6.094 1 95.06 104 ALA B C 1
ATOM 3109 O O . ALA B 1 104 ? -6.898 -8.141 6.441 1 95.06 104 ALA B O 1
ATOM 3110 N N . SER B 1 105 ? -5.484 -6.465 6.73 1 94.56 105 SER B N 1
ATOM 3111 C CA . SER B 1 105 ? -4.742 -7.129 7.801 1 94.56 105 SER B CA 1
ATOM 3112 C C . SER B 1 105 ? -5.617 -7.34 9.031 1 94.56 105 SER B C 1
ATOM 3114 O O . SER B 1 105 ? -5.539 -8.383 9.68 1 94.56 105 SER B O 1
ATOM 3116 N N . GLN B 1 106 ? -6.504 -6.418 9.305 1 94.38 106 GLN B N 1
ATOM 3117 C CA . GLN B 1 106 ? -7.219 -6.445 10.578 1 94.38 106 GLN B CA 1
ATOM 3118 C C . GLN B 1 106 ? -8.57 -7.141 10.438 1 94.38 106 GLN B C 1
ATOM 3120 O O . GLN B 1 106 ? -9.062 -7.75 11.383 1 94.38 106 GLN B O 1
ATOM 3125 N N . ARG B 1 107 ? -9.164 -7.047 9.258 1 93.69 107 ARG B N 1
ATOM 3126 C CA . ARG B 1 107 ? -10.562 -7.469 9.172 1 93.69 107 ARG B CA 1
ATOM 3127 C C . ARG B 1 107 ? -10.711 -8.648 8.219 1 93.69 107 ARG B C 1
ATOM 3129 O O . ARG B 1 107 ? -11.562 -9.516 8.422 1 93.69 107 ARG B O 1
ATOM 3136 N N . LEU B 1 108 ? -9.906 -8.672 7.18 1 94.56 108 LEU B N 1
ATOM 3137 C CA . LEU B 1 108 ? -10.062 -9.711 6.168 1 94.56 108 LEU B CA 1
ATOM 3138 C C . LEU B 1 108 ? -9.195 -10.922 6.488 1 94.56 108 LEU B C 1
ATOM 3140 O O . LEU B 1 108 ? -9.703 -12.047 6.602 1 94.56 108 LEU B O 1
ATOM 3144 N N . PHE B 1 109 ? -7.965 -10.719 6.758 1 94.5 109 PHE B N 1
ATOM 3145 C CA . PHE B 1 109 ? -6.988 -11.805 6.816 1 94.5 109 PHE B CA 1
ATOM 3146 C C . PHE B 1 109 ? -7.254 -12.703 8.016 1 94.5 109 PHE B C 1
ATOM 3148 O O . PHE B 1 109 ? -7.098 -13.922 7.934 1 94.5 109 PHE B O 1
ATOM 3155 N N . PRO B 1 110 ? -7.723 -12.141 9.109 1 93 110 PRO B N 1
ATOM 3156 C CA . PRO B 1 110 ? -8.023 -13.031 10.234 1 93 110 PRO B CA 1
ATOM 3157 C C . PRO B 1 110 ? -9.109 -14.055 9.898 1 93 110 PRO B C 1
ATOM 3159 O O . PRO B 1 110 ? -9.203 -15.094 10.555 1 93 110 PRO B O 1
ATOM 3162 N N . LYS B 1 111 ? -9.844 -13.75 8.875 1 93.56 111 LYS B N 1
ATOM 3163 C CA . LYS B 1 111 ? -10.969 -14.617 8.531 1 93.56 111 LYS B CA 1
ATOM 3164 C C . LYS B 1 111 ? -10.711 -15.359 7.227 1 93.56 111 LYS B C 1
ATOM 3166 O O . LYS B 1 111 ? -11.547 -16.156 6.781 1 93.56 111 LYS B O 1
ATOM 3171 N N . LEU B 1 112 ? -9.625 -15.117 6.668 1 92.88 112 LEU B N 1
ATOM 3172 C CA . LEU B 1 112 ? -9.352 -15.633 5.328 1 92.88 112 LEU B CA 1
ATOM 3173 C C . LEU B 1 112 ? -9.219 -17.156 5.348 1 92.88 112 LEU B C 1
ATOM 3175 O O . LEU B 1 112 ? -9.539 -17.812 4.359 1 92.88 112 LEU B O 1
ATOM 3179 N N . GLY B 1 113 ? -8.664 -17.703 6.457 1 90.19 113 GLY B N 1
ATOM 3180 C CA . GLY B 1 113 ? -8.617 -19.156 6.586 1 90.19 113 GLY B CA 1
ATOM 3181 C C . GLY B 1 113 ? -9.977 -19.797 6.41 1 90.19 113 GLY B C 1
ATOM 3182 O O . GLY B 1 113 ? -10.086 -20.844 5.766 1 90.19 113 GLY B O 1
ATOM 3183 N N . GLU B 1 114 ? -10.969 -19.172 6.953 1 92.19 114 GLU B N 1
ATOM 3184 C CA . GLU B 1 114 ? -12.336 -19.656 6.816 1 92.19 114 GLU B CA 1
ATOM 3185 C C . GLU B 1 114 ? -12.797 -19.609 5.359 1 92.19 114 GLU B C 1
ATOM 3187 O O . GLU B 1 114 ? -13.422 -20.547 4.875 1 92.19 114 GLU B O 1
ATOM 3192 N N . LEU B 1 115 ? -12.516 -18.562 4.715 1 94 115 LEU B N 1
ATOM 3193 C CA . LEU B 1 115 ? -12.883 -18.438 3.307 1 94 115 LEU B CA 1
ATOM 3194 C C . LEU B 1 115 ? -12.219 -19.531 2.479 1 94 115 LEU B C 1
ATOM 3196 O O . LEU B 1 115 ? -12.867 -20.156 1.637 1 94 115 LEU B O 1
ATOM 3200 N N . ARG B 1 116 ? -10.961 -19.75 2.74 1 92.19 116 ARG B N 1
ATOM 3201 C CA . ARG B 1 116 ? -10.211 -20.766 2.012 1 92.19 116 ARG B CA 1
ATOM 3202 C C . ARG B 1 116 ? -10.797 -22.156 2.252 1 92.19 116 ARG B C 1
ATOM 3204 O O . ARG B 1 116 ? -10.867 -22.969 1.331 1 92.19 116 ARG B O 1
ATOM 3211 N N . ALA B 1 117 ? -11.188 -22.453 3.432 1 92.69 117 ALA B N 1
ATOM 3212 C CA . ALA B 1 117 ? -11.781 -23.75 3.773 1 92.69 117 ALA B CA 1
ATOM 3213 C C . ALA B 1 117 ? -13.117 -23.938 3.066 1 92.69 117 ALA B C 1
ATOM 3215 O O . ALA B 1 117 ? -13.414 -25.016 2.562 1 92.69 117 ALA B O 1
ATOM 3216 N N . LYS B 1 118 ? -13.906 -22.906 3.012 1 94.06 118 LYS B N 1
ATOM 3217 C CA . LYS B 1 118 ? -15.242 -22.953 2.408 1 94.06 118 LYS B CA 1
ATOM 3218 C C . LYS B 1 118 ? -15.148 -22.984 0.886 1 94.06 118 LYS B C 1
ATOM 3220 O O . LYS B 1 118 ? -15.961 -23.641 0.225 1 94.06 118 LYS B O 1
ATOM 3225 N N . HIS B 1 119 ? -14.195 -22.25 0.381 1 94.44 119 HIS B N 1
ATOM 3226 C CA . HIS B 1 119 ? -14.031 -22.141 -1.063 1 94.44 119 HIS B CA 1
ATOM 3227 C C . HIS B 1 119 ? -12.57 -22.312 -1.463 1 94.44 119 HIS B C 1
ATOM 3229 O O . HIS B 1 119 ? -11.93 -21.359 -1.925 1 94.44 119 HIS B O 1
ATOM 3235 N N . PRO B 1 120 ? -12.078 -23.516 -1.444 1 90.5 120 PRO B N 1
ATOM 3236 C CA . PRO B 1 120 ? -10.664 -23.766 -1.746 1 90.5 120 PRO B CA 1
ATOM 3237 C C . PRO B 1 120 ? -10.305 -23.422 -3.188 1 90.5 120 PRO B C 1
ATOM 3239 O O . PRO B 1 120 ? -9.125 -23.219 -3.5 1 90.5 120 PRO B O 1
ATOM 3242 N N . GLU B 1 121 ? -11.258 -23.297 -4.031 1 89.38 121 GLU B N 1
ATOM 3243 C CA . GLU B 1 121 ? -11.023 -23 -5.441 1 89.38 121 GLU B CA 1
ATOM 3244 C C . GLU B 1 121 ? -10.82 -21.5 -5.672 1 89.38 121 GLU B C 1
ATOM 3246 O O . GLU B 1 121 ? -10.359 -21.094 -6.738 1 89.38 121 GLU B O 1
ATOM 3251 N N . LEU B 1 122 ? -11.219 -20.672 -4.699 1 93.88 122 LEU B N 1
ATOM 3252 C CA . LEU B 1 122 ? -11.148 -19.219 -4.848 1 93.88 122 LEU B CA 1
ATOM 3253 C C . LEU B 1 122 ? -9.766 -18.703 -4.465 1 93.88 122 LEU B C 1
ATOM 3255 O O . LEU B 1 122 ? -9.305 -18.922 -3.344 1 93.88 122 LEU B O 1
ATOM 3259 N N . HIS B 1 123 ? -9.18 -18.078 -5.406 1 92.75 123 HIS B N 1
ATOM 3260 C CA . HIS B 1 123 ? -7.883 -17.438 -5.18 1 92.75 123 HIS B CA 1
ATOM 3261 C C . HIS B 1 123 ? -7.988 -15.922 -5.238 1 92.75 123 HIS B C 1
ATOM 3263 O O . HIS B 1 123 ? -8.734 -15.383 -6.055 1 92.75 123 HIS B O 1
ATOM 3269 N N . LEU B 1 124 ? -7.238 -15.25 -4.344 1 94.62 124 LEU B N 1
ATOM 3270 C CA . LEU B 1 124 ? -7.285 -13.789 -4.25 1 94.62 124 LEU B CA 1
ATOM 3271 C C . LEU B 1 124 ? -5.969 -13.172 -4.715 1 94.62 124 LEU B C 1
ATOM 3273 O O . LEU B 1 124 ? -4.895 -13.586 -4.27 1 94.62 124 LEU B O 1
ATOM 3277 N N . ASP B 1 125 ? -6.062 -12.25 -5.605 1 93.12 125 ASP B N 1
ATOM 3278 C CA . ASP B 1 125 ? -4.996 -11.289 -5.883 1 93.12 125 ASP B CA 1
ATOM 3279 C C . ASP B 1 125 ? -5.242 -9.969 -5.164 1 93.12 125 ASP B C 1
ATOM 3281 O O . ASP B 1 125 ? -6.234 -9.281 -5.434 1 93.12 125 ASP B O 1
ATOM 3285 N N . ILE B 1 126 ? -4.305 -9.609 -4.32 1 95.62 126 ILE B N 1
ATOM 3286 C CA . ILE B 1 126 ? -4.512 -8.453 -3.453 1 95.62 126 ILE B CA 1
ATOM 3287 C C . ILE B 1 126 ? -3.799 -7.234 -4.035 1 95.62 126 ILE B C 1
ATOM 3289 O O . ILE B 1 126 ? -2.602 -7.289 -4.324 1 95.62 126 ILE B O 1
ATOM 3293 N N . ASP B 1 127 ? -4.539 -6.199 -4.215 1 92.81 127 ASP B N 1
ATOM 3294 C CA . ASP B 1 127 ? -4.027 -4.914 -4.676 1 92.81 127 ASP B CA 1
ATOM 3295 C C . ASP B 1 127 ? -4.34 -3.809 -3.668 1 92.81 127 ASP B C 1
ATOM 3297 O O . ASP B 1 127 ? -5.504 -3.523 -3.393 1 92.81 127 ASP B O 1
ATOM 3301 N N . THR B 1 128 ? -3.299 -3.119 -3.174 1 93.12 128 THR B N 1
ATOM 3302 C CA . THR B 1 128 ? -3.521 -2.143 -2.113 1 93.12 128 THR B CA 1
ATOM 3303 C C . THR B 1 128 ? -3.301 -0.724 -2.627 1 93.12 128 THR B C 1
ATOM 3305 O O . THR B 1 128 ? -3.254 0.226 -1.843 1 93.12 128 THR B O 1
ATOM 3308 N N . ALA B 1 129 ? -3.186 -0.602 -3.916 1 85.56 129 ALA B N 1
ATOM 3309 C CA . ALA B 1 129 ? -2.979 0.719 -4.508 1 85.56 129 ALA B CA 1
ATOM 3310 C C . ALA B 1 129 ? -4.191 1.617 -4.277 1 85.56 129 ALA B C 1
ATOM 3312 O O . ALA B 1 129 ? -5.312 1.128 -4.125 1 85.56 129 ALA B O 1
ATOM 3313 N N . ALA B 1 130 ? -3.969 2.883 -4.316 1 80.06 130 ALA B N 1
ATOM 3314 C CA . ALA B 1 130 ? -5.012 3.873 -4.062 1 80.06 130 ALA B CA 1
ATOM 3315 C C . ALA B 1 130 ? -6.023 3.91 -5.207 1 80.06 130 ALA B C 1
ATOM 3317 O O . ALA B 1 130 ? -5.793 3.314 -6.266 1 80.06 130 ALA B O 1
ATOM 3318 N N . HIS B 1 131 ? -7.121 4.5 -4.914 1 77.75 131 HIS B N 1
ATOM 3319 C CA . HIS B 1 131 ? -8.164 4.781 -5.898 1 77.75 131 HIS B CA 1
ATOM 3320 C C . HIS B 1 131 ? -8.68 3.496 -6.535 1 77.75 131 HIS B C 1
ATOM 3322 O O . HIS B 1 131 ? -8.82 3.422 -7.758 1 77.75 131 HIS B O 1
ATOM 3328 N N . GLY B 1 132 ? -8.922 2.541 -5.746 1 85.88 132 GLY B N 1
ATOM 3329 C CA . GLY B 1 132 ? -9.359 1.242 -6.234 1 85.88 132 GLY B CA 1
ATOM 3330 C C . GLY B 1 132 ? -10.672 1.301 -6.996 1 85.88 132 GLY B C 1
ATOM 3331 O O . GLY B 1 132 ? -10.852 0.583 -7.984 1 85.88 132 GLY B O 1
ATOM 3332 N N . VAL B 1 133 ? -11.531 2.191 -6.629 1 87.44 133 VAL B N 1
ATOM 3333 C CA . VAL B 1 133 ? -12.852 2.256 -7.242 1 87.44 133 VAL B CA 1
ATOM 3334 C C . VAL B 1 133 ? -12.719 2.664 -8.711 1 87.44 133 VAL B C 1
ATOM 3336 O O . VAL B 1 133 ? -13.414 2.127 -9.57 1 87.44 133 VAL B O 1
ATOM 3339 N N . SER B 1 134 ? -11.828 3.57 -8.984 1 76.19 134 SER B N 1
ATOM 3340 C CA . SER B 1 134 ? -11.641 4.047 -10.352 1 76.19 134 SER B CA 1
ATOM 3341 C C . SER B 1 134 ? -11.023 2.965 -11.234 1 76.19 134 SER B C 1
ATOM 3343 O O . SER B 1 134 ? -11.023 3.082 -12.461 1 76.19 134 SER B O 1
ATOM 3345 N N . ARG B 1 135 ? -10.57 1.902 -10.625 1 80.06 135 ARG B N 1
ATOM 3346 C CA . ARG B 1 135 ? -9.875 0.852 -11.367 1 80.06 135 ARG B CA 1
ATOM 3347 C C . ARG B 1 135 ? -10.758 -0.382 -11.523 1 80.06 135 ARG B C 1
ATOM 3349 O O . ARG B 1 135 ? -10.305 -1.418 -12.008 1 80.06 135 ARG B O 1
ATOM 3356 N N . LEU B 1 136 ? -12.031 -0.227 -11.094 1 85.38 136 LEU B N 1
ATOM 3357 C CA . LEU B 1 136 ? -12.984 -1.321 -11.266 1 85.38 136 LEU B CA 1
ATOM 3358 C C . LEU B 1 136 ? -13.211 -1.614 -12.742 1 85.38 136 LEU B C 1
ATOM 3360 O O . LEU B 1 136 ? -13.508 -0.705 -13.523 1 85.38 136 LEU B O 1
ATOM 3364 N N . GLY B 1 137 ? -13.07 -2.838 -13.07 1 78.25 137 GLY B N 1
ATOM 3365 C CA . GLY B 1 137 ? -13.219 -3.232 -14.461 1 78.25 137 GLY B CA 1
ATOM 3366 C C . GLY B 1 137 ? -11.945 -3.076 -15.266 1 78.25 137 GLY B C 1
ATOM 3367 O O . GLY B 1 137 ? -11.859 -3.537 -16.406 1 78.25 137 GLY B O 1
ATOM 3368 N N . ASP B 1 138 ? -11.094 -2.357 -14.641 1 74.75 138 ASP B N 1
ATOM 3369 C CA . ASP B 1 138 ? -9.766 -2.182 -15.219 1 74.75 138 ASP B CA 1
ATOM 3370 C C . ASP B 1 138 ? -8.688 -2.738 -14.289 1 74.75 138 ASP B C 1
ATOM 3372 O O . ASP B 1 138 ? -7.891 -1.98 -13.734 1 74.75 138 ASP B O 1
ATOM 3376 N N . GLY B 1 139 ? -8.703 -4.047 -14.172 1 79.19 139 GLY B N 1
ATOM 3377 C CA . GLY B 1 139 ? -7.684 -4.707 -13.367 1 79.19 139 GLY B CA 1
ATOM 3378 C C . GLY B 1 139 ? -8.195 -5.16 -12.008 1 79.19 139 GLY B C 1
ATOM 3379 O O . GLY B 1 139 ? -7.527 -5.934 -11.32 1 79.19 139 GLY B O 1
ATOM 3380 N N . LEU B 1 140 ? -9.312 -4.602 -11.625 1 91.38 140 LEU B N 1
ATOM 3381 C CA . LEU B 1 140 ? -9.914 -5.008 -10.359 1 91.38 140 LEU B CA 1
ATOM 3382 C C . LEU B 1 140 ? -11.352 -5.473 -10.562 1 91.38 140 LEU B C 1
ATOM 3384 O O . LEU B 1 140 ? -12.102 -4.867 -11.336 1 91.38 140 LEU B O 1
ATOM 3388 N N . ASP B 1 141 ? -11.68 -6.578 -9.93 1 93.75 141 ASP B N 1
ATOM 3389 C CA . ASP B 1 141 ? -13.031 -7.125 -10.008 1 93.75 141 ASP B CA 1
ATOM 3390 C C . ASP B 1 141 ? -13.922 -6.523 -8.922 1 93.75 141 ASP B C 1
ATOM 3392 O O . ASP B 1 141 ? -15.117 -6.309 -9.141 1 93.75 141 ASP B O 1
ATOM 3396 N N . ALA B 1 142 ? -13.359 -6.297 -7.785 1 97.69 142 ALA B N 1
ATOM 3397 C CA . ALA B 1 142 ? -14.039 -5.727 -6.625 1 97.69 142 ALA B CA 1
ATOM 3398 C C . ALA B 1 142 ? -13.07 -4.918 -5.766 1 97.69 142 ALA B C 1
ATOM 3400 O O . ALA B 1 142 ? -11.852 -5.074 -5.875 1 97.69 142 ALA B O 1
ATOM 3401 N N . VAL B 1 143 ? -13.648 -4.055 -4.953 1 97.12 143 VAL B N 1
ATOM 3402 C CA . VAL B 1 143 ? -12.82 -3.184 -4.121 1 97.12 143 VAL B CA 1
ATOM 3403 C C . VAL B 1 143 ? -13.445 -3.051 -2.734 1 97.12 143 VAL B C 1
ATOM 3405 O O . VAL B 1 143 ? -14.672 -2.961 -2.602 1 97.12 143 VAL B O 1
ATOM 3408 N N . ILE B 1 144 ? -12.656 -3.191 -1.76 1 96.69 144 ILE B N 1
ATOM 3409 C CA . ILE B 1 144 ? -13 -2.641 -0.456 1 96.69 144 ILE B CA 1
ATOM 3410 C C . ILE B 1 144 ? -12.469 -1.216 -0.337 1 96.69 144 ILE B C 1
ATOM 3412 O O . ILE B 1 144 ? -11.258 -1.011 -0.188 1 96.69 144 ILE B O 1
ATOM 3416 N N . ALA B 1 145 ? -13.383 -0.281 -0.305 1 93.56 145 ALA B N 1
ATOM 3417 C CA . ALA B 1 145 ? -13.008 1.126 -0.398 1 93.56 145 ALA B CA 1
ATOM 3418 C C . ALA B 1 145 ? -13.359 1.874 0.886 1 93.56 145 ALA B C 1
ATOM 3420 O O . ALA B 1 145 ? -14.227 1.445 1.643 1 93.56 145 ALA B O 1
ATOM 3421 N N . LEU B 1 146 ? -12.617 2.84 1.105 1 92 146 LEU B N 1
ATOM 3422 C CA . LEU B 1 146 ? -12.969 3.867 2.078 1 92 146 LEU B CA 1
ATOM 3423 C C . LEU B 1 146 ? -13.508 5.109 1.381 1 92 146 LEU B C 1
ATOM 3425 O O . LEU B 1 146 ? -12.789 5.762 0.617 1 92 146 LEU B O 1
ATOM 3429 N N . ALA B 1 147 ? -14.766 5.371 1.65 1 89.75 147 ALA B N 1
ATOM 3430 C CA . ALA B 1 147 ? -15.391 6.469 0.921 1 89.75 147 ALA B CA 1
ATOM 3431 C C . ALA B 1 147 ? -16.547 7.066 1.716 1 89.75 147 ALA B C 1
ATOM 3433 O O . ALA B 1 147 ? -17.125 6.406 2.584 1 89.75 147 ALA B O 1
ATOM 3434 N N . ARG B 1 148 ? -16.781 8.312 1.423 1 87.94 148 ARG B N 1
ATOM 3435 C CA . ARG B 1 148 ? -17.969 8.961 1.977 1 87.94 148 ARG B CA 1
ATOM 3436 C C . ARG B 1 148 ? -19.234 8.398 1.341 1 87.94 148 ARG B C 1
ATOM 3438 O O . ARG B 1 148 ? -20.219 8.133 2.035 1 87.94 148 ARG B O 1
ATOM 3445 N N . GLU B 1 149 ? -19.172 8.273 0.096 1 86.5 149 GLU B N 1
ATOM 3446 C CA . GLU B 1 149 ? -20.25 7.75 -0.734 1 86.5 149 GLU B CA 1
ATOM 3447 C C . GLU B 1 149 ? -19.688 7.035 -1.965 1 86.5 149 GLU B C 1
ATOM 3449 O O . GLU B 1 149 ? -18.531 7.23 -2.338 1 86.5 149 GLU B O 1
ATOM 3454 N N . ILE B 1 150 ? -20.531 6.113 -2.439 1 89.06 150 ILE B N 1
ATOM 3455 C CA . ILE B 1 150 ? -20.156 5.379 -3.641 1 89.06 150 ILE B CA 1
ATOM 3456 C C . ILE B 1 150 ? -21.078 5.77 -4.797 1 89.06 150 ILE B C 1
ATOM 3458 O O . ILE B 1 150 ? -22.281 5.953 -4.609 1 89.06 150 ILE B O 1
ATOM 3462 N N . ASP B 1 151 ? -20.469 5.953 -5.984 1 82.62 151 ASP B N 1
ATOM 3463 C CA . ASP B 1 151 ? -21.234 6.191 -7.203 1 82.62 151 ASP B CA 1
ATOM 3464 C C . ASP B 1 151 ? -22.422 5.223 -7.301 1 82.62 151 ASP B C 1
ATOM 3466 O O . ASP B 1 151 ? -22.234 4.004 -7.223 1 82.62 151 ASP B O 1
ATOM 3470 N N . PRO B 1 152 ? -23.594 5.723 -7.516 1 86.56 152 PRO B N 1
ATOM 3471 C CA . PRO B 1 152 ? -24.781 4.875 -7.512 1 86.56 152 PRO B CA 1
ATOM 3472 C C . PRO B 1 152 ? -24.812 3.9 -8.688 1 86.56 152 PRO B C 1
ATOM 3474 O O . PRO B 1 152 ? -25.609 2.949 -8.688 1 86.56 152 PRO B O 1
ATOM 3477 N N . THR B 1 153 ? -24.047 4.176 -9.742 1 87.38 153 THR B N 1
ATOM 3478 C CA . THR B 1 153 ? -24 3.27 -10.883 1 87.38 153 THR B CA 1
ATOM 3479 C C . THR B 1 153 ? -23.266 1.981 -10.523 1 87.38 153 THR B C 1
ATOM 3481 O O . THR B 1 153 ? -23.344 0.992 -11.25 1 87.38 153 THR B O 1
ATOM 3484 N N . LEU B 1 154 ? -22.578 2.025 -9.438 1 92.44 154 LEU B N 1
ATOM 3485 C CA . LEU B 1 154 ? -21.875 0.847 -8.938 1 92.44 154 LEU B CA 1
ATOM 3486 C C . LEU B 1 154 ? -22.703 0.126 -7.887 1 92.44 154 LEU B C 1
ATOM 3488 O O . LEU B 1 154 ? -23.609 0.716 -7.293 1 92.44 154 LEU B O 1
ATOM 3492 N N . TYR B 1 155 ? -22.484 -1.152 -7.785 1 97.06 155 TYR B N 1
ATOM 3493 C CA . TYR B 1 155 ? -22.984 -1.851 -6.605 1 97.06 155 TYR B CA 1
ATOM 3494 C C . TYR B 1 155 ? -22.109 -1.556 -5.387 1 97.06 155 TYR B C 1
ATOM 3496 O O . TYR B 1 155 ? -20.891 -1.643 -5.457 1 97.06 155 TYR B O 1
ATOM 3504 N N . ALA B 1 156 ? -22.766 -1.216 -4.312 1 96.94 156 ALA B N 1
ATOM 3505 C CA . ALA B 1 156 ? -22.031 -0.894 -3.092 1 96.94 156 ALA B CA 1
ATOM 3506 C C . ALA B 1 156 ? -22.781 -1.382 -1.854 1 96.94 156 ALA B C 1
ATOM 3508 O O . ALA B 1 156 ? -24 -1.276 -1.778 1 96.94 156 ALA B O 1
ATOM 3509 N N . ARG B 1 157 ? -22.062 -1.942 -0.967 1 96.38 157 ARG B N 1
ATOM 3510 C CA . ARG B 1 157 ? -22.547 -2.305 0.358 1 96.38 157 ARG B CA 1
ATOM 3511 C C . ARG B 1 157 ? -21.672 -1.704 1.451 1 96.38 157 ARG B C 1
ATOM 3513 O O . ARG B 1 157 ? -20.469 -1.964 1.5 1 96.38 157 ARG B O 1
ATOM 3520 N N . ARG B 1 158 ? -22.297 -0.929 2.27 1 95.56 158 ARG B N 1
ATOM 3521 C CA . ARG B 1 158 ? -21.562 -0.366 3.402 1 95.56 158 ARG B CA 1
ATOM 3522 C C . ARG B 1 158 ? -21.219 -1.448 4.418 1 95.56 158 ARG B C 1
ATOM 3524 O O . ARG B 1 158 ? -22.062 -2.275 4.77 1 95.56 158 ARG B O 1
ATOM 3531 N N . LEU B 1 159 ? -19.984 -1.471 4.855 1 94.69 159 LEU B N 1
ATOM 3532 C CA . LEU B 1 159 ? -19.516 -2.547 5.723 1 94.69 159 LEU B CA 1
ATOM 3533 C C . LEU B 1 159 ? -19.484 -2.104 7.18 1 94.69 159 LEU B C 1
ATOM 3535 O O . LEU B 1 159 ? -19.547 -2.934 8.086 1 94.69 159 LEU B O 1
ATOM 3539 N N . ASP B 1 160 ? -19.312 -0.756 7.379 1 92 160 ASP B N 1
ATOM 3540 C CA . ASP B 1 160 ? -19.281 -0.32 8.773 1 92 160 ASP B CA 1
ATOM 3541 C C . ASP B 1 160 ? -19.562 1.177 8.883 1 92 160 ASP B C 1
ATOM 3543 O O . ASP B 1 160 ? -19.797 1.848 7.879 1 92 160 ASP B O 1
ATOM 3547 N N . ARG B 1 161 ? -19.781 1.616 10.086 1 93.19 161 ARG B N 1
ATOM 3548 C CA . ARG B 1 161 ? -19.719 3.002 10.539 1 93.19 161 ARG B CA 1
ATOM 3549 C C . ARG B 1 161 ? -18.734 3.162 11.688 1 93.19 161 ARG B C 1
ATOM 3551 O O . ARG B 1 161 ? -18.578 2.252 12.508 1 93.19 161 ARG B O 1
ATOM 3558 N N . ASN B 1 162 ? -18.047 4.289 11.57 1 94.69 162 ASN B N 1
ATOM 3559 C CA . ASN B 1 162 ? -16.984 4.453 12.562 1 94.69 162 ASN B CA 1
ATOM 3560 C C . ASN B 1 162 ? -16.984 5.859 13.156 1 94.69 162 ASN B C 1
ATOM 3562 O O . ASN B 1 162 ? -17.547 6.785 12.57 1 94.69 162 ASN B O 1
ATOM 3566 N N . LEU B 1 163 ? -16.406 5.91 14.312 1 96.75 163 LEU B N 1
ATOM 3567 C CA . LEU B 1 163 ? -16.047 7.195 14.898 1 96.75 163 LEU B CA 1
ATOM 3568 C C . LEU B 1 163 ? -14.609 7.566 14.562 1 96.75 163 LEU B C 1
ATOM 3570 O O . LEU B 1 163 ? -13.805 6.703 14.203 1 96.75 163 LEU B O 1
ATOM 3574 N N . VAL B 1 164 ? -14.383 8.906 14.602 1 97.19 164 VAL B N 1
ATOM 3575 C CA . VAL B 1 164 ? -13.008 9.383 14.492 1 97.19 164 VAL B CA 1
ATOM 3576 C C . VAL B 1 164 ? -12.352 9.398 15.867 1 97.19 164 VAL B C 1
ATOM 3578 O O . VAL B 1 164 ? -12.852 10.039 16.797 1 97.19 164 VAL B O 1
ATOM 3581 N N . TYR B 1 165 ? -11.266 8.688 16 1 97.62 165 TYR B N 1
ATOM 3582 C CA . TYR B 1 165 ? -10.445 8.688 17.203 1 97.62 165 TYR B CA 1
ATOM 3583 C C . TYR B 1 165 ? -9.148 9.453 16.984 1 97.62 165 TYR B C 1
ATOM 3585 O O . TYR B 1 165 ? -8.547 9.375 15.906 1 97.62 165 TYR B O 1
ATOM 3593 N N . VAL B 1 166 ? -8.812 10.195 17.969 1 97.88 166 VAL B N 1
ATOM 3594 C CA . VAL B 1 166 ? -7.453 10.727 18.047 1 97.88 166 VAL B CA 1
ATOM 3595 C C . VAL B 1 166 ? -6.562 9.742 18.812 1 97.88 166 VAL B C 1
ATOM 3597 O O . VAL B 1 166 ? -6.77 9.492 20 1 97.88 166 VAL B O 1
ATOM 3600 N N . ILE B 1 167 ? -5.574 9.203 18.047 1 98.25 167 ILE B N 1
ATOM 3601 C CA . ILE B 1 167 ? -4.777 8.102 18.578 1 98.25 167 ILE B CA 1
ATOM 3602 C C . ILE B 1 167 ? -3.332 8.555 18.766 1 98.25 167 ILE B C 1
ATOM 3604 O O . ILE B 1 167 ? -2.727 9.117 17.859 1 98.25 167 ILE B O 1
ATOM 3608 N N . GLY B 1 168 ? -2.803 8.414 19.953 1 97.75 168 GLY B N 1
ATOM 3609 C CA . GLY B 1 168 ? -1.422 8.758 20.25 1 97.75 168 GLY B CA 1
ATOM 3610 C C . GLY B 1 168 ? -0.712 7.719 21.094 1 97.75 168 GLY B C 1
ATOM 3611 O O . GLY B 1 168 ? -1.302 6.699 21.453 1 97.75 168 GLY B O 1
ATOM 3612 N N . SER B 1 169 ? 0.598 7.953 21.297 1 97.25 169 SER B N 1
ATOM 3613 C CA . SER B 1 169 ? 1.388 7.09 22.172 1 97.25 169 SER B CA 1
ATOM 3614 C C . SER B 1 169 ? 0.923 7.191 23.625 1 97.25 169 SER B C 1
ATOM 3616 O O . SER B 1 169 ? 0.589 8.281 24.094 1 97.25 169 SER B O 1
ATOM 3618 N N . ARG B 1 170 ? 0.942 6.102 24.281 1 97.12 170 ARG B N 1
ATOM 3619 C CA . ARG B 1 170 ? 0.63 6.082 25.719 1 97.12 170 ARG B CA 1
ATOM 3620 C C . ARG B 1 170 ? 1.537 7.035 26.484 1 97.12 170 ARG B C 1
ATOM 3622 O O . ARG B 1 170 ? 1.112 7.645 27.469 1 97.12 170 ARG B O 1
ATOM 3629 N N . ALA B 1 171 ? 2.686 7.254 26.031 1 94.44 171 ALA B N 1
ATOM 3630 C CA . ALA B 1 171 ? 3.656 8.133 26.688 1 94.44 171 ALA B CA 1
ATOM 3631 C C . ALA B 1 171 ? 3.15 9.578 26.719 1 94.44 171 ALA B C 1
ATOM 3633 O O . ALA B 1 171 ? 3.561 10.359 27.578 1 94.44 171 ALA B O 1
ATOM 3634 N N . LEU B 1 172 ? 2.264 9.93 25.797 1 94.5 172 LEU B N 1
ATOM 3635 C CA . LEU B 1 172 ? 1.739 11.281 25.734 1 94.5 172 LEU B CA 1
ATOM 3636 C C . LEU B 1 172 ? 0.827 11.578 26.922 1 94.5 172 LEU B C 1
ATOM 3638 O O . LEU B 1 172 ? 0.582 12.742 27.25 1 94.5 172 LEU B O 1
ATOM 3642 N N . VAL B 1 173 ? 0.332 10.539 27.578 1 94.56 173 VAL B N 1
ATOM 3643 C CA . VAL B 1 173 ? -0.627 10.773 28.641 1 94.56 173 VAL B CA 1
ATOM 3644 C C . VAL B 1 173 ? -0.012 10.383 29.984 1 94.56 173 VAL B C 1
ATOM 3646 O O . VAL B 1 173 ? -0.547 10.719 31.047 1 94.56 173 VAL B O 1
ATOM 3649 N N . GLU B 1 174 ? 1.069 9.633 29.969 1 92.56 174 GLU B N 1
ATOM 3650 C CA . GLU B 1 174 ? 1.693 9.156 31.203 1 92.56 174 GLU B CA 1
ATOM 3651 C C . GLU B 1 174 ? 2.91 10.008 31.562 1 92.56 174 GLU B C 1
ATOM 3653 O O . GLU B 1 174 ? 3.406 9.938 32.688 1 92.56 174 GLU B O 1
ATOM 3658 N N . GLY B 1 175 ? 3.42 10.828 30.766 1 85.06 175 GLY B N 1
ATOM 3659 C CA . GLY B 1 175 ? 4.609 11.625 31.016 1 85.06 175 GLY B CA 1
ATOM 3660 C C . GLY B 1 175 ? 4.344 12.82 31.922 1 85.06 175 GLY B C 1
ATOM 3661 O O . GLY B 1 175 ? 3.266 12.93 32.5 1 85.06 175 GLY B O 1
ATOM 3662 N N . PRO B 1 176 ? 5.352 13.609 32.125 1 87.94 176 PRO B N 1
ATOM 3663 C CA . PRO B 1 176 ? 5.27 14.773 33.031 1 87.94 176 PRO B CA 1
ATOM 3664 C C . PRO B 1 176 ? 4.305 15.836 32.5 1 87.94 176 PRO B C 1
ATOM 3666 O O . PRO B 1 176 ? 3.717 16.578 33.312 1 87.94 176 PRO B O 1
ATOM 3669 N N . ASN B 1 177 ? 4.176 15.953 31.297 1 89.69 177 ASN B N 1
ATOM 3670 C CA . ASN B 1 177 ? 3.25 16.891 30.656 1 89.69 177 ASN B CA 1
ATOM 3671 C C . ASN B 1 177 ? 2.211 16.156 29.812 1 89.69 177 ASN B C 1
ATOM 3673 O O . ASN B 1 177 ? 2.24 16.25 28.578 1 89.69 177 ASN B O 1
ATOM 3677 N N . PRO B 1 178 ? 1.292 15.609 30.484 1 93.94 178 PRO B N 1
ATOM 3678 C CA . PRO B 1 178 ? 0.33 14.781 29.75 1 93.94 178 PRO B CA 1
ATOM 3679 C C . PRO B 1 178 ? -0.585 15.609 28.844 1 93.94 178 PRO B C 1
ATOM 3681 O O . PRO B 1 178 ? -0.967 16.719 29.203 1 93.94 178 PRO B O 1
ATOM 3684 N N . ILE B 1 179 ? -0.911 15.094 27.703 1 94.44 179 ILE B N 1
ATOM 3685 C CA . ILE B 1 179 ? -1.888 15.656 26.766 1 94.44 179 ILE B CA 1
ATOM 3686 C C . ILE B 1 179 ? -3.291 15.195 27.156 1 94.44 179 ILE B C 1
ATOM 3688 O O . ILE B 1 179 ? -3.633 14.023 27 1 94.44 179 ILE B O 1
ATOM 3692 N N . THR B 1 180 ? -4.086 16.109 27.688 1 92 180 THR B N 1
ATOM 3693 C CA . THR B 1 180 ? -5.398 15.727 28.188 1 92 180 THR B CA 1
ATOM 3694 C C . THR B 1 180 ? -6.488 16.594 27.562 1 92 180 THR B C 1
ATOM 3696 O O . THR B 1 180 ? -7.676 16.266 27.641 1 92 180 THR B O 1
ATOM 3699 N N . ARG B 1 181 ? -6.039 17.672 26.922 1 93.06 181 ARG B N 1
ATOM 3700 C CA . ARG B 1 181 ? -6.992 18.609 26.328 1 93.06 181 ARG B CA 1
ATOM 3701 C C . ARG B 1 181 ? -6.703 18.812 24.844 1 93.06 181 ARG B C 1
ATOM 3703 O O . ARG B 1 181 ? -5.543 18.906 24.438 1 93.06 181 ARG B O 1
ATOM 3710 N N . PRO B 1 182 ? -7.738 18.984 24.062 1 91.94 182 PRO B N 1
ATOM 3711 C CA . PRO B 1 182 ? -7.574 19.125 22.609 1 91.94 182 PRO B CA 1
ATOM 3712 C C . PRO B 1 182 ? -6.742 20.359 22.234 1 91.94 182 PRO B C 1
ATOM 3714 O O . PRO B 1 182 ? -6.039 20.344 21.219 1 91.94 182 PRO B O 1
ATOM 3717 N N . ASP B 1 183 ? -6.781 21.406 23 1 88.38 183 ASP B N 1
ATOM 3718 C CA . ASP B 1 183 ? -6.07 22.641 22.641 1 88.38 183 ASP B CA 1
ATOM 3719 C C . ASP B 1 183 ? -4.559 22.438 22.719 1 88.38 183 ASP B C 1
ATOM 3721 O O . ASP B 1 183 ? -3.795 23.25 22.203 1 88.38 183 ASP B O 1
ATOM 3725 N N . GLN B 1 184 ? -4.109 21.344 23.359 1 91.06 184 GLN B N 1
ATOM 3726 C CA . GLN B 1 184 ? -2.693 21.016 23.453 1 91.06 184 GLN B CA 1
ATOM 3727 C C . GLN B 1 184 ? -2.174 20.438 22.141 1 91.06 184 GLN B C 1
ATOM 3729 O O . GLN B 1 184 ? -0.966 20.266 21.969 1 91.06 184 GLN B O 1
ATOM 3734 N N . LEU B 1 185 ? -3.029 20.203 21.156 1 90.75 185 LEU B N 1
ATOM 3735 C CA . LEU B 1 185 ? -2.666 19.594 19.875 1 90.75 185 LEU B CA 1
ATOM 3736 C C . LEU B 1 185 ? -1.799 20.531 19.047 1 90.75 185 LEU B C 1
ATOM 3738 O O . LEU B 1 185 ? -1.129 20.109 18.109 1 90.75 185 LEU B O 1
ATOM 3742 N N . GLY B 1 186 ? -1.836 21.812 19.406 1 88.62 186 GLY B N 1
ATOM 3743 C CA . GLY B 1 186 ? -1.069 22.812 18.688 1 88.62 186 GLY B CA 1
ATOM 3744 C C . GLY B 1 186 ? 0.419 22.531 18.656 1 88.62 186 GLY B C 1
ATOM 3745 O O . GLY B 1 186 ? 1.126 22.938 17.734 1 88.62 186 GLY B O 1
ATOM 3746 N N . GLY B 1 187 ? 0.905 21.781 19.562 1 87.31 187 GLY B N 1
ATOM 3747 C CA . GLY B 1 187 ? 2.322 21.453 19.641 1 87.31 187 GLY B CA 1
ATOM 3748 C C . GLY B 1 187 ? 2.656 20.078 19.094 1 87.31 187 GLY B C 1
ATOM 3749 O O . GLY B 1 187 ? 3.799 19.625 19.188 1 87.31 187 GLY B O 1
ATOM 3750 N N . LEU B 1 188 ? 1.682 19.438 18.453 1 92.38 188 LEU B N 1
ATOM 3751 C CA . LEU B 1 188 ? 1.871 18.078 18 1 92.38 188 LEU B CA 1
ATOM 3752 C C . LEU B 1 188 ? 1.667 17.969 16.484 1 92.38 188 LEU B C 1
ATOM 3754 O O . LEU B 1 188 ? 0.986 18.812 15.891 1 92.38 188 LEU B O 1
ATOM 3758 N N . THR B 1 189 ? 2.32 16.984 15.906 1 94.19 189 THR B N 1
ATOM 3759 C CA . THR B 1 189 ? 2.113 16.688 14.492 1 94.19 189 THR B CA 1
ATOM 3760 C C . THR B 1 189 ? 0.868 15.828 14.297 1 94.19 189 THR B C 1
ATOM 3762 O O . THR B 1 189 ? 0.678 14.836 15.008 1 94.19 189 THR B O 1
ATOM 3765 N N . ALA B 1 190 ? 0.031 16.266 13.383 1 95.25 190 ALA B N 1
ATOM 3766 C CA . ALA B 1 190 ? -1.127 15.453 13.008 1 95.25 190 ALA B CA 1
ATOM 3767 C C . ALA B 1 190 ? -0.774 14.469 11.898 1 95.25 190 ALA B C 1
ATOM 3769 O O . ALA B 1 190 ? -0.125 14.836 10.914 1 95.25 190 ALA B O 1
ATOM 3770 N N . LEU B 1 191 ? -1.111 13.219 12.094 1 97.06 191 LEU B N 1
ATOM 3771 C CA . LEU B 1 191 ? -0.968 12.188 11.07 1 97.06 191 LEU B CA 1
ATOM 3772 C C . LEU B 1 191 ? -2.295 11.938 10.359 1 97.06 191 LEU B C 1
ATOM 3774 O O . LEU B 1 191 ? -3.291 11.594 11 1 97.06 191 LEU B O 1
ATOM 3778 N N . VAL B 1 192 ? -2.297 12.117 9.047 1 94.5 192 VAL B N 1
ATOM 3779 C CA . VAL B 1 192 ? -3.541 12.055 8.289 1 94.5 192 VAL B CA 1
ATOM 3780 C C . VAL B 1 192 ? -3.375 11.102 7.105 1 94.5 192 VAL B C 1
ATOM 3782 O O . VAL B 1 192 ? -2.346 11.117 6.426 1 94.5 192 VAL B O 1
ATOM 3785 N N . HIS B 1 193 ? -4.355 10.297 6.906 1 94.56 193 HIS B N 1
ATOM 3786 C CA . HIS B 1 193 ? -4.336 9.367 5.781 1 94.56 193 HIS B CA 1
ATOM 3787 C C . HIS B 1 193 ? -4.797 10.047 4.496 1 94.56 193 HIS B C 1
ATOM 3789 O O . HIS B 1 193 ? -5.816 10.734 4.488 1 94.56 193 HIS B O 1
ATOM 3795 N N . ARG B 1 194 ? -4.172 9.766 3.406 1 86.31 194 ARG B N 1
ATOM 3796 C CA . ARG B 1 194 ? -4.414 10.438 2.135 1 86.31 194 ARG B CA 1
ATOM 3797 C C . ARG B 1 194 ? -5.797 10.102 1.592 1 86.31 194 ARG B C 1
ATOM 3799 O O . ARG B 1 194 ? -6.422 10.922 0.915 1 86.31 194 ARG B O 1
ATOM 3806 N N . GLU B 1 195 ? -6.27 8.922 1.963 1 84.56 195 GLU B N 1
ATOM 3807 C CA . GLU B 1 195 ? -7.59 8.516 1.497 1 84.56 195 GLU B CA 1
ATOM 3808 C C . GLU B 1 195 ? -8.688 9.016 2.432 1 84.56 195 GLU B C 1
ATOM 3810 O O . GLU B 1 195 ? -9.875 8.789 2.188 1 84.56 195 GLU B O 1
ATOM 3815 N N . MET B 1 196 ? -8.312 9.672 3.508 1 87.81 196 MET B N 1
ATOM 3816 C CA . MET B 1 196 ? -9.25 10.258 4.457 1 87.81 196 MET B CA 1
ATOM 3817 C C . MET B 1 196 ? -8.812 11.664 4.855 1 87.81 196 MET B C 1
ATOM 3819 O O . MET B 1 196 ? -8.656 11.953 6.043 1 87.81 196 MET B O 1
ATOM 3823 N N . PRO B 1 197 ? -8.805 12.477 3.883 1 80.88 197 PRO B N 1
ATOM 3824 C CA . PRO B 1 197 ? -8.219 13.797 4.137 1 80.88 197 PRO B CA 1
ATOM 3825 C C . PRO B 1 197 ? -9.07 14.648 5.074 1 80.88 197 PRO B C 1
ATOM 3827 O O . PRO B 1 197 ? -8.555 15.547 5.738 1 80.88 197 PRO B O 1
ATOM 3830 N N . ASP B 1 198 ? -10.336 14.312 5.191 1 85.69 198 ASP B N 1
ATOM 3831 C CA . ASP B 1 198 ? -11.227 15.195 5.938 1 85.69 198 ASP B CA 1
ATOM 3832 C C . ASP B 1 198 ? -11.367 14.734 7.387 1 85.69 198 ASP B C 1
ATOM 3834 O O . ASP B 1 198 ? -12.047 15.383 8.188 1 85.69 198 ASP B O 1
ATOM 3838 N N . THR B 1 199 ? -10.719 13.688 7.691 1 91.69 199 THR B N 1
ATOM 3839 C CA . THR B 1 199 ? -10.867 13.125 9.031 1 91.69 199 THR B CA 1
ATOM 3840 C C . THR B 1 199 ? -10.43 14.125 10.086 1 91.69 199 THR B C 1
ATOM 3842 O O . THR B 1 199 ? -11.148 14.367 11.062 1 91.69 199 THR B O 1
ATOM 3845 N N . PHE B 1 200 ? -9.32 14.727 9.859 1 91.88 200 PHE B N 1
ATOM 3846 C CA . PHE B 1 200 ? -8.781 15.695 10.805 1 91.88 200 PHE B CA 1
ATOM 3847 C C . PHE B 1 200 ? -9.695 16.906 10.914 1 91.88 200 PHE B C 1
ATOM 3849 O O . PHE B 1 200 ? -10.016 17.344 12.023 1 91.88 200 PHE B O 1
ATOM 3856 N N . SER B 1 201 ? -10.148 17.438 9.805 1 87.94 201 SER B N 1
ATOM 3857 C CA . SER B 1 201 ? -11.008 18.609 9.805 1 87.94 201 SER B CA 1
ATOM 3858 C C . SER B 1 201 ? -12.359 18.312 10.453 1 87.94 201 SER B C 1
ATOM 3860 O O . SER B 1 201 ? -12.906 19.141 11.172 1 87.94 201 SER B O 1
ATOM 3862 N N . ALA B 1 202 ? -12.867 17.172 10.172 1 89.56 202 ALA B N 1
ATOM 3863 C CA . ALA B 1 202 ? -14.133 16.766 10.789 1 89.56 202 ALA B CA 1
ATOM 3864 C C . ALA B 1 202 ? -14 16.719 12.312 1 89.56 202 ALA B C 1
ATOM 3866 O O . ALA B 1 202 ? -14.883 17.203 13.031 1 89.56 202 ALA B O 1
ATOM 3867 N N . TRP B 1 203 ? -12.914 16.188 12.734 1 93.75 203 TRP B N 1
ATOM 3868 C CA . TRP B 1 203 ? -12.703 16.078 14.172 1 93.75 203 TRP B CA 1
ATOM 3869 C C . TRP B 1 203 ? -12.523 17.469 14.797 1 93.75 203 TRP B C 1
ATOM 3871 O O . TRP B 1 203 ? -13.109 17.766 15.836 1 93.75 203 TRP B O 1
ATOM 3881 N N . ARG B 1 204 ? -11.727 18.266 14.195 1 91.81 204 ARG B N 1
ATOM 3882 C CA . ARG B 1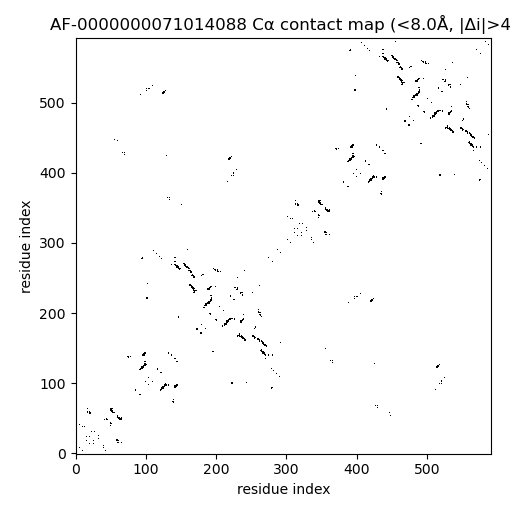 204 ? -11.477 19.609 14.695 1 91.81 204 ARG B CA 1
ATOM 3883 C C . ARG B 1 204 ? -12.773 20.406 14.844 1 91.81 204 ARG B C 1
ATOM 3885 O O . ARG B 1 204 ? -12.969 21.109 15.836 1 91.81 204 ARG B O 1
ATOM 3892 N N . ARG B 1 205 ? -13.594 20.328 13.906 1 89.81 205 ARG B N 1
ATOM 3893 C CA . ARG B 1 205 ? -14.875 21.031 13.93 1 89.81 205 ARG B CA 1
ATOM 3894 C C . ARG B 1 205 ? -15.742 20.547 15.094 1 89.81 205 ARG B C 1
ATOM 3896 O O . ARG B 1 205 ? -16.312 21.359 15.836 1 89.81 205 ARG B O 1
ATOM 3903 N N . ALA B 1 206 ? -15.781 19.359 15.227 1 90.81 206 ALA B N 1
ATOM 3904 C CA . ALA B 1 206 ? -16.609 18.781 16.281 1 90.81 206 ALA B CA 1
ATOM 3905 C C . ALA B 1 206 ? -16.047 19.109 17.656 1 90.81 206 ALA B C 1
ATOM 3907 O O . ALA B 1 206 ? -16.812 19.266 18.625 1 90.81 206 ALA B O 1
ATOM 3908 N N . ALA B 1 207 ? -14.773 19.266 17.703 1 90.12 207 ALA B N 1
ATOM 3909 C CA . ALA B 1 207 ? -14.117 19.562 18.984 1 90.12 207 ALA B CA 1
ATOM 3910 C C . ALA B 1 207 ? -14.164 21.062 19.281 1 90.12 207 ALA B C 1
ATOM 3912 O O . ALA B 1 207 ? -13.734 21.5 20.359 1 90.12 207 ALA B O 1
ATOM 3913 N N . GLY B 1 208 ? -14.695 21.812 18.391 1 89.62 208 GLY B N 1
ATOM 3914 C CA . GLY B 1 208 ? -14.773 23.25 18.578 1 89.62 208 GLY B CA 1
ATOM 3915 C C . GLY B 1 208 ? -13.43 23.953 18.406 1 89.62 208 GLY B C 1
ATOM 3916 O O . GLY B 1 208 ? -13.188 25 19 1 89.62 208 GLY B O 1
ATOM 3917 N N . LEU B 1 209 ? -12.578 23.281 17.719 1 89.56 209 LEU B N 1
ATOM 3918 C CA . LEU B 1 209 ? -11.227 23.797 17.547 1 89.56 209 LEU B CA 1
ATOM 3919 C C . LEU B 1 209 ? -10.961 24.172 16.094 1 89.56 209 LEU B C 1
ATOM 3921 O O . LEU B 1 209 ? -9.938 23.781 15.523 1 89.56 209 LEU B O 1
ATOM 3925 N N . ARG B 1 210 ? -11.812 24.875 15.5 1 81.75 210 ARG B N 1
ATOM 3926 C CA . ARG B 1 210 ? -11.766 25.188 14.07 1 81.75 210 ARG B CA 1
ATOM 3927 C C . ARG B 1 210 ? -10.484 25.938 13.719 1 81.75 210 ARG B C 1
ATOM 3929 O O . ARG B 1 210 ? -9.93 25.75 12.633 1 81.75 210 ARG B O 1
ATOM 3936 N N . ASP B 1 211 ? -9.969 26.656 14.688 1 81.5 211 ASP B N 1
ATOM 3937 C CA . ASP B 1 211 ? -8.82 27.5 14.398 1 81.5 211 ASP B CA 1
ATOM 3938 C C . ASP B 1 211 ? -7.523 26.844 14.875 1 81.5 211 ASP B C 1
ATOM 3940 O O . ASP B 1 211 ? -6.445 27.422 14.742 1 81.5 211 ASP B O 1
ATOM 3944 N N . MET B 1 212 ? -7.703 25.688 15.336 1 83.06 212 MET B N 1
ATOM 3945 C CA . MET B 1 212 ? -6.516 25 15.844 1 83.06 212 MET B CA 1
ATOM 3946 C C . MET B 1 212 ? -5.648 24.484 14.703 1 83.06 212 MET B C 1
ATOM 3948 O O . MET B 1 212 ? -6.156 23.859 13.766 1 83.06 212 MET B O 1
ATOM 3952 N N . GLU B 1 213 ? -4.402 24.844 14.82 1 84.38 213 GLU B N 1
ATOM 3953 C CA . GLU B 1 213 ? -3.424 24.312 13.875 1 84.38 213 GLU B CA 1
ATOM 3954 C C . GLU B 1 213 ? -2.389 23.438 14.578 1 84.38 213 GLU B C 1
ATOM 3956 O O . GLU B 1 213 ? -1.815 23.844 15.594 1 84.38 213 GLU B O 1
ATOM 3961 N N . PRO B 1 214 ? -2.256 22.297 14.047 1 88.56 214 PRO B N 1
ATOM 3962 C CA . PRO B 1 214 ? -1.174 21.484 14.609 1 88.56 214 PRO B CA 1
ATOM 3963 C C . PRO B 1 214 ? 0.212 22.016 14.242 1 88.56 214 PRO B C 1
ATOM 3965 O O . PRO B 1 214 ? 0.329 22.969 13.484 1 88.56 214 PRO B O 1
ATOM 3968 N N . LEU B 1 215 ? 1.205 21.469 14.938 1 86.19 215 LEU B N 1
ATOM 3969 C CA . LEU B 1 215 ? 2.578 21.828 14.602 1 86.19 215 LEU B CA 1
ATOM 3970 C C . LEU B 1 215 ? 2.863 21.562 13.125 1 86.19 215 LEU B C 1
ATOM 3972 O O . LEU B 1 215 ? 3.529 22.359 12.469 1 86.19 215 LEU B O 1
ATOM 3976 N N . ALA B 1 216 ? 2.422 20.422 12.664 1 89.75 216 ALA B N 1
ATOM 3977 C CA . ALA B 1 216 ? 2.553 19.969 11.281 1 89.75 216 ALA B CA 1
ATOM 3978 C C . ALA B 1 216 ? 1.559 18.859 10.961 1 89.75 216 ALA B C 1
ATOM 3980 O O . ALA B 1 216 ? 0.931 18.297 11.867 1 89.75 216 ALA B O 1
ATOM 3981 N N . ILE B 1 217 ? 1.398 18.625 9.672 1 90.38 217 ILE B N 1
ATOM 3982 C CA . ILE B 1 217 ? 0.596 17.5 9.211 1 90.38 217 ILE B CA 1
ATOM 3983 C C . ILE B 1 217 ? 1.452 16.578 8.352 1 90.38 217 ILE B C 1
ATOM 3985 O O . ILE B 1 217 ? 2.023 17 7.344 1 90.38 217 ILE B O 1
ATOM 3989 N N . ASP B 1 218 ? 1.63 15.367 8.789 1 92.75 218 ASP B N 1
ATOM 3990 C CA . ASP B 1 218 ? 2.271 14.328 7.988 1 92.75 218 ASP B CA 1
ATOM 3991 C C . ASP B 1 218 ? 1.234 13.43 7.324 1 92.75 218 ASP B C 1
ATOM 3993 O O . ASP B 1 218 ? 0.244 13.047 7.949 1 92.75 218 ASP B O 1
ATOM 3997 N N . HIS B 1 219 ? 1.5 13.109 6.066 1 92.44 219 HIS B N 1
ATOM 3998 C CA . HIS B 1 219 ? 0.544 12.305 5.309 1 92.44 219 HIS B CA 1
ATOM 3999 C C . HIS B 1 219 ? 1.069 10.898 5.082 1 92.44 219 HIS B C 1
ATOM 4001 O O . HIS B 1 219 ? 2.258 10.703 4.812 1 92.44 219 HIS B O 1
ATOM 4007 N N . PHE B 1 220 ? 0.148 9.984 5.238 1 94.31 220 PHE B N 1
ATOM 4008 C CA . PHE B 1 220 ? 0.398 8.57 5.02 1 94.31 220 PHE B CA 1
ATOM 4009 C C . PHE B 1 220 ? -0.64 7.973 4.074 1 94.31 220 PHE B C 1
ATOM 4011 O O . PHE B 1 220 ? -1.744 8.508 3.943 1 94.31 220 PHE B O 1
ATOM 4018 N N . ASP B 1 221 ? -0.254 6.852 3.391 1 91.06 221 ASP B N 1
ATOM 4019 C CA . ASP B 1 221 ? -1.245 6.086 2.639 1 91.06 221 ASP B CA 1
ATOM 4020 C C . ASP B 1 221 ? -1.369 4.664 3.182 1 91.06 221 ASP B C 1
ATOM 4022 O O . ASP B 1 221 ? -1.917 3.785 2.514 1 91.06 221 ASP B O 1
ATOM 4026 N N . SER B 1 222 ? -0.808 4.477 4.285 1 94 222 SER B N 1
ATOM 4027 C CA . SER B 1 222 ? -0.874 3.207 5.004 1 94 222 SER B CA 1
ATOM 4028 C C . SER B 1 222 ? -1.292 3.412 6.453 1 94 222 SER B C 1
ATOM 4030 O O . SER B 1 222 ? -0.555 4.016 7.238 1 94 222 SER B O 1
ATOM 4032 N N . GLY B 1 223 ? -2.422 2.877 6.762 1 96.31 223 GLY B N 1
ATOM 4033 C CA . GLY B 1 223 ? -2.881 2.967 8.141 1 96.31 223 GLY B CA 1
ATOM 4034 C C . GLY B 1 223 ? -1.961 2.266 9.117 1 96.31 223 GLY B C 1
ATOM 4035 O O . GLY B 1 223 ? -1.796 2.717 10.258 1 96.31 223 GLY B O 1
ATOM 4036 N N . GLN B 1 224 ? -1.38 1.183 8.695 1 95.25 224 GLN B N 1
ATOM 4037 C CA . GLN B 1 224 ? -0.454 0.438 9.539 1 95.25 224 GLN B CA 1
ATOM 4038 C C . GLN B 1 224 ? 0.743 1.298 9.938 1 95.25 224 GLN B C 1
ATOM 4040 O O . GLN B 1 224 ? 1.138 1.322 11.102 1 95.25 224 GLN B O 1
ATOM 4045 N N . LEU B 1 225 ? 1.298 1.961 8.984 1 96 225 LEU B N 1
ATOM 4046 C CA . LEU B 1 225 ? 2.453 2.812 9.25 1 96 225 LEU B CA 1
ATOM 4047 C C . LEU B 1 225 ? 2.059 4.016 10.102 1 96 225 LEU B C 1
ATOM 4049 O O . LEU B 1 225 ? 2.846 4.477 10.93 1 96 225 LEU B O 1
ATOM 4053 N N . MET B 1 226 ? 0.854 4.461 9.898 1 97.19 226 MET B N 1
ATOM 4054 C CA . MET B 1 226 ? 0.348 5.57 10.703 1 97.19 226 MET B CA 1
ATOM 4055 C C . MET B 1 226 ? 0.229 5.172 12.172 1 97.19 226 MET B C 1
ATOM 4057 O O . MET B 1 226 ? 0.644 5.922 13.055 1 97.19 226 MET B O 1
ATOM 4061 N N . LEU B 1 227 ? -0.317 3.988 12.445 1 97.81 227 LEU B N 1
ATOM 4062 C CA . LEU B 1 227 ? -0.417 3.496 13.82 1 97.81 227 LEU B CA 1
ATOM 4063 C C . LEU B 1 227 ? 0.965 3.346 14.445 1 97.81 227 LEU B C 1
ATOM 4065 O O . LEU B 1 227 ? 1.168 3.709 15.602 1 97.81 227 LEU B O 1
ATOM 4069 N N . GLU B 1 228 ? 1.898 2.842 13.641 1 96.69 228 GLU B N 1
ATOM 4070 C CA . GLU B 1 228 ? 3.26 2.674 14.141 1 96.69 228 GLU B CA 1
ATOM 4071 C C . GLU B 1 228 ? 3.898 4.023 14.461 1 96.69 228 GLU B C 1
ATOM 4073 O O . GLU B 1 228 ? 4.562 4.172 15.492 1 96.69 228 GLU B O 1
ATOM 4078 N N . ALA B 1 229 ? 3.691 4.984 13.625 1 97.06 229 ALA B N 1
ATOM 4079 C CA . ALA B 1 229 ? 4.207 6.328 13.859 1 97.06 229 ALA B CA 1
ATOM 4080 C C . ALA B 1 229 ? 3.635 6.91 15.148 1 97.06 229 ALA B C 1
ATOM 4082 O O . ALA B 1 229 ? 4.371 7.484 15.961 1 97.06 229 ALA B O 1
ATOM 4083 N N . ALA B 1 230 ? 2.361 6.773 15.32 1 97.69 230 ALA B N 1
ATOM 4084 C CA . ALA B 1 230 ? 1.717 7.25 16.531 1 97.69 230 ALA B CA 1
ATOM 4085 C C . ALA B 1 230 ? 2.295 6.562 17.766 1 97.69 230 ALA B C 1
ATOM 4087 O O . ALA B 1 230 ? 2.609 7.219 18.766 1 97.69 230 ALA B O 1
ATOM 4088 N N . ALA B 1 231 ? 2.48 5.266 17.703 1 97.19 231 ALA B N 1
ATOM 4089 C CA . ALA B 1 231 ? 2.994 4.484 18.812 1 97.19 231 ALA B CA 1
ATOM 4090 C C . ALA B 1 231 ? 4.395 4.945 19.219 1 97.19 231 ALA B C 1
ATOM 4092 O O . ALA B 1 231 ? 4.754 4.914 20.391 1 97.19 231 ALA B O 1
ATOM 4093 N N . GLN B 1 232 ? 5.102 5.406 18.25 1 94.75 232 GLN B N 1
ATOM 4094 C CA . GLN B 1 232 ? 6.477 5.832 18.484 1 94.75 232 GLN B CA 1
ATOM 4095 C C . GLN B 1 232 ? 6.535 7.281 18.953 1 94.75 232 GLN B C 1
ATOM 4097 O O . GLN B 1 232 ? 7.617 7.816 19.203 1 94.75 232 GLN B O 1
ATOM 4102 N N . GLY B 1 233 ? 5.426 7.938 18.953 1 93.56 233 GLY B N 1
ATOM 4103 C CA . GLY B 1 233 ? 5.363 9.305 19.438 1 93.56 233 GLY B CA 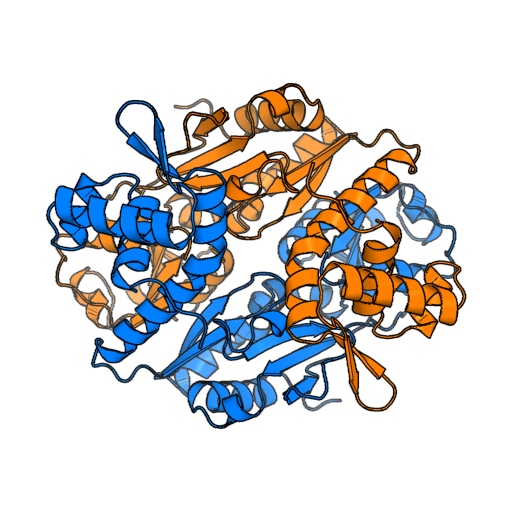1
ATOM 4104 C C . GLY B 1 233 ? 5.723 10.328 18.375 1 93.56 233 GLY B C 1
ATOM 4105 O O . GLY B 1 233 ? 6.102 11.461 18.688 1 93.56 233 GLY B O 1
ATOM 4106 N N . LEU B 1 234 ? 5.602 9.914 17.109 1 94.44 234 LEU B N 1
ATOM 4107 C CA . LEU B 1 234 ? 5.98 10.82 16.031 1 94.44 234 LEU B CA 1
ATOM 4108 C C . LEU B 1 234 ? 4.855 11.805 15.734 1 94.44 234 LEU B C 1
ATOM 4110 O O . LEU B 1 234 ? 5.066 12.797 15.031 1 94.44 234 LEU B O 1
ATOM 4114 N N . GLY B 1 235 ? 3.709 11.586 16.25 1 95.81 235 GLY B N 1
ATOM 4115 C CA . GLY B 1 235 ? 2.52 12.398 16.094 1 95.81 235 GLY B CA 1
ATOM 4116 C C . GLY B 1 235 ? 1.265 11.75 16.641 1 95.81 235 GLY B C 1
ATOM 4117 O O . GLY B 1 235 ? 1.337 10.727 17.312 1 95.81 235 GLY B O 1
ATOM 4118 N N . VAL B 1 236 ? 0.17 12.422 16.391 1 97.5 236 VAL B N 1
ATOM 4119 C CA . VAL B 1 236 ? -1.137 11.898 16.781 1 97.5 236 VAL B CA 1
ATOM 4120 C C . VAL B 1 236 ? -1.965 11.609 15.523 1 97.5 236 VAL B C 1
ATOM 4122 O O . VAL B 1 236 ? -2.066 12.461 14.633 1 97.5 236 VAL B O 1
ATOM 4125 N N . ALA B 1 237 ? -2.516 10.406 15.484 1 98.38 237 ALA B N 1
ATOM 4126 C CA . ALA B 1 237 ? -3.201 9.938 14.289 1 98.38 237 ALA B CA 1
ATOM 4127 C C . ALA B 1 237 ? -4.707 10.141 14.398 1 98.38 237 ALA B C 1
ATOM 4129 O O . ALA B 1 237 ? -5.305 9.844 15.438 1 98.38 237 ALA B O 1
ATOM 4130 N N . PHE B 1 238 ? -5.289 10.711 13.398 1 97.56 238 PHE B N 1
ATOM 4131 C CA . PHE B 1 238 ? -6.738 10.789 13.266 1 97.56 238 PHE B CA 1
ATOM 4132 C C . PHE B 1 238 ? -7.266 9.648 12.406 1 97.56 238 PHE B C 1
ATOM 4134 O O . PHE B 1 238 ? -7.09 9.656 11.18 1 97.56 238 PHE B O 1
ATOM 4141 N N . MET B 1 239 ? -7.855 8.633 13.039 1 97.62 239 MET B N 1
ATOM 4142 C CA . MET B 1 239 ? -8.234 7.387 12.383 1 97.62 239 MET B CA 1
ATOM 4143 C C . MET B 1 239 ? -9.586 6.891 12.898 1 97.62 239 MET B C 1
ATOM 4145 O O . MET B 1 239 ? -10.18 7.512 13.781 1 97.62 239 MET B O 1
ATOM 4149 N N . HIS B 1 240 ? -10.062 5.832 12.297 1 97.25 240 HIS B N 1
ATOM 4150 C CA . HIS B 1 240 ? -11.305 5.199 12.727 1 97.25 240 HIS B CA 1
ATOM 4151 C C . HIS B 1 240 ? -11.125 4.512 14.078 1 97.25 240 HIS B C 1
ATOM 4153 O O . HIS B 1 240 ? -10.047 4 14.383 1 97.25 240 HIS B O 1
ATOM 4159 N N . GLU B 1 241 ? -12.195 4.496 14.82 1 97 241 GLU B N 1
ATOM 4160 C CA . GLU B 1 241 ? -12.258 3.764 16.078 1 97 241 GLU B CA 1
ATOM 4161 C C . GLU B 1 241 ? -11.852 2.305 15.891 1 97 241 GLU B C 1
ATOM 4163 O O . GLU B 1 241 ? -11.109 1.753 16.703 1 97 241 GLU B O 1
ATOM 4168 N N . SER B 1 242 ? -12.32 1.702 14.875 1 95.81 242 SER B N 1
ATOM 4169 C CA . SER B 1 242 ? -12.039 0.291 14.625 1 95.81 242 SER B CA 1
ATOM 4170 C C . SER B 1 242 ? -10.547 0.055 14.406 1 95.81 242 SER B C 1
ATOM 4172 O O . SER B 1 242 ? -10.023 -0.995 14.781 1 95.81 242 SER B O 1
ATOM 4174 N N . HIS B 1 243 ? -9.859 1.024 13.75 1 97.06 243 HIS B N 1
ATOM 4175 C CA . HIS B 1 243 ? -8.422 0.907 13.555 1 97.06 243 HIS B CA 1
ATOM 4176 C C . HIS B 1 243 ? -7.695 0.767 14.891 1 97.06 243 HIS B C 1
ATOM 4178 O O . HIS B 1 243 ? -6.766 -0.034 15.008 1 97.06 243 HIS B O 1
ATOM 4184 N N . PHE B 1 244 ? -8.125 1.563 15.812 1 97.69 244 PHE B N 1
ATOM 4185 C CA . PHE B 1 244 ? -7.543 1.558 17.156 1 97.69 244 PHE B CA 1
ATOM 4186 C C . PHE B 1 244 ? -7.863 0.256 17.875 1 97.69 244 PHE B C 1
ATOM 4188 O O . PHE B 1 244 ? -6.965 -0.413 18.391 1 97.69 244 PHE B O 1
ATOM 4195 N N . GLU B 1 245 ? -9.117 -0.129 17.891 1 96.75 245 GLU B N 1
ATOM 4196 C CA . GLU B 1 245 ? -9.578 -1.302 18.641 1 96.75 245 GLU B CA 1
ATOM 4197 C C . GLU B 1 245 ? -8.961 -2.58 18.078 1 96.75 245 GLU B C 1
ATOM 4199 O O . GLU B 1 245 ? -8.508 -3.441 18.844 1 96.75 245 GLU B O 1
ATOM 4204 N N . ASP B 1 246 ? -8.867 -2.629 16.812 1 95.94 246 ASP B N 1
ATOM 4205 C CA . ASP B 1 246 ? -8.383 -3.844 16.172 1 95.94 246 ASP B CA 1
ATOM 4206 C C . ASP B 1 246 ? -6.859 -3.947 16.281 1 95.94 246 ASP B C 1
ATOM 4208 O O . ASP B 1 246 ? -6.289 -5.02 16.062 1 95.94 246 ASP B O 1
ATOM 4212 N N . ALA B 1 247 ? -6.168 -2.818 16.453 1 96.06 247 ALA B N 1
ATOM 4213 C CA . ALA B 1 247 ? -4.711 -2.84 16.562 1 96.06 247 ALA B CA 1
ATOM 4214 C C . ALA B 1 247 ? -4.266 -3.582 17.828 1 96.06 247 ALA B C 1
ATOM 4216 O O . ALA B 1 247 ? -3.176 -4.156 17.859 1 96.06 247 ALA B O 1
ATOM 4217 N N . ARG B 1 248 ? -5.055 -3.492 18.938 1 95.94 248 ARG B N 1
ATOM 4218 C CA . ARG B 1 248 ? -4.723 -4.121 20.203 1 95.94 248 ARG B CA 1
ATOM 4219 C C . ARG B 1 248 ? -3.27 -3.85 20.594 1 95.94 248 ARG B C 1
ATOM 4221 O O . ARG B 1 248 ? -2.531 -4.77 20.938 1 95.94 248 ARG B O 1
ATOM 4228 N N . ASP B 1 249 ? -2.814 -2.734 20.406 1 97.06 249 ASP B N 1
ATOM 4229 C CA . ASP B 1 249 ? -1.458 -2.285 20.703 1 97.06 249 ASP B CA 1
ATOM 4230 C C . ASP B 1 249 ? -1.424 -1.457 21.984 1 97.06 249 ASP B C 1
ATOM 4232 O O . ASP B 1 249 ? -1.895 -0.318 22.016 1 97.06 249 ASP B O 1
ATOM 4236 N N . ASP B 1 250 ? -0.815 -1.989 23.031 1 97.44 250 ASP B N 1
ATOM 4237 C CA . ASP B 1 250 ? -0.837 -1.371 24.344 1 97.44 250 ASP B CA 1
ATOM 4238 C C . ASP B 1 250 ? -0.008 -0.088 24.375 1 97.44 250 ASP B C 1
ATOM 4240 O O . ASP B 1 250 ? -0.093 0.697 25.312 1 97.44 250 ASP B O 1
ATOM 4244 N N . ARG B 1 251 ? 0.705 0.168 23.406 1 97.5 251 ARG B N 1
ATOM 4245 C CA . ARG B 1 251 ? 1.485 1.398 23.312 1 97.5 251 ARG B CA 1
ATOM 4246 C C . ARG B 1 251 ? 0.602 2.58 22.922 1 97.5 251 ARG B C 1
ATOM 4248 O O . ARG B 1 251 ? 1.008 3.736 23.062 1 97.5 251 ARG B O 1
ATOM 4255 N N . LEU B 1 252 ? -0.575 2.311 22.344 1 98.38 252 LEU B N 1
ATOM 4256 C CA . LEU B 1 252 ? -1.462 3.336 21.812 1 98.38 252 LEU B CA 1
ATOM 4257 C C . LEU B 1 252 ? -2.564 3.678 22.797 1 98.38 252 LEU B C 1
ATOM 4259 O O . LEU B 1 252 ? -2.977 2.828 23.594 1 98.38 252 LEU B O 1
ATOM 4263 N N . VAL B 1 253 ? -3.039 4.898 22.766 1 97.94 253 VAL B N 1
ATOM 4264 C CA . VAL B 1 253 ? -4.168 5.352 23.562 1 97.94 253 VAL B CA 1
ATOM 4265 C C . VAL B 1 253 ? -5.07 6.258 22.734 1 97.94 253 VAL B C 1
ATOM 4267 O O . VAL B 1 253 ? -4.609 6.898 21.781 1 97.94 253 VAL B O 1
ATOM 4270 N N . GLN B 1 254 ? -6.383 6.211 22.953 1 97.5 254 GLN B N 1
ATOM 4271 C CA . GLN B 1 254 ? -7.305 7.23 22.469 1 97.5 254 GLN B CA 1
ATOM 4272 C C . GLN B 1 254 ? -7.18 8.523 23.266 1 97.5 254 GLN B C 1
ATOM 4274 O O . GLN B 1 254 ? -7.348 8.516 24.484 1 97.5 254 GLN B O 1
ATOM 4279 N N . LEU B 1 255 ? -6.91 9.57 22.453 1 96 255 LEU B N 1
ATOM 4280 C CA . LEU B 1 255 ? -6.812 10.867 23.109 1 96 255 LEU B CA 1
ATOM 4281 C C . LEU B 1 255 ? -8.172 11.562 23.156 1 96 255 LEU B C 1
ATOM 4283 O O . LEU B 1 255 ? -8.914 11.539 22.172 1 96 255 LEU B O 1
ATOM 4287 N N . PHE B 1 256 ? -8.648 12 24.109 1 94.62 256 PHE B N 1
ATOM 4288 C CA . PHE B 1 256 ? -9.812 12.844 24.312 1 94.62 256 PHE B CA 1
ATOM 4289 C C . PHE B 1 256 ? -11.102 12.047 24.156 1 94.62 256 PHE B C 1
ATOM 4291 O O . PHE B 1 256 ? -11.211 11.227 23.234 1 94.62 256 PHE B O 1
ATOM 4298 N N . ASP B 1 257 ? -12.031 12.172 24.844 1 91.81 257 ASP B N 1
ATOM 4299 C CA . ASP B 1 257 ? -13.336 11.523 24.766 1 91.81 257 ASP B CA 1
ATOM 4300 C C . ASP B 1 257 ? -14.344 12.391 24.016 1 91.81 257 ASP B C 1
ATOM 4302 O O . ASP B 1 257 ? -15.273 12.93 24.625 1 91.81 257 ASP B O 1
ATOM 4306 N N . ILE B 1 258 ? -14.109 12.586 22.766 1 92.88 258 ILE B N 1
ATOM 4307 C CA . ILE B 1 258 ? -15 13.336 21.875 1 92.88 258 ILE B CA 1
ATOM 4308 C C . ILE B 1 258 ? -15.523 12.422 20.781 1 92.88 258 ILE B C 1
ATOM 4310 O O . ILE B 1 258 ? -14.75 11.852 20.016 1 92.88 258 ILE B O 1
ATOM 4314 N N . ALA B 1 259 ? -16.734 12.32 20.734 1 88.75 259 ALA B N 1
ATOM 4315 C CA . ALA B 1 259 ? -17.359 11.461 19.734 1 88.75 259 ALA B CA 1
ATOM 4316 C C . ALA B 1 259 ? -17.578 12.203 18.406 1 88.75 259 ALA B C 1
ATOM 4318 O O . ALA B 1 259 ? -18.281 13.211 18.359 1 88.75 259 ALA B O 1
ATOM 4319 N N . VAL B 1 260 ? -16.938 11.766 17.422 1 94.56 260 VAL B N 1
ATOM 4320 C CA . VAL B 1 260 ? -17.094 12.336 16.094 1 94.56 260 VAL B CA 1
ATOM 4321 C C . VAL B 1 260 ? -17.359 11.219 15.086 1 94.56 260 VAL B C 1
ATOM 4323 O O . VAL B 1 260 ? -16.547 10.297 14.938 1 94.56 260 VAL B O 1
ATOM 4326 N N . GLU B 1 261 ? -18.516 11.344 14.469 1 95.06 261 GLU B N 1
ATOM 4327 C CA . GLU B 1 261 ? -18.797 10.383 13.414 1 95.06 261 GLU B CA 1
ATOM 4328 C C . GLU B 1 261 ? -17.875 10.602 12.211 1 95.06 261 GLU B C 1
ATOM 4330 O O . GLU B 1 261 ? -17.688 11.742 11.773 1 95.06 261 GLU B O 1
ATOM 4335 N N . SER B 1 262 ? -17.328 9.5 11.742 1 95.5 262 SER B N 1
ATOM 4336 C CA . SER B 1 262 ? -16.469 9.609 10.57 1 95.5 262 SER B CA 1
ATOM 4337 C C . SER B 1 262 ? -17.281 9.875 9.312 1 95.5 262 SER B C 1
ATOM 4339 O O . SER B 1 262 ? -18.344 9.273 9.117 1 95.5 262 SER B O 1
ATOM 4341 N N . PRO B 1 263 ? -16.797 10.758 8.5 1 91.94 263 PRO B N 1
ATOM 4342 C CA . PRO B 1 263 ? -17.484 10.945 7.223 1 91.94 263 PRO B CA 1
ATOM 4343 C C . PRO B 1 263 ? -17.266 9.773 6.266 1 91.94 263 PRO B C 1
ATOM 4345 O O . PRO B 1 263 ? -17.922 9.688 5.23 1 91.94 263 PRO B O 1
ATOM 4348 N N . TYR B 1 264 ? -16.359 8.891 6.621 1 93.56 264 TYR B N 1
ATOM 4349 C CA . TYR B 1 264 ? -16 7.793 5.727 1 93.56 264 TYR B CA 1
ATOM 4350 C C . TYR B 1 264 ? -16.484 6.461 6.285 1 93.56 264 TYR B C 1
ATOM 4352 O O . TYR B 1 264 ? -16.594 6.289 7.504 1 93.56 264 TYR B O 1
ATOM 4360 N N . SER B 1 265 ? -16.781 5.598 5.383 1 94.31 265 SER B N 1
ATOM 4361 C CA . SER B 1 265 ? -17.094 4.207 5.699 1 94.31 265 SER B CA 1
ATOM 4362 C C . SER B 1 265 ? -16.391 3.25 4.754 1 94.31 265 SER B C 1
ATOM 4364 O O . SER B 1 265 ? -15.977 3.641 3.656 1 94.31 265 SER B O 1
ATOM 4366 N N . TYR B 1 266 ? -16.172 2.07 5.262 1 95.5 266 TYR B N 1
ATOM 4367 C CA . TYR B 1 266 ? -15.734 1.01 4.359 1 95.5 266 TYR B CA 1
ATOM 4368 C C . TYR B 1 266 ? -16.906 0.465 3.549 1 95.5 266 TYR B C 1
ATOM 4370 O O . TYR B 1 266 ? -18 0.29 4.078 1 95.5 266 TYR B O 1
ATOM 4378 N N . TRP B 1 267 ? -16.625 0.261 2.318 1 95.62 267 TRP B N 1
ATOM 4379 C CA . TRP B 1 267 ? -17.609 -0.252 1.384 1 95.62 267 TRP B CA 1
ATOM 4380 C C . TRP B 1 267 ? -17.062 -1.424 0.583 1 95.62 267 TRP B C 1
ATOM 4382 O O . TRP B 1 267 ? -15.891 -1.408 0.177 1 95.62 267 TRP B O 1
ATOM 4392 N N . PHE B 1 268 ? -17.891 -2.436 0.379 1 97.5 268 PHE B N 1
ATOM 4393 C CA . PHE B 1 268 ? -17.656 -3.344 -0.739 1 97.5 268 PHE B CA 1
ATOM 4394 C C . PHE B 1 268 ? -18.234 -2.766 -2.029 1 97.5 268 PHE B C 1
ATOM 4396 O O . PHE B 1 268 ? -19.406 -2.406 -2.088 1 97.5 268 PHE B O 1
ATOM 4403 N N . VAL B 1 269 ? -17.406 -2.664 -3.053 1 97.56 269 VAL B N 1
ATOM 4404 C CA . VAL B 1 269 ? -17.844 -2.021 -4.293 1 97.56 269 VAL B CA 1
ATOM 4405 C C . VAL B 1 269 ? -17.438 -2.885 -5.484 1 97.56 269 VAL B C 1
ATOM 4407 O O . VAL B 1 269 ? -16.328 -3.422 -5.527 1 97.56 269 VAL B O 1
ATOM 4410 N N . CYS B 1 270 ? -18.328 -3.053 -6.441 1 97.75 270 CYS B N 1
ATOM 4411 C CA . CYS B 1 270 ? -18.016 -3.664 -7.73 1 97.75 270 CYS B CA 1
ATOM 4412 C C . CYS B 1 270 ? -18.984 -3.174 -8.805 1 97.75 270 CYS B C 1
ATOM 4414 O O . CYS B 1 270 ? -19.953 -2.465 -8.508 1 97.75 270 CYS B O 1
ATOM 4416 N N . ARG B 1 271 ? -18.625 -3.432 -10.039 1 93.88 271 ARG B N 1
ATOM 4417 C CA . ARG B 1 271 ? -19.609 -3.197 -11.086 1 93.88 271 ARG B CA 1
ATOM 4418 C C . ARG B 1 271 ? -20.781 -4.16 -10.961 1 93.88 271 ARG B C 1
ATOM 4420 O O . ARG B 1 271 ? -20.594 -5.332 -10.633 1 93.88 271 ARG B O 1
ATOM 4427 N N . PRO B 1 272 ? -21.953 -3.676 -11.273 1 94.25 272 PRO B N 1
ATOM 4428 C CA . PRO B 1 272 ? -23.125 -4.543 -11.102 1 94.25 272 PRO B CA 1
ATOM 4429 C C . PRO B 1 272 ? -22.984 -5.867 -11.852 1 94.25 272 PRO B C 1
ATOM 4431 O O . PRO B 1 272 ? -23.297 -6.93 -11.297 1 94.25 272 PRO B O 1
ATOM 4434 N N . ARG B 1 273 ? -22.5 -5.875 -12.984 1 92.31 273 ARG B N 1
ATOM 4435 C CA . ARG B 1 273 ? -22.359 -7.082 -13.797 1 92.31 273 ARG B CA 1
ATOM 4436 C C . ARG B 1 273 ? -21.344 -8.039 -13.18 1 92.31 273 ARG B C 1
ATOM 4438 O O . ARG B 1 273 ? -21.406 -9.25 -13.422 1 92.31 273 ARG B O 1
ATOM 4445 N N . ALA B 1 274 ? -20.453 -7.508 -12.438 1 93.69 274 ALA B N 1
ATOM 4446 C CA . ALA B 1 274 ? -19.422 -8.344 -11.82 1 93.69 274 ALA B CA 1
ATOM 4447 C C . ALA B 1 274 ? -20.031 -9.328 -10.828 1 93.69 274 ALA B C 1
ATOM 4449 O O . ALA B 1 274 ? -19.484 -10.398 -10.586 1 93.69 274 ALA B O 1
ATOM 4450 N N . LEU B 1 275 ? -21.188 -9.016 -10.273 1 94.12 275 LEU B N 1
ATOM 4451 C CA . LEU B 1 275 ? -21.844 -9.875 -9.297 1 94.12 275 LEU B CA 1
ATOM 4452 C C . LEU B 1 275 ? -22.281 -11.188 -9.938 1 94.12 275 LEU B C 1
ATOM 4454 O O . LEU B 1 275 ? -22.594 -12.156 -9.234 1 94.12 275 LEU B O 1
ATOM 4458 N N . THR B 1 276 ? -22.281 -11.211 -11.227 1 92.56 276 THR B N 1
ATOM 4459 C CA . THR B 1 276 ? -22.672 -12.438 -11.922 1 92.56 276 THR B CA 1
ATOM 4460 C C . THR B 1 276 ? -21.469 -13.367 -12.07 1 92.56 276 THR B C 1
ATOM 4462 O O . THR B 1 276 ? -21.625 -14.555 -12.367 1 92.56 276 THR B O 1
ATOM 4465 N N . GLN B 1 277 ? -20.312 -12.805 -11.945 1 93.25 277 GLN B N 1
ATOM 4466 C CA . GLN B 1 277 ? -19.094 -13.617 -12 1 93.25 277 GLN B CA 1
ATOM 4467 C C . GLN B 1 277 ? -18.906 -14.414 -10.703 1 93.25 277 GLN B C 1
ATOM 4469 O O . GLN B 1 277 ? -18.984 -13.852 -9.609 1 93.25 277 GLN B O 1
ATOM 4474 N N . LYS B 1 278 ? -18.625 -15.648 -10.781 1 93.69 278 LYS B N 1
ATOM 4475 C CA . LYS B 1 278 ? -18.594 -16.562 -9.648 1 93.69 278 LYS B CA 1
ATOM 4476 C C . LYS B 1 278 ? -17.594 -16.094 -8.594 1 93.69 278 LYS B C 1
ATOM 4478 O O . LYS B 1 278 ? -17.906 -16.047 -7.402 1 93.69 278 LYS B O 1
ATOM 4483 N N . PRO B 1 279 ? -16.312 -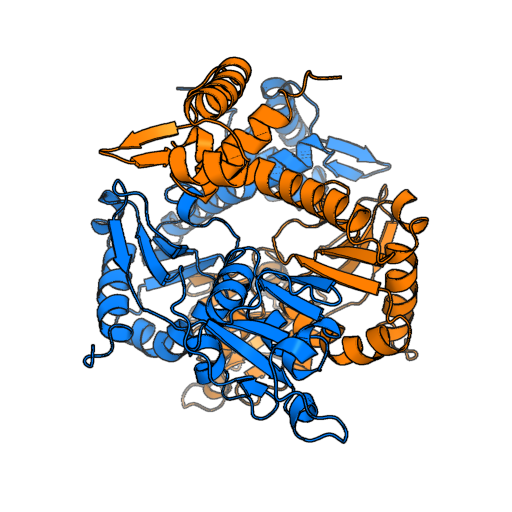15.688 -8.891 1 95.25 279 PRO B N 1
ATOM 4484 C CA . PRO B 1 279 ? -15.367 -15.273 -7.852 1 95.25 279 PRO B CA 1
ATOM 4485 C C . PRO B 1 279 ? -15.859 -14.07 -7.055 1 95.25 279 PRO B C 1
ATOM 4487 O O . PRO B 1 279 ? -15.695 -14.023 -5.832 1 95.25 279 PRO B O 1
ATOM 4490 N N . VAL B 1 280 ? -16.531 -13.156 -7.723 1 97.06 280 VAL B N 1
ATOM 4491 C CA . VAL B 1 280 ? -17.031 -11.953 -7.062 1 97.06 280 VAL B CA 1
ATOM 4492 C C . VAL B 1 280 ? -18.203 -12.32 -6.156 1 97.06 280 VAL B C 1
ATOM 4494 O O . VAL B 1 280 ? -18.266 -11.875 -5.008 1 97.06 280 VAL B O 1
ATOM 4497 N N . ARG B 1 281 ? -19.031 -13.133 -6.652 1 96.56 281 ARG B N 1
ATOM 4498 C CA . ARG B 1 281 ? -20.203 -13.539 -5.902 1 96.56 281 ARG B CA 1
ATOM 4499 C C . ARG B 1 281 ? -19.812 -14.32 -4.648 1 96.56 281 ARG B C 1
ATOM 4501 O O . ARG B 1 281 ? -20.344 -14.062 -3.562 1 96.56 281 ARG B O 1
ATOM 4508 N N . LEU B 1 282 ? -18.922 -15.273 -4.809 1 96.38 282 LEU B N 1
ATOM 4509 C CA . LEU B 1 282 ? -18.484 -16.078 -3.674 1 96.38 282 LEU B CA 1
ATOM 4510 C C . LEU B 1 282 ? -17.875 -15.203 -2.584 1 96.38 282 LEU B C 1
ATOM 4512 O O . LEU B 1 282 ? -18.203 -15.352 -1.405 1 96.38 282 LEU B O 1
ATOM 4516 N N . PHE B 1 283 ? -17.047 -14.312 -2.973 1 97.62 283 PHE B N 1
ATOM 4517 C CA . PHE B 1 283 ? -16.391 -13.438 -2.014 1 97.62 283 PHE B CA 1
ATOM 4518 C C . PHE B 1 283 ? -17.391 -12.492 -1.358 1 97.62 283 PHE B C 1
ATOM 4520 O O . PHE B 1 283 ? -17.375 -12.32 -0.139 1 97.62 283 PHE B O 1
ATOM 4527 N N . HIS B 1 284 ? -18.188 -11.875 -2.203 1 96.94 284 HIS B N 1
ATOM 4528 C CA . HIS B 1 284 ? -19.219 -10.961 -1.723 1 96.94 284 HIS B CA 1
ATOM 4529 C C . HIS B 1 284 ? -20.094 -11.625 -0.653 1 96.94 284 HIS B C 1
ATOM 4531 O O . HIS B 1 284 ? -20.25 -11.086 0.445 1 96.94 284 HIS B O 1
ATOM 4537 N N . ASP B 1 285 ? -20.641 -12.766 -0.966 1 95.69 285 ASP B N 1
ATOM 4538 C CA . ASP B 1 285 ? -21.547 -13.453 -0.053 1 95.69 285 ASP B CA 1
ATOM 4539 C C . ASP B 1 285 ? -20.844 -13.812 1.254 1 95.69 285 ASP B C 1
ATOM 4541 O O . ASP B 1 285 ? -21.406 -13.617 2.338 1 95.69 285 ASP B O 1
ATOM 4545 N N . TRP B 1 286 ? -19.656 -14.25 1.143 1 96 286 TRP B N 1
ATOM 4546 C CA . TRP B 1 286 ? -18.891 -14.602 2.328 1 96 286 TRP B CA 1
ATOM 4547 C C . TRP B 1 286 ? -18.578 -13.359 3.166 1 96 286 TRP B C 1
ATOM 4549 O O . TRP B 1 286 ? -18.75 -13.375 4.387 1 96 286 TRP B O 1
ATOM 4559 N N . LEU B 1 287 ? -18.125 -12.312 2.531 1 95.12 287 LEU B N 1
ATOM 4560 C CA . LEU B 1 287 ? -17.703 -11.086 3.207 1 95.12 287 LEU B CA 1
ATOM 4561 C C . LEU B 1 287 ? -18.844 -10.492 4.016 1 95.12 287 LEU B C 1
ATOM 4563 O O . LEU B 1 287 ? -18.656 -10.102 5.172 1 95.12 287 LEU B O 1
ATOM 4567 N N . ILE B 1 288 ? -20 -10.438 3.398 1 92.56 288 ILE B N 1
ATOM 4568 C CA . ILE B 1 288 ? -21.156 -9.828 4.039 1 92.56 288 ILE B CA 1
ATOM 4569 C C . ILE B 1 288 ? -21.531 -10.633 5.281 1 92.56 288 ILE B C 1
ATOM 4571 O O . ILE B 1 288 ? -21.891 -10.062 6.312 1 92.56 288 ILE B O 1
ATOM 4575 N N . GLU B 1 289 ? -21.406 -11.844 5.211 1 89.44 289 GLU B N 1
ATOM 4576 C CA . GLU B 1 289 ? -21.688 -12.703 6.352 1 89.44 289 GLU B CA 1
ATOM 4577 C C . GLU B 1 289 ? -20.625 -12.562 7.434 1 89.44 289 GLU B C 1
ATOM 4579 O O . GLU B 1 289 ? -20.938 -12.555 8.625 1 89.44 289 GLU B O 1
ATOM 4584 N N . ALA B 1 290 ? -19.391 -12.5 6.988 1 87.75 290 ALA B N 1
ATOM 4585 C CA . ALA B 1 290 ? -18.25 -12.508 7.898 1 87.75 290 ALA B CA 1
ATOM 4586 C C . ALA B 1 290 ? -18.109 -11.18 8.633 1 87.75 290 ALA B C 1
ATOM 4588 O O . ALA B 1 290 ? -17.641 -11.133 9.766 1 87.75 290 ALA B O 1
ATOM 4589 N N . VAL B 1 291 ? -18.359 -10.109 8.016 1 78.69 291 VAL B N 1
ATOM 4590 C CA . VAL B 1 291 ? -18.109 -8.797 8.602 1 78.69 291 VAL B CA 1
ATOM 4591 C C . VAL B 1 291 ? -19.406 -8.242 9.195 1 78.69 291 VAL B C 1
ATOM 4593 O O . VAL B 1 291 ? -19.359 -7.406 10.102 1 78.69 291 VAL B O 1
ATOM 4596 N N . THR B 1 292 ? -20.594 -8.406 8.672 1 65.81 292 THR B N 1
ATOM 4597 C CA . THR B 1 292 ? -21.844 -7.953 9.281 1 65.81 292 THR B CA 1
ATOM 4598 C C . THR B 1 292 ? -22.078 -8.656 10.617 1 65.81 292 THR B C 1
ATOM 4600 O O . THR B 1 292 ? -22.109 -9.891 10.68 1 65.81 292 THR B O 1
ATOM 4603 N N . ASP B 1 293 ? -21.375 -8.391 11.562 1 52.31 293 ASP B N 1
ATOM 4604 C CA . ASP B 1 293 ? -21.75 -8.812 12.906 1 52.31 293 ASP B CA 1
ATOM 4605 C C . ASP B 1 293 ? -23.266 -8.82 13.07 1 52.31 293 ASP B C 1
ATOM 4607 O O . ASP B 1 293 ? -23.953 -7.887 12.641 1 52.31 293 ASP B O 1
ATOM 4611 N N . PRO B 1 294 ? -23.984 -9.992 13.516 1 43.84 294 PRO B N 1
ATOM 4612 C CA . PRO B 1 294 ? -25.391 -10.023 13.906 1 43.84 294 PRO B CA 1
ATOM 4613 C C . PRO B 1 294 ? -25.797 -8.836 14.773 1 43.84 294 PRO B C 1
ATOM 4615 O O . PRO B 1 294 ? -26.984 -8.523 14.883 1 43.84 294 PRO B O 1
ATOM 4618 N N . GLY B 1 295 ? -25.125 -8.305 15.734 1 33.41 295 GLY B N 1
ATOM 4619 C CA . GLY B 1 295 ? -25.781 -7.418 16.672 1 33.41 295 GLY B CA 1
ATOM 4620 C C . GLY B 1 295 ? -26.25 -6.125 16.031 1 33.41 295 GLY B C 1
ATOM 4621 O O . GLY B 1 295 ? -26.719 -5.219 16.734 1 33.41 295 GLY B O 1
ATOM 4622 N N . VAL B 1 296 ? -25.891 -5.559 14.992 1 28.11 296 VAL B N 1
ATOM 4623 C CA . VAL B 1 296 ? -26.797 -4.445 14.695 1 28.11 296 VAL B CA 1
ATOM 4624 C C . VAL B 1 296 ? -27.953 -4.934 13.836 1 28.11 296 VAL B C 1
ATOM 4626 O O . VAL B 1 296 ? -27.75 -5.734 12.922 1 28.11 296 VAL B O 1
#

Organism: NCBI:txid2759526

pLDDT: mean 84.96, std 14.4, range [24.31, 98.38]

Radius of gyration: 24.3 Å; Cα contacts (8 Å, |Δi|>4): 1036; chains: 2; bounding box: 60×66×68 Å